Protein AF-0000000079731434 (afdb_homodimer)

Foldseek 3Di:
DEEEEEDLDQVSLLLQVLLCQLFPDHYAYEYEYPDVVSRVVSCVVVVHYYDYLQDPAAGQEYEYEDELVCQLVSCQSCLVRHDAEYEYAHQQDPRNQVSCCVRNVVHWYKYWHQPDGSVPDDEEIEMEGPHDDDVVVSSQSSSVSRVHHYHYDDNVVSLQVLLVSQQQVLLVLVVCVVVDDDDDPVPDDPVNVVSVVVNCVSVVDDVVNSVSSNVRHHHNVVNVVLVVQCVPDDPVSNVVSVVVVVVD/DEEEEEDLDQVSLLLQVLLCQLFPDHYAYEYEYPDVVSRVVSCVVVVHYYDYLQDPAAGQEYEYEDELVCQLVSCQSCLVRHDAEYEYAHQQDPRNQVSCCVRNVVHWYKYWYQPDGSVPDDEEIEMEGPHDDDVNVSSQSSSVSRVHHYHYDDNVVSLQVLLVSQQQVLLVLVVCVVVDDDDDPVPDDPVNVVSVVVNCVSVVDDVVNSVSSNVRHHHNVVNVVLVVQCVPDDPVSNVVSVVVVVVD

Sequence (496 aa):
MNVLVVGAGEMGRWFASALRDGSDATVEIAFCDADPAVAEAAADLLDARVVALDTAATFDVVCVAVPIPAAEEVIARFADRTDAAMVDLAGYMAGPLAAMREHASERQRVSLHPLFAAENAPGNVAAVVDSDGPTVEAIRGALAARGNTWVATDAETHDEAMETVQAAAHTAVLAFGLAARDIPDEFQTPISAGLFDLLEQVTGNDPRVYADIQATFDGAGAVADAARKIADADRETFEALYREADLRMNVLVVGAGEMGRWFASALRDGSDATVEIAFCDADPAVAEAAADLLDARVVALDTAATFDVVCVAVPIPAAEEVIARFADRTDAAMVDLAGYMAGPLAAMREHASERQRVSLHPLFAAENAPGNVAAVVDSDGPTVEAIRGALAARGNTWVATDAETHDEAMETVQAAAHTAVLAFGLAARDIPDEFQTPISAGLFDLLEQVTGNDPRVYADIQATFDGAGAVADAARKIADADRETFEALYREADLR

Solvent-accessible surface area (backbone atoms only — not comparable to full-atom values): 24436 Å² total; per-residue (Å²): 86,40,34,36,28,38,20,36,46,67,65,24,47,43,49,53,49,37,42,43,72,25,35,94,55,69,53,47,49,32,21,21,36,98,49,59,69,48,9,48,51,43,16,64,74,64,78,37,41,68,50,59,92,80,56,83,66,67,24,41,29,34,34,40,29,39,59,56,93,49,33,39,63,50,43,51,72,46,30,83,29,32,77,41,28,44,36,34,50,38,69,55,43,55,61,41,51,52,32,38,52,72,51,31,62,90,33,25,31,36,38,35,28,66,43,56,56,67,90,58,60,55,45,43,26,41,31,31,74,77,33,75,50,71,64,57,50,49,51,52,49,6,38,41,64,59,62,26,43,82,38,80,58,47,42,65,63,49,48,56,42,38,13,32,41,39,20,18,37,50,34,28,40,46,12,33,36,59,47,43,67,96,60,66,76,79,63,48,21,70,64,28,47,52,48,52,51,46,35,52,60,62,53,69,52,64,52,67,60,53,30,49,45,52,71,71,30,68,22,25,56,46,25,14,51,34,17,40,52,56,47,68,39,52,58,68,55,32,36,52,52,46,56,57,22,51,74,100,87,39,35,34,29,39,20,37,48,68,65,25,45,42,50,52,51,36,44,44,71,26,34,93,56,67,51,48,50,33,22,20,34,98,49,58,69,47,8,46,51,44,14,65,75,65,77,36,40,67,51,60,90,81,55,83,65,68,24,43,28,33,35,40,27,38,59,58,92,49,33,39,61,51,43,51,72,46,29,82,30,33,76,41,27,45,35,35,50,37,70,56,42,56,61,42,50,53,31,39,53,71,51,31,62,91,35,25,30,37,38,36,28,67,42,57,56,66,89,59,60,55,47,44,26,41,31,32,74,78,33,76,50,72,67,58,50,48,51,52,49,6,38,40,65,59,61,27,43,83,40,80,58,47,43,65,62,49,50,56,43,38,13,32,41,39,20,18,37,52,32,28,40,46,11,33,37,60,46,42,67,96,60,68,76,78,64,48,21,70,63,28,46,52,47,53,51,46,34,52,60,61,52,70,52,62,52,67,60,53,29,49,45,50,73,71,29,68,22,24,55,46,26,14,52,36,17,39,51,56,46,69,38,52,58,69,55,32,37,51,52,47,55,56,21,52,75,100

Secondary structure (DSSP, 8-state):
-EEEEE--SHHHHHHHHHHHHH-SS--EEEEE-SSHHHHHHHHHHHT-EE--TT----EEEEEE-S-HHHHHHHHHHHGGGEEEEEEE--S--HHHHHHHHHH-TTSEEEEEEESS-GGG-S-EEEEEEEE--HHHHHHHHHHHHTT-EEEE--HHHHHHHHIIIIIIHHHHHHHHHHH-----GGG--HHHHHHHHHHHHHHTS-HHHHHHHHHHS--HHHHHHHHHHHHH--HHHHHHHHHHHHT-/-EEEEE--SHHHHHHHHHHHHH-SS--EEEEE-SSHHHHHHHHHHHT-EE--TT----EEEEEE-S-HHHHHHHHHHHGGGEEEEEEE--S--HHHHHHHHHH-TTSEEEEEEESS-GGG-S-EEEEEEEE--HHHHHHHHHHHHTT-EEEE--HHHHHHHHIIIIIIHHHHHHHHHHH-----GGG--HHHHHHHHHHHHHHTS-HHHHHHHHHHS--HHHHHHHHHHHHH--HHHHHHHHHHHHT-

Nearest PDB structures (foldseek):
  1i36-assembly1_A  TM=6.011E-01  e=2.496E-08  Methanothermobacter thermautotrophicus
  3d1l-assembly1_B  TM=6.610E-01  e=6.798E-08  Bacteroides fragilis NCTC 9343
  5bse-assembly1_A  TM=5.608E-01  e=1.469E-08  Medicago truncatula
  3d1l-assembly1_A  TM=6.341E-01  e=1.551E-07  Bacteroides fragilis NCTC 9343
  5bsh-assembly1_D  TM=4.895E-01  e=2.343E-07  Medicago truncatula

pLDDT: mean 97.36, std 2.21, range [80.81, 98.94]

Radius of gyration: 28.57 Å; Cα contacts (8 Å, |Δi|>4): 1037; chains: 2; bounding box: 40×89×57 Å

Organism: NCBI:txid1457250

InterPro domains:
  IPR003099 Prephenate dehydrogenase [PS51176] (1-248)
  IPR008927 6-phosphogluconate dehydrogenase-like, C-terminal domain superfamily [SSF48179] (154-246)
  IPR036291 NAD(P)-binding domain superfamily [SSF51735] (1-166)
  IPR046826 Prephenate dehydrogenase, nucleotide-binding domain [PF02153] (16-121)
  IPR050812 Prephenate/Arogenate Dehydrogenase [PTHR21363] (1-227)

Structure (mmCIF, N/CA/C/O backbone):
data_AF-0000000079731434-model_v1
#
loop_
_entity.id
_entity.type
_entity.pdbx_description
1 polymer 'Prephenate dehydrogenase/arogenate dehydrogenase family protein'
#
loop_
_atom_site.group_PDB
_atom_site.id
_atom_site.type_symbol
_atom_site.label_atom_id
_atom_site.label_alt_id
_atom_site.label_comp_id
_atom_site.label_asym_id
_atom_site.label_entity_id
_atom_site.label_seq_id
_atom_site.pdbx_PDB_ins_code
_atom_site.Cartn_x
_atom_site.Cartn_y
_atom_site.Cartn_z
_atom_site.occupancy
_atom_site.B_iso_or_equiv
_atom_site.auth_seq_id
_atom_site.auth_comp_id
_atom_site.auth_asym_id
_atom_site.auth_atom_id
_atom_site.pdbx_PDB_model_num
ATOM 1 N N . MET A 1 1 ? -8.906 41.094 3.072 1 94.19 1 MET A N 1
ATOM 2 C CA . MET A 1 1 ? -8.258 40.375 4.156 1 94.19 1 MET A CA 1
ATOM 3 C C . MET A 1 1 ? -6.754 40.25 3.928 1 94.19 1 MET A C 1
ATOM 5 O O . MET A 1 1 ? -6.312 39.875 2.848 1 94.19 1 MET A O 1
ATOM 9 N N . ASN A 1 2 ? -5.883 40.75 4.859 1 97.38 2 ASN A N 1
ATOM 10 C CA . ASN A 1 2 ? -4.43 40.625 4.797 1 97.38 2 ASN A CA 1
ATOM 11 C C . ASN A 1 2 ? -3.934 39.406 5.551 1 97.38 2 ASN A C 1
ATOM 13 O O . ASN A 1 2 ? -4.172 39.281 6.75 1 97.38 2 ASN A O 1
ATOM 17 N N . VAL A 1 3 ? -3.178 38.594 4.832 1 98.69 3 VAL A N 1
ATOM 18 C CA . VAL A 1 3 ? -2.791 37.281 5.375 1 98.69 3 VAL A CA 1
ATOM 19 C C . VAL A 1 3 ? -1.271 37.156 5.332 1 98.69 3 VAL A C 1
ATOM 21 O O . VAL A 1 3 ? -0.649 37.375 4.289 1 98.69 3 VAL A O 1
ATOM 24 N N . LEU A 1 4 ? -0.665 36.812 6.449 1 98.88 4 LEU A N 1
ATOM 25 C CA . LEU A 1 4 ? 0.737 36.406 6.496 1 98.88 4 LEU A CA 1
ATOM 26 C C . LEU A 1 4 ? 0.867 34.906 6.621 1 98.88 4 LEU A C 1
ATOM 28 O O . LEU A 1 4 ? 0.29 34.281 7.527 1 98.88 4 LEU A O 1
ATOM 32 N N . VAL A 1 5 ? 1.566 34.344 5.68 1 98.94 5 VAL A N 1
ATOM 33 C CA . VAL A 1 5 ? 1.923 32.906 5.766 1 98.94 5 VAL A CA 1
ATOM 34 C C . VAL A 1 5 ? 3.381 32.781 6.199 1 98.94 5 VAL A C 1
ATOM 36 O O . VAL A 1 5 ? 4.293 33.188 5.477 1 98.94 5 VAL A O 1
ATOM 39 N N . VAL A 1 6 ? 3.559 32.312 7.406 1 98.81 6 VAL A N 1
ATOM 40 C CA . VAL A 1 6 ? 4.895 32 7.91 1 98.81 6 VAL A CA 1
ATOM 41 C C . VAL A 1 6 ? 5.262 30.562 7.562 1 98.81 6 VAL A C 1
ATOM 43 O O . VAL A 1 6 ? 4.719 29.609 8.141 1 98.81 6 VAL A O 1
ATOM 46 N N . GLY A 1 7 ? 6.258 30.359 6.723 1 98.62 7 GLY A N 1
ATOM 47 C CA . GLY A 1 7 ? 6.523 29.109 6.047 1 98.62 7 GLY A CA 1
ATOM 48 C C . GLY A 1 7 ? 5.969 29.047 4.637 1 98.62 7 GLY A C 1
ATOM 49 O O . GLY A 1 7 ? 4.77 28.844 4.441 1 98.62 7 GLY A O 1
ATOM 50 N N . ALA A 1 8 ? 6.895 29.234 3.719 1 98.44 8 ALA A N 1
ATOM 51 C CA . ALA A 1 8 ? 6.484 29.375 2.326 1 98.44 8 ALA A CA 1
ATOM 52 C C . ALA A 1 8 ? 6.707 28.094 1.544 1 98.44 8 ALA A C 1
ATOM 54 O O . ALA A 1 8 ? 7.016 28.125 0.35 1 98.44 8 ALA A O 1
ATOM 55 N N . GLY A 1 9 ? 6.656 26.969 2.221 1 96.94 9 GLY A N 1
ATOM 56 C CA . GLY A 1 9 ? 6.723 25.672 1.562 1 96.94 9 GLY A CA 1
ATOM 57 C C . GLY A 1 9 ? 5.434 25.297 0.858 1 96.94 9 GLY A C 1
ATOM 58 O O . GLY A 1 9 ? 4.578 26.141 0.617 1 96.94 9 GLY A O 1
ATOM 59 N N . GLU A 1 10 ? 5.301 24.031 0.509 1 96.06 10 GLU A N 1
ATOM 60 C CA . GLU A 1 10 ? 4.215 23.516 -0.312 1 96.06 10 GLU A CA 1
ATOM 61 C C . GLU A 1 10 ? 2.854 23.828 0.297 1 96.06 10 GLU A C 1
ATOM 63 O O . GLU A 1 10 ? 1.987 24.406 -0.372 1 96.06 10 GLU A O 1
ATOM 68 N N . MET A 1 11 ? 2.648 23.547 1.578 1 97.31 11 MET A N 1
ATOM 69 C CA . MET A 1 11 ? 1.329 23.703 2.186 1 97.31 11 MET A CA 1
ATOM 70 C C . MET A 1 11 ? 1.03 25.156 2.477 1 97.31 11 MET A C 1
ATOM 72 O O . MET A 1 11 ? -0.126 25.594 2.432 1 97.31 11 MET A O 1
ATOM 76 N N . GLY A 1 12 ? 2.115 25.953 2.826 1 98.62 12 GLY A N 1
ATOM 77 C CA . GLY A 1 12 ? 1.915 27.391 2.939 1 98.62 12 GLY A CA 1
ATOM 78 C C . GLY A 1 12 ? 1.438 28.031 1.648 1 98.62 12 GLY A C 1
ATOM 79 O O . GLY A 1 12 ? 0.511 28.844 1.658 1 98.62 12 GLY A O 1
ATOM 80 N N . ARG A 1 13 ? 2.053 27.641 0.602 1 98.56 13 ARG A N 1
ATOM 81 C CA . ARG A 1 13 ? 1.657 28.156 -0.707 1 98.56 13 ARG A CA 1
ATOM 82 C C . ARG A 1 13 ? 0.25 27.688 -1.072 1 98.56 13 ARG A C 1
ATOM 84 O O . ARG A 1 13 ? -0.537 28.469 -1.628 1 98.56 13 ARG A O 1
ATOM 91 N N . TRP A 1 14 ? 0.004 26.406 -0.787 1 98.5 14 TRP A N 1
ATOM 92 C CA . TRP A 1 14 ? -1.332 25.875 -1.058 1 98.5 14 TRP A CA 1
ATOM 93 C C . TRP A 1 14 ? -2.393 26.688 -0.32 1 98.5 14 TRP A C 1
ATOM 95 O O . TRP A 1 14 ? -3.395 27.094 -0.912 1 98.5 14 TRP A O 1
ATOM 105 N N . PHE A 1 15 ? -2.182 26.953 0.942 1 98.69 15 PHE A N 1
ATOM 106 C CA . PHE A 1 15 ? -3.141 27.688 1.761 1 98.69 15 PHE A CA 1
ATOM 107 C C . PHE A 1 15 ? -3.357 29.094 1.216 1 98.69 15 PHE A C 1
ATOM 109 O O . PHE A 1 15 ? -4.496 29.547 1.095 1 98.69 15 PHE A O 1
ATOM 116 N N . ALA A 1 16 ? -2.262 29.781 0.915 1 98.62 16 ALA A N 1
ATOM 117 C CA . ALA A 1 16 ? -2.324 31.141 0.371 1 98.62 16 ALA A CA 1
ATOM 118 C C . ALA A 1 16 ? -3.156 31.188 -0.907 1 98.62 16 ALA A C 1
ATOM 120 O O . ALA A 1 16 ? -4.051 32.031 -1.045 1 98.62 16 ALA A O 1
ATOM 121 N N . SER A 1 17 ? -2.887 30.266 -1.754 1 98.12 17 SER A N 1
ATOM 122 C CA . SER A 1 17 ? -3.596 30.234 -3.029 1 98.12 17 SER A CA 1
ATOM 123 C C . SER A 1 17 ? -5.066 29.891 -2.832 1 98.12 17 SER A C 1
ATOM 125 O O . SER A 1 17 ? -5.938 30.453 -3.502 1 98.12 17 SER A O 1
ATOM 127 N N . ALA A 1 18 ? -5.309 28.922 -1.92 1 97.81 18 ALA A N 1
ATOM 128 C CA . ALA A 1 18 ? -6.684 28.516 -1.646 1 97.81 18 ALA A CA 1
ATOM 129 C C . ALA A 1 18 ? -7.504 29.672 -1.102 1 97.81 18 ALA A C 1
ATOM 131 O O . ALA A 1 18 ? -8.664 29.859 -1.483 1 97.81 18 ALA A O 1
ATOM 132 N N . LEU A 1 19 ? -6.93 30.5 -0.227 1 97.69 19 LEU A N 1
ATOM 133 C CA . LEU A 1 19 ? -7.629 31.641 0.336 1 97.69 19 LEU A CA 1
ATOM 134 C C . LEU A 1 19 ? -7.867 32.719 -0.727 1 97.69 19 LEU A C 1
ATOM 136 O O . LEU A 1 19 ? -8.969 33.25 -0.833 1 97.69 19 LEU A O 1
ATOM 140 N N . ARG A 1 20 ? -6.848 32.969 -1.403 1 97.12 20 ARG A N 1
ATOM 141 C CA . ARG A 1 20 ? -6.93 34 -2.418 1 97.12 20 ARG A CA 1
ATOM 142 C C . ARG A 1 20 ? -7.98 33.656 -3.471 1 97.12 20 ARG A C 1
ATOM 144 O O . ARG A 1 20 ? -8.805 34.5 -3.826 1 97.12 20 ARG A O 1
ATOM 151 N N . ASP A 1 21 ? -7.996 32.469 -3.914 1 96.69 21 ASP A N 1
ATOM 152 C CA . ASP A 1 21 ? -8.836 32.062 -5.035 1 96.69 21 ASP A CA 1
ATOM 153 C C . ASP A 1 21 ? -10.25 31.719 -4.562 1 96.69 21 ASP A C 1
ATOM 155 O O . ASP A 1 21 ? -11.203 31.766 -5.348 1 96.69 21 ASP A O 1
ATOM 159 N N . GLY A 1 22 ? -10.352 31.344 -3.33 1 96.62 22 GLY A N 1
ATOM 160 C CA . GLY A 1 22 ? -11.641 30.891 -2.832 1 96.62 22 GLY A CA 1
ATOM 161 C C . GLY A 1 22 ? -12.43 31.984 -2.141 1 96.62 22 GLY A C 1
ATOM 162 O O . GLY A 1 22 ? -13.602 31.797 -1.808 1 96.62 22 GLY A O 1
ATOM 163 N N . SER A 1 23 ? -11.805 33.062 -1.906 1 95.25 23 SER A N 1
ATOM 164 C CA . SER A 1 23 ? -12.477 34.156 -1.198 1 95.25 23 SER A CA 1
ATOM 165 C C . SER A 1 23 ? -13.18 35.094 -2.17 1 95.25 23 SER A C 1
ATOM 167 O O . SER A 1 23 ? -12.656 35.375 -3.254 1 95.25 23 SER A O 1
ATOM 169 N N . ASP A 1 24 ? -14.305 35.531 -1.709 1 91 24 ASP A N 1
ATOM 170 C CA . ASP A 1 24 ? -15.023 36.531 -2.498 1 91 24 ASP A CA 1
ATOM 171 C C . ASP A 1 24 ? -14.422 37.938 -2.316 1 91 24 ASP A C 1
ATOM 173 O O . ASP A 1 24 ? -14.633 38.812 -3.146 1 91 24 ASP A O 1
ATOM 177 N N . ALA A 1 25 ? -13.75 38.094 -1.236 1 92 25 ALA A N 1
ATOM 178 C CA . ALA A 1 25 ? -13.117 39.375 -0.936 1 92 25 ALA A CA 1
ATOM 179 C C . ALA A 1 25 ? -11.656 39.406 -1.372 1 92 25 ALA A C 1
ATOM 181 O O . ALA A 1 25 ? -11.07 38.344 -1.624 1 92 25 ALA A O 1
ATOM 182 N N . THR A 1 26 ? -11.18 40.531 -1.549 1 95.12 26 THR A N 1
ATOM 183 C CA . THR A 1 26 ? -9.758 40.688 -1.873 1 95.12 26 THR A CA 1
ATOM 184 C C . THR A 1 26 ? -8.891 40.156 -0.729 1 95.12 26 THR A C 1
ATOM 186 O O . THR A 1 26 ? -9.102 40.531 0.429 1 95.12 26 THR A O 1
ATOM 189 N N . VAL A 1 27 ? -7.973 39.281 -1.063 1 97.5 27 VAL A N 1
ATOM 190 C CA . VAL A 1 27 ? -7.02 38.719 -0.106 1 97.5 27 VAL A CA 1
ATOM 191 C C . VAL A 1 27 ? -5.602 39.125 -0.496 1 97.5 27 VAL A C 1
ATOM 193 O O . VAL A 1 27 ? -5.152 38.844 -1.61 1 97.5 27 VAL A O 1
ATOM 196 N N . GLU A 1 28 ? -4.961 39.844 0.328 1 98 28 GLU A N 1
ATOM 197 C CA . GLU A 1 28 ? -3.557 40.188 0.135 1 98 28 GLU A CA 1
ATOM 198 C C . GLU A 1 28 ? -2.645 39.25 0.923 1 98 28 GLU A C 1
ATOM 200 O O . GLU A 1 28 ? -2.785 39.125 2.141 1 98 28 GLU A O 1
ATOM 205 N N . ILE A 1 29 ? -1.7 38.656 0.208 1 98.69 29 ILE A N 1
ATOM 206 C CA . ILE A 1 29 ? -0.865 37.625 0.811 1 98.69 29 ILE A CA 1
ATOM 207 C C . ILE A 1 29 ? 0.547 38.156 1.025 1 98.69 29 ILE A C 1
ATOM 209 O O . ILE A 1 29 ? 1.1 38.844 0.155 1 98.69 29 ILE A O 1
ATOM 213 N N . ALA A 1 30 ? 1.126 37.875 2.133 1 98.81 30 ALA A N 1
ATOM 214 C CA . ALA A 1 30 ? 2.547 38.062 2.434 1 98.81 30 ALA A CA 1
ATOM 215 C C . ALA A 1 30 ? 3.162 36.719 2.898 1 98.81 30 ALA A C 1
ATOM 217 O O . ALA A 1 30 ? 2.498 35.938 3.559 1 98.81 30 ALA A O 1
ATOM 218 N N . PHE A 1 31 ? 4.441 36.531 2.529 1 98.81 31 PHE A N 1
ATOM 219 C CA . PHE A 1 31 ? 5.168 35.312 2.957 1 98.81 31 PHE A CA 1
ATOM 220 C C . PHE A 1 31 ? 6.371 35.719 3.816 1 98.81 31 PHE A C 1
ATOM 222 O O . PHE A 1 31 ? 6.988 36.75 3.602 1 98.81 31 PHE A O 1
ATOM 229 N N . CYS A 1 32 ? 6.637 34.938 4.723 1 97.81 32 CYS A N 1
ATOM 230 C CA . CYS A 1 32 ? 7.91 34.906 5.43 1 97.81 32 CYS A CA 1
ATOM 231 C C . CYS A 1 32 ? 8.406 33.469 5.594 1 97.81 32 CYS A C 1
ATOM 233 O O . CYS A 1 32 ? 7.605 32.531 5.688 1 97.81 32 CYS A O 1
ATOM 235 N N . ASP A 1 33 ? 9.711 33.281 5.527 1 98.31 33 ASP A N 1
ATOM 236 C CA . ASP A 1 33 ? 10.352 31.984 5.68 1 98.31 33 ASP A CA 1
ATOM 237 C C . ASP A 1 33 ? 11.742 32.125 6.293 1 98.31 33 ASP A C 1
ATOM 239 O O . ASP A 1 33 ? 12.375 33.188 6.16 1 98.31 33 ASP A O 1
ATOM 243 N N . ALA A 1 34 ? 12.117 31.141 7.004 1 97.19 34 ALA A N 1
ATOM 244 C CA . ALA A 1 34 ? 13.477 31.156 7.539 1 97.19 34 ALA A CA 1
ATOM 245 C C . ALA A 1 34 ? 14.508 31.297 6.418 1 97.19 34 ALA A C 1
ATOM 247 O O . ALA A 1 34 ? 15.578 31.875 6.621 1 97.19 34 ALA A O 1
ATOM 248 N N . ASP A 1 35 ? 14.18 30.719 5.262 1 97.06 35 ASP A N 1
ATOM 249 C CA . ASP A 1 35 ? 14.961 30.922 4.047 1 97.06 35 ASP A CA 1
ATOM 250 C C . ASP A 1 35 ? 14.32 31.969 3.145 1 97.06 35 ASP A C 1
ATOM 252 O O . ASP A 1 35 ? 13.336 31.688 2.457 1 97.06 35 ASP A O 1
ATOM 256 N N . PRO A 1 36 ? 14.914 33.094 3.064 1 95.81 36 PRO A N 1
ATOM 257 C CA . PRO A 1 36 ? 14.297 34.156 2.301 1 95.81 36 PRO A CA 1
ATOM 258 C C . PRO A 1 36 ? 14.07 33.812 0.834 1 95.81 36 PRO A C 1
ATOM 260 O O . PRO A 1 36 ? 13.117 34.281 0.218 1 95.81 36 PRO A O 1
ATOM 263 N N . ALA A 1 37 ? 14.938 32.969 0.327 1 97.31 37 ALA A N 1
ATOM 264 C CA . ALA A 1 37 ? 14.789 32.594 -1.073 1 97.31 37 ALA A CA 1
ATOM 265 C C . ALA A 1 37 ? 13.492 31.812 -1.29 1 97.31 37 ALA A C 1
ATOM 267 O O . ALA A 1 37 ? 12.859 31.938 -2.346 1 97.31 37 ALA A O 1
ATOM 268 N N . VAL A 1 38 ? 13.117 31.016 -0.302 1 97.88 38 VAL A N 1
ATOM 269 C CA . VAL A 1 38 ? 11.883 30.25 -0.379 1 97.88 38 VAL A CA 1
ATOM 270 C C . VAL A 1 38 ? 10.68 31.188 -0.338 1 97.88 38 VAL A C 1
ATOM 272 O O . VAL A 1 38 ? 9.719 31 -1.093 1 97.88 38 VAL A O 1
ATOM 275 N N . ALA A 1 39 ? 10.703 32.219 0.518 1 98.5 39 ALA A N 1
ATOM 276 C CA . ALA A 1 39 ? 9.641 33.188 0.594 1 98.5 39 ALA A CA 1
ATOM 277 C C . ALA A 1 39 ? 9.516 33.969 -0.714 1 98.5 39 ALA A C 1
ATOM 279 O O . ALA A 1 39 ? 8.406 34.219 -1.19 1 98.5 39 ALA A O 1
ATOM 280 N N . GLU A 1 40 ? 10.656 34.312 -1.244 1 98.38 40 GLU A N 1
ATOM 281 C CA . GLU A 1 40 ? 10.672 35.094 -2.492 1 98.38 40 GLU A CA 1
ATOM 282 C C . GLU A 1 40 ? 10.07 34.281 -3.637 1 98.38 40 GLU A C 1
ATOM 284 O O . GLU A 1 40 ? 9.297 34.812 -4.438 1 98.38 40 GLU A O 1
ATOM 289 N N . ALA A 1 41 ? 10.445 33.031 -3.707 1 98.31 41 ALA A N 1
ATOM 290 C CA . ALA A 1 41 ? 9.914 32.188 -4.754 1 98.31 41 ALA A CA 1
ATOM 291 C C . ALA A 1 41 ? 8.398 32.031 -4.645 1 98.31 41 ALA A C 1
ATOM 293 O O . ALA A 1 41 ? 7.691 32.094 -5.656 1 98.31 41 ALA A O 1
ATOM 294 N N . ALA A 1 42 ? 7.922 31.844 -3.441 1 98.5 42 ALA A N 1
ATOM 295 C CA . ALA A 1 42 ? 6.484 31.734 -3.207 1 98.5 42 ALA A CA 1
ATOM 296 C C . ALA A 1 42 ? 5.766 33.031 -3.594 1 98.5 42 ALA A C 1
ATOM 298 O O . ALA A 1 42 ? 4.707 33 -4.223 1 98.5 42 ALA A O 1
ATOM 299 N N . ALA A 1 43 ? 6.348 34.156 -3.213 1 98.38 43 ALA A N 1
ATOM 300 C CA . ALA A 1 43 ? 5.766 35.438 -3.506 1 98.38 43 ALA A CA 1
ATOM 301 C C . ALA A 1 43 ? 5.691 35.688 -5.012 1 98.38 43 ALA A C 1
ATOM 303 O O . ALA A 1 43 ? 4.711 36.25 -5.508 1 98.38 43 ALA A O 1
ATOM 304 N N . ASP A 1 44 ? 6.73 35.312 -5.664 1 98.19 44 ASP A N 1
ATOM 305 C CA . ASP A 1 44 ? 6.746 35.469 -7.113 1 98.19 44 ASP A CA 1
ATOM 306 C C . ASP A 1 44 ? 5.637 34.625 -7.758 1 98.19 44 ASP A C 1
ATOM 308 O O . ASP A 1 44 ? 4.961 35.094 -8.68 1 98.19 44 ASP A O 1
ATOM 312 N N . LEU A 1 45 ? 5.496 33.438 -7.281 1 97.19 45 LEU A N 1
ATOM 313 C CA . LEU A 1 45 ? 4.527 32.5 -7.84 1 97.19 45 LEU A CA 1
ATOM 314 C C . LEU A 1 45 ? 3.102 33.031 -7.633 1 97.19 45 LEU A C 1
ATOM 316 O O . LEU A 1 45 ? 2.23 32.812 -8.477 1 97.19 45 LEU A O 1
ATOM 320 N N . LEU A 1 46 ? 2.836 33.719 -6.52 1 97.38 46 LEU A N 1
ATOM 321 C CA . LEU A 1 46 ? 1.46 34.062 -6.16 1 97.38 46 LEU A CA 1
ATOM 322 C C . LEU A 1 46 ? 1.232 35.562 -6.195 1 97.38 46 LEU A C 1
ATOM 324 O O . LEU A 1 46 ? 0.227 36.062 -5.68 1 97.38 46 LEU A O 1
ATOM 328 N N . ASP A 1 47 ? 2.146 36.344 -6.789 1 95.88 47 ASP A N 1
ATOM 329 C CA . ASP A 1 47 ? 2.053 37.781 -6.832 1 95.88 47 ASP A CA 1
ATOM 330 C C . ASP A 1 47 ? 1.749 38.375 -5.449 1 95.88 47 ASP A C 1
ATOM 332 O O . ASP A 1 47 ? 0.768 39.094 -5.273 1 95.88 47 ASP A O 1
ATOM 336 N N . ALA A 1 48 ? 2.531 37.938 -4.492 1 98.25 48 ALA A N 1
ATOM 337 C CA . ALA A 1 48 ? 2.424 38.344 -3.094 1 98.25 48 ALA A CA 1
ATOM 338 C C . ALA A 1 48 ? 3.658 39.125 -2.648 1 98.25 48 ALA A C 1
ATOM 340 O O . ALA A 1 48 ? 4.562 39.375 -3.449 1 98.25 48 ALA A O 1
ATOM 341 N N . ARG A 1 49 ? 3.756 39.562 -1.511 1 97.62 49 ARG A N 1
ATOM 342 C CA . ARG A 1 49 ? 4.938 40.281 -1.014 1 97.62 49 ARG A CA 1
ATOM 343 C C . ARG A 1 49 ? 5.676 39.438 0.02 1 97.62 49 ARG A C 1
ATOM 345 O O . ARG A 1 49 ? 5.125 38.469 0.553 1 97.62 49 ARG A O 1
ATOM 352 N N . VAL A 1 50 ? 6.93 39.75 0.23 1 98.44 50 VAL A N 1
ATOM 353 C CA . VAL A 1 50 ? 7.758 39.094 1.248 1 98.44 50 VAL A CA 1
ATOM 354 C C . VAL A 1 50 ? 7.961 40.062 2.422 1 98.44 50 VAL A C 1
ATOM 356 O O . VAL A 1 50 ? 8.156 41.25 2.223 1 98.44 50 VAL A O 1
ATOM 359 N N . VAL A 1 51 ? 7.844 39.562 3.623 1 98 51 VAL A N 1
ATOM 360 C CA . VAL A 1 51 ? 8.18 40.375 4.789 1 98 51 VAL A CA 1
ATOM 361 C C . VAL A 1 51 ? 9.297 39.688 5.578 1 98 51 VAL A C 1
ATOM 363 O O . VAL A 1 51 ? 9.516 38.5 5.461 1 98 51 VAL A O 1
ATOM 366 N N . ALA A 1 52 ? 9.969 40.469 6.402 1 96.69 52 ALA A N 1
ATOM 367 C CA . ALA A 1 52 ? 11.07 39.938 7.211 1 96.69 52 ALA A CA 1
ATOM 368 C C . ALA A 1 52 ? 10.547 39.156 8.406 1 96.69 52 ALA A C 1
ATOM 370 O O . ALA A 1 52 ? 9.414 39.344 8.844 1 96.69 52 ALA A O 1
ATOM 371 N N . LEU A 1 53 ? 11.398 38.281 8.898 1 96.44 53 LEU A N 1
ATOM 372 C CA . LEU A 1 53 ? 11.031 37.469 10.055 1 96.44 53 LEU A CA 1
ATOM 373 C C . LEU A 1 53 ? 10.75 38.344 11.273 1 96.44 53 LEU A C 1
ATOM 375 O O . LEU A 1 53 ? 9.977 37.969 12.156 1 96.44 53 LEU A O 1
ATOM 379 N N . ASP A 1 54 ? 11.344 39.5 11.32 1 96 54 ASP A N 1
ATOM 380 C CA . ASP A 1 54 ? 11.164 40.406 12.461 1 96 54 ASP A CA 1
ATOM 381 C C . ASP A 1 54 ? 10.219 41.531 12.125 1 96 54 ASP A C 1
ATOM 383 O O . ASP A 1 54 ? 10.297 42.625 12.727 1 96 54 ASP A O 1
ATOM 387 N N . THR A 1 55 ? 9.375 41.281 11.141 1 96.38 55 THR A N 1
ATOM 388 C CA . THR A 1 55 ? 8.422 42.281 10.727 1 96.38 55 THR A CA 1
ATOM 389 C C . THR A 1 55 ? 7.613 42.781 11.922 1 96.38 55 THR A C 1
ATOM 391 O O . THR A 1 55 ? 7.285 42 12.82 1 96.38 55 THR A O 1
ATOM 394 N N . ALA A 1 56 ? 7.195 44.031 11.898 1 96.5 56 ALA A N 1
ATOM 395 C CA . ALA A 1 56 ? 6.324 44.625 12.906 1 96.5 56 ALA A CA 1
ATOM 396 C C . ALA A 1 56 ? 4.91 44.812 12.367 1 96.5 56 ALA A C 1
ATOM 398 O O . ALA A 1 56 ? 4.004 45.219 13.102 1 96.5 56 ALA A O 1
ATOM 399 N N . ALA A 1 57 ? 4.805 44.469 11.133 1 97.12 57 ALA A N 1
ATOM 400 C CA . ALA A 1 57 ? 3.488 44.625 10.516 1 97.12 57 ALA A CA 1
ATOM 401 C C . ALA A 1 57 ? 2.479 43.656 11.133 1 97.12 57 ALA A C 1
ATOM 403 O O . ALA A 1 57 ? 2.844 42.562 11.594 1 97.12 57 ALA A O 1
ATOM 404 N N . THR A 1 58 ? 1.279 44.125 11.164 1 98.19 58 THR A N 1
ATOM 405 C CA . THR A 1 58 ? 0.198 43.281 11.641 1 98.19 58 THR A CA 1
ATOM 406 C C . THR A 1 58 ? -0.705 42.844 10.484 1 98.19 58 THR A C 1
ATOM 408 O O . THR A 1 58 ? -0.759 43.531 9.453 1 98.19 58 THR A O 1
ATOM 411 N N . PHE A 1 59 ? -1.36 41.75 10.68 1 98.69 59 PHE A N 1
ATOM 412 C CA . PHE A 1 59 ? -2.189 41.125 9.648 1 98.69 59 PHE A CA 1
ATOM 413 C C . PHE A 1 59 ? -3.52 40.656 10.234 1 98.69 59 PHE A C 1
ATOM 415 O O . PHE A 1 59 ? -3.641 40.469 11.445 1 98.69 59 PHE A O 1
ATOM 422 N N . ASP A 1 60 ? -4.547 40.531 9.359 1 98.31 60 ASP A N 1
ATOM 423 C CA . ASP A 1 60 ? -5.805 39.938 9.812 1 98.31 60 ASP A CA 1
ATOM 424 C C . ASP A 1 60 ? -5.609 38.469 10.227 1 98.31 60 ASP A C 1
ATOM 426 O O . ASP A 1 60 ? -6.07 38.062 11.289 1 98.31 60 ASP A O 1
ATOM 430 N N . VAL A 1 61 ? -4.871 37.781 9.391 1 98.69 61 VAL A N 1
ATOM 431 C CA . VAL A 1 61 ? -4.621 36.344 9.617 1 98.69 61 VAL A CA 1
ATOM 432 C C . VAL A 1 61 ? -3.117 36.094 9.578 1 98.69 61 VAL A C 1
ATOM 434 O O . VAL A 1 61 ? -2.416 36.562 8.688 1 98.69 61 VAL A O 1
ATOM 437 N N . VAL A 1 62 ? -2.605 35.406 10.523 1 98.94 62 VAL A N 1
ATOM 438 C CA . VAL A 1 62 ? -1.283 34.812 10.461 1 98.94 62 VAL A CA 1
ATOM 439 C C . VAL A 1 62 ? -1.417 33.281 10.414 1 98.94 62 VAL A C 1
ATOM 441 O O . VAL A 1 62 ? -2.018 32.688 11.305 1 98.94 62 VAL A O 1
ATOM 444 N N . CYS A 1 63 ? -0.942 32.719 9.336 1 98.94 63 CYS A N 1
ATOM 445 C CA . CYS A 1 63 ? -0.925 31.266 9.172 1 98.94 63 CYS A CA 1
ATOM 446 C C . CYS A 1 63 ? 0.484 30.719 9.344 1 98.94 63 CYS A C 1
ATOM 448 O O . CYS A 1 63 ? 1.398 31.094 8.609 1 98.94 63 CYS A O 1
ATOM 450 N N . VAL A 1 64 ? 0.639 29.875 10.281 1 98.94 64 VAL A N 1
ATOM 451 C CA . VAL A 1 64 ? 1.921 29.219 10.555 1 98.94 64 VAL A CA 1
ATOM 452 C C . VAL A 1 64 ? 1.995 27.891 9.82 1 98.94 64 VAL A C 1
ATOM 454 O O . VAL A 1 64 ? 1.328 26.922 10.203 1 98.94 64 VAL A O 1
ATOM 457 N N . ALA A 1 65 ? 2.758 27.812 8.773 1 98.62 65 ALA A N 1
ATOM 458 C CA . ALA A 1 65 ? 2.93 26.641 7.922 1 98.62 65 ALA A CA 1
ATOM 459 C C . ALA A 1 65 ? 4.383 26.172 7.926 1 98.62 65 ALA A C 1
ATOM 461 O O . ALA A 1 65 ? 4.984 25.984 6.863 1 98.62 65 ALA A O 1
ATOM 462 N N . VAL A 1 66 ? 4.934 25.953 9.109 1 98.25 66 VAL A N 1
ATOM 463 C CA . VAL A 1 66 ? 6.309 25.516 9.305 1 98.25 66 VAL A CA 1
ATOM 464 C C . VAL A 1 66 ? 6.32 24.062 9.781 1 98.25 66 VAL A C 1
ATOM 466 O O . VAL A 1 66 ? 5.273 23.5 10.117 1 98.25 66 VAL A O 1
ATOM 469 N N . PRO A 1 67 ? 7.473 23.406 9.805 1 97.12 67 PRO A N 1
ATOM 470 C CA . PRO A 1 67 ? 7.555 22.031 10.305 1 97.12 67 PRO A CA 1
ATOM 471 C C . PRO A 1 67 ? 7.055 21.891 11.734 1 97.12 67 PRO A C 1
ATOM 473 O O . PRO A 1 67 ? 7.125 22.844 12.516 1 97.12 67 PRO A O 1
ATOM 476 N N . ILE A 1 68 ? 6.648 20.688 12.07 1 97.81 68 ILE A N 1
ATOM 477 C CA . ILE A 1 68 ? 6.02 20.375 13.352 1 97.81 68 ILE A CA 1
ATOM 478 C C . ILE A 1 68 ? 6.906 20.859 14.5 1 97.81 68 ILE A C 1
ATOM 480 O O . ILE A 1 68 ? 6.445 21.578 15.383 1 97.81 68 ILE A O 1
ATOM 484 N N . PRO A 1 69 ? 8.242 20.609 14.453 1 97.38 69 PRO A N 1
ATOM 485 C CA . PRO A 1 69 ? 9.055 20.953 15.617 1 97.38 69 PRO A CA 1
ATOM 486 C C . PRO A 1 69 ? 9.172 22.469 15.812 1 97.38 69 PRO A C 1
ATOM 488 O O . PRO A 1 69 ? 9.5 22.922 16.906 1 97.38 69 PRO A O 1
ATOM 491 N N . ALA A 1 70 ? 8.914 23.25 14.82 1 98.06 70 ALA A N 1
ATOM 492 C CA . ALA A 1 70 ? 9.094 24.688 14.875 1 98.06 70 ALA A CA 1
ATOM 493 C C . ALA A 1 70 ? 7.77 25.391 15.164 1 98.06 70 ALA A C 1
ATOM 495 O O . ALA A 1 70 ? 7.754 26.594 15.484 1 98.06 70 ALA A O 1
ATOM 496 N N . ALA A 1 71 ? 6.645 24.734 15.148 1 98.69 71 ALA A N 1
ATOM 497 C CA . ALA A 1 71 ? 5.312 25.328 15.078 1 98.69 71 ALA A CA 1
ATOM 498 C C . ALA A 1 71 ? 5.012 26.156 16.328 1 98.69 71 ALA A C 1
ATOM 500 O O . ALA A 1 71 ? 4.617 27.312 16.234 1 98.69 71 ALA A O 1
ATOM 501 N N . GLU A 1 72 ? 5.277 25.609 17.484 1 98.81 72 GLU A N 1
ATOM 502 C CA . GLU A 1 72 ? 4.926 26.281 18.734 1 98.81 72 GLU A CA 1
ATOM 503 C C . GLU A 1 72 ? 5.734 27.562 18.922 1 98.81 72 GLU A C 1
ATOM 505 O O . GLU A 1 72 ? 5.188 28.609 19.297 1 98.81 72 GLU A O 1
ATOM 510 N N . GLU A 1 73 ? 7.004 27.469 18.594 1 98.69 73 GLU A N 1
ATOM 511 C CA . GLU A 1 73 ? 7.871 28.641 18.734 1 98.69 73 GLU A CA 1
ATOM 512 C C . GLU A 1 73 ? 7.457 29.75 17.75 1 98.69 73 GLU A C 1
ATOM 514 O O . GLU A 1 73 ? 7.449 30.922 18.125 1 98.69 73 GLU A O 1
ATOM 519 N N . VAL A 1 74 ? 7.152 29.391 16.578 1 98.81 74 VAL A N 1
ATOM 520 C CA . VAL A 1 74 ? 6.773 30.359 15.555 1 98.81 74 VAL A CA 1
ATOM 521 C C . VAL A 1 74 ? 5.434 31 15.922 1 98.81 74 VAL A C 1
ATOM 523 O O . VAL A 1 74 ? 5.242 32.188 15.734 1 98.81 74 VAL A O 1
ATOM 526 N N . ILE A 1 75 ? 4.512 30.203 16.453 1 98.88 75 ILE A N 1
ATOM 527 C CA . ILE A 1 75 ? 3.227 30.719 16.906 1 98.88 75 ILE A CA 1
ATOM 528 C C . ILE A 1 75 ? 3.449 31.781 17.984 1 98.88 75 ILE A C 1
ATOM 530 O O . ILE A 1 75 ? 2.875 32.875 17.922 1 98.88 75 ILE A O 1
ATOM 534 N N . ALA A 1 76 ? 4.305 31.469 18.906 1 98.75 76 ALA A N 1
ATOM 535 C CA . ALA A 1 76 ? 4.598 32.406 19.984 1 98.75 76 ALA A CA 1
ATOM 536 C C . ALA A 1 76 ? 5.191 33.719 19.422 1 98.75 76 ALA A C 1
ATOM 538 O O . ALA A 1 76 ? 4.812 34.812 19.844 1 98.75 76 ALA A O 1
ATOM 539 N N . ARG A 1 77 ? 6.039 33.562 18.469 1 98.38 77 ARG A N 1
ATOM 540 C CA . ARG A 1 77 ? 6.781 34.688 17.906 1 98.38 77 ARG A CA 1
ATOM 541 C C . ARG A 1 77 ? 5.863 35.594 17.125 1 98.38 77 ARG A C 1
ATOM 543 O O . ARG A 1 77 ? 6.062 36.812 17.094 1 98.38 77 ARG A O 1
ATOM 550 N N . PHE A 1 78 ? 4.801 35.062 16.5 1 98.69 78 PHE A N 1
ATOM 551 C CA . PHE A 1 78 ? 4.023 35.844 15.555 1 98.69 78 PHE A CA 1
ATOM 552 C C . PHE A 1 78 ? 2.625 36.125 16.094 1 98.69 78 PHE A C 1
ATOM 554 O O . PHE A 1 78 ? 1.787 36.688 15.398 1 98.69 78 PHE A O 1
ATOM 561 N N . ALA A 1 79 ? 2.387 35.719 17.297 1 98.31 79 ALA A N 1
ATOM 562 C CA . ALA A 1 79 ? 1.058 35.844 17.891 1 98.31 79 ALA A CA 1
ATOM 563 C C . ALA A 1 79 ? 0.588 37.281 17.906 1 98.31 79 ALA A C 1
ATOM 565 O O . ALA A 1 79 ? -0.604 37.562 17.734 1 98.31 79 ALA A O 1
ATOM 566 N N . ASP A 1 80 ? 1.522 38.188 18.062 1 97.56 80 ASP A N 1
ATOM 567 C CA . ASP A 1 80 ? 1.159 39.594 18.188 1 97.56 80 ASP A CA 1
ATOM 568 C C . ASP A 1 80 ? 1.082 40.281 16.812 1 97.56 80 ASP A C 1
ATOM 570 O O . ASP A 1 80 ? 0.813 41.469 16.703 1 97.56 80 ASP A O 1
ATOM 574 N N . ARG A 1 81 ? 1.335 39.469 15.812 1 98.38 81 ARG A N 1
ATOM 575 C CA . ARG A 1 81 ? 1.305 40.031 14.469 1 98.38 81 ARG A CA 1
ATOM 576 C C . ARG A 1 81 ? -0.068 39.844 13.828 1 98.38 81 ARG A C 1
ATOM 578 O O . ARG A 1 81 ? -0.29 40.281 12.695 1 98.38 81 ARG A O 1
ATOM 585 N N . THR A 1 82 ? -1.012 39.219 14.477 1 98.19 82 THR A N 1
ATOM 586 C CA . THR A 1 82 ? -2.355 39.094 13.922 1 98.19 82 THR A CA 1
ATOM 587 C C . THR A 1 82 ? -3.359 39.875 14.742 1 98.19 82 THR A C 1
ATOM 589 O O . THR A 1 82 ? -3.264 39.938 15.969 1 98.19 82 THR A O 1
ATOM 592 N N . ASP A 1 83 ? -4.336 40.406 14.055 1 97.19 83 ASP A N 1
ATOM 593 C CA . ASP A 1 83 ? -5.379 41.188 14.703 1 97.19 83 ASP A CA 1
ATOM 594 C C . ASP A 1 83 ? -6.695 40.406 14.766 1 97.19 83 ASP A C 1
ATOM 596 O O . ASP A 1 83 ? -7.613 40.781 15.492 1 97.19 83 ASP A O 1
ATOM 600 N N . ALA A 1 84 ? -6.766 39.312 14.039 1 98.31 84 ALA A N 1
ATOM 601 C CA . ALA A 1 84 ? -8.055 38.625 13.969 1 98.31 84 ALA A CA 1
ATOM 602 C C . ALA A 1 84 ? -7.91 37.125 14.234 1 98.31 84 ALA A C 1
ATOM 604 O O . ALA A 1 84 ? -8.484 36.594 15.195 1 98.31 84 ALA A O 1
ATOM 605 N N . ALA A 1 85 ? -7.059 36.438 13.445 1 98.81 85 ALA A N 1
ATOM 606 C CA . ALA A 1 85 ? -7.059 35 13.578 1 98.81 85 ALA A CA 1
ATOM 607 C C . ALA A 1 85 ? -5.645 34.438 13.461 1 98.81 85 ALA A C 1
ATOM 609 O O . ALA A 1 85 ? -4.859 34.875 12.617 1 98.81 85 ALA A O 1
ATOM 610 N N . MET A 1 86 ? -5.281 33.5 14.305 1 98.88 86 MET A N 1
ATOM 611 C CA . MET A 1 86 ? -4.09 32.656 14.227 1 98.88 86 MET A CA 1
ATOM 612 C C . MET A 1 86 ? -4.438 31.25 13.742 1 98.88 86 MET A C 1
ATOM 614 O O . MET A 1 86 ? -5.34 30.609 14.289 1 98.88 86 MET A O 1
ATOM 618 N N . VAL A 1 87 ? -3.742 30.781 12.672 1 98.88 87 VAL A N 1
ATOM 619 C CA . VAL A 1 87 ? -3.986 29.484 12.039 1 98.88 87 VAL A CA 1
ATOM 620 C C . VAL A 1 87 ? -2.68 28.703 11.953 1 98.88 87 VAL A C 1
ATOM 622 O O . VAL A 1 87 ? -1.612 29.281 11.742 1 98.88 87 VAL A O 1
ATOM 625 N N . ASP A 1 88 ? -2.699 27.422 12.148 1 98.88 88 ASP A N 1
ATOM 626 C CA . ASP A 1 88 ? -1.521 26.625 11.805 1 98.88 88 ASP A CA 1
ATOM 627 C C . ASP A 1 88 ? -1.88 25.484 10.859 1 98.88 88 ASP A C 1
ATOM 629 O O . ASP A 1 88 ? -3.039 25.078 10.781 1 98.88 88 ASP A O 1
ATOM 633 N N . LEU A 1 89 ? -0.867 25.047 10.125 1 98.62 89 LEU A N 1
ATOM 634 C CA . LEU A 1 89 ? -0.94 23.922 9.195 1 98.62 89 LEU A CA 1
ATOM 635 C C . LEU A 1 89 ? 0.108 22.875 9.539 1 98.62 89 LEU A C 1
ATOM 637 O O . LEU A 1 89 ? 0.644 22.219 8.648 1 98.62 89 LEU A O 1
ATOM 641 N N . ALA A 1 90 ? 0.496 22.734 10.797 1 96.44 90 ALA A N 1
ATOM 642 C CA . ALA A 1 90 ? 1.669 21.953 11.195 1 96.44 90 ALA A CA 1
ATOM 643 C C . ALA A 1 90 ? 1.423 20.453 11.031 1 96.44 90 ALA A C 1
ATOM 645 O O . ALA A 1 90 ? 2.367 19.688 10.883 1 96.44 90 ALA A O 1
ATOM 646 N N . GLY A 1 91 ? 0.208 20.031 11.117 1 96.94 91 GLY A N 1
ATOM 647 C CA . GLY A 1 91 ? -0.09 18.609 10.992 1 96.94 91 GLY A CA 1
ATOM 648 C C . GLY A 1 91 ? -0.112 17.875 12.32 1 96.94 91 GLY A C 1
ATOM 649 O O . GLY A 1 91 ? -0.412 16.688 12.375 1 96.94 91 GLY A O 1
ATOM 650 N N . TYR A 1 92 ? 0.311 18.375 13.344 1 98.12 92 TYR A N 1
ATOM 651 C CA . TYR A 1 92 ? 0.122 18.062 14.758 1 98.12 92 TYR A CA 1
ATOM 652 C C . TYR A 1 92 ? -0.7 19.156 15.445 1 98.12 92 TYR A C 1
ATOM 654 O O . TYR A 1 92 ? -0.428 20.344 15.289 1 98.12 92 TYR A O 1
ATOM 662 N N . MET A 1 93 ? -1.749 18.734 16.188 1 98.69 93 MET A N 1
ATOM 663 C CA . MET A 1 93 ? -2.707 19.781 16.516 1 98.69 93 MET A CA 1
ATOM 664 C C . MET A 1 93 ? -2.602 20.172 17.984 1 98.69 93 MET A C 1
ATOM 666 O O . MET A 1 93 ? -2.74 21.344 18.344 1 98.69 93 MET A O 1
ATOM 670 N N . ALA A 1 94 ? -2.287 19.234 18.906 1 98.62 94 ALA A N 1
ATOM 671 C CA . ALA A 1 94 ? -2.318 19.516 20.328 1 98.62 94 ALA A CA 1
ATOM 672 C C . ALA A 1 94 ? -1.337 20.625 20.688 1 98.62 94 ALA A C 1
ATOM 674 O O . ALA A 1 94 ? -1.707 21.594 21.359 1 98.62 94 ALA A O 1
ATOM 675 N N . GLY A 1 95 ? -0.111 20.531 20.266 1 98.56 95 GLY A N 1
ATOM 676 C CA . GLY A 1 95 ? 0.934 21.484 20.594 1 98.56 95 GLY A CA 1
ATOM 677 C C . GLY A 1 95 ? 0.638 22.875 20.078 1 98.56 95 GLY A C 1
ATOM 678 O O . GLY A 1 95 ? 0.545 23.828 20.859 1 98.56 95 GLY A O 1
ATOM 679 N N . PRO A 1 96 ? 0.427 23.016 18.797 1 98.88 96 PRO A N 1
ATOM 680 C CA . PRO A 1 96 ? 0.121 24.328 18.219 1 98.88 96 PRO A CA 1
ATOM 681 C C . PRO A 1 96 ? -1.111 24.969 18.844 1 98.88 96 PRO A C 1
ATOM 683 O O . PRO A 1 96 ? -1.113 26.188 19.094 1 98.88 96 PRO A O 1
ATOM 686 N N . LEU A 1 97 ? -2.145 24.203 19.094 1 98.88 97 LEU A N 1
ATOM 687 C CA . LEU A 1 97 ? -3.344 24.75 19.719 1 98.88 97 LEU A CA 1
ATOM 688 C C . LEU A 1 97 ? -3.037 25.281 21.109 1 98.88 97 LEU A C 1
ATOM 690 O O . LEU A 1 97 ? -3.521 26.344 21.5 1 98.88 97 LEU A O 1
ATOM 694 N N . ALA A 1 98 ? -2.254 24.531 21.891 1 98.81 98 ALA A N 1
ATOM 695 C CA . ALA A 1 98 ? -1.848 25 23.219 1 98.81 98 ALA A CA 1
ATOM 696 C C . 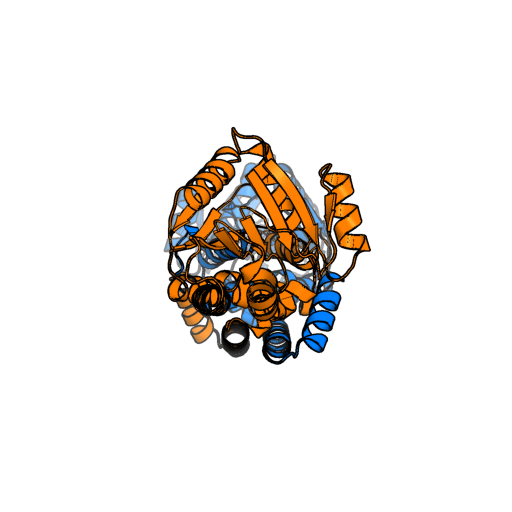ALA A 1 98 ? -1.062 26.297 23.125 1 98.81 98 ALA A C 1
ATOM 698 O O . ALA A 1 98 ? -1.288 27.219 23.906 1 98.81 98 ALA A O 1
ATOM 699 N N . ALA A 1 99 ? -0.138 26.391 22.156 1 98.88 99 ALA A N 1
ATOM 700 C CA . ALA A 1 99 ? 0.653 27.594 21.953 1 98.88 99 ALA A CA 1
ATOM 701 C C . ALA A 1 99 ? -0.239 28.781 21.562 1 98.88 99 ALA A C 1
ATOM 703 O O . ALA A 1 99 ? -0.044 29.891 22.047 1 98.88 99 ALA A O 1
ATOM 704 N N . MET A 1 100 ? -1.22 28.547 20.703 1 98.88 100 MET A N 1
ATOM 705 C CA . MET A 1 100 ? -2.129 29.609 20.297 1 98.88 100 MET A CA 1
ATOM 706 C C . MET A 1 100 ? -2.938 30.109 21.484 1 98.88 100 MET A C 1
ATOM 708 O O . MET A 1 100 ? -3.139 31.328 21.625 1 98.88 100 MET A O 1
ATOM 712 N N . ARG A 1 101 ? -3.387 29.234 22.312 1 98.62 101 ARG A N 1
ATOM 713 C CA . ARG A 1 101 ? -4.148 29.625 23.5 1 98.62 101 ARG A CA 1
ATOM 714 C C . ARG A 1 101 ? -3.311 30.5 24.422 1 98.62 101 ARG A C 1
ATOM 716 O O . ARG A 1 101 ? -3.824 31.453 25.016 1 98.62 101 ARG A O 1
ATOM 723 N N . GLU A 1 102 ? -2.104 30.141 24.516 1 98.69 102 GLU A N 1
ATOM 724 C CA . GLU A 1 102 ? -1.202 30.844 25.422 1 98.69 102 GLU A CA 1
ATOM 725 C C . GLU A 1 102 ? -0.849 32.219 24.875 1 98.69 102 GLU A C 1
ATOM 727 O O . GLU A 1 102 ? -0.851 33.219 25.609 1 98.69 102 GLU A O 1
ATOM 732 N N . HIS A 1 103 ? -0.623 32.344 23.594 1 98.75 103 HIS A N 1
ATOM 733 C CA . HIS A 1 103 ? 0.028 33.562 23.094 1 98.75 103 HIS A CA 1
ATOM 734 C C . HIS A 1 103 ? -0.949 34.406 22.297 1 98.75 103 HIS A C 1
ATOM 736 O O . HIS A 1 103 ? -0.693 35.594 22.047 1 98.75 103 HIS A O 1
ATOM 742 N N . ALA A 1 104 ? -2.025 33.844 21.828 1 98.44 104 ALA A N 1
ATOM 743 C CA . ALA A 1 104 ? -3.008 34.531 21.016 1 98.44 104 ALA A CA 1
ATOM 744 C C . ALA A 1 104 ? -4.414 34.375 21.578 1 98.44 104 ALA A C 1
ATOM 746 O O . ALA A 1 104 ? -5.363 34.094 20.828 1 98.44 104 ALA A O 1
ATOM 747 N N . SER A 1 105 ? -4.535 34.469 22.844 1 97.94 105 SER A N 1
ATOM 748 C CA . SER A 1 105 ? -5.746 34.094 23.578 1 97.94 105 SER A CA 1
ATOM 749 C C . SER A 1 105 ? -6.93 34.969 23.156 1 97.94 105 SER A C 1
ATOM 751 O O . SER A 1 105 ? -8.078 34.531 23.219 1 97.94 105 SER A O 1
ATOM 753 N N . GLU A 1 106 ? -6.703 36.156 22.641 1 97.69 106 GLU A N 1
ATOM 754 C CA . GLU A 1 106 ? -7.801 37.062 22.312 1 97.69 106 GLU A CA 1
ATOM 755 C C . GLU A 1 106 ? -8.148 37 20.828 1 97.69 106 GLU A C 1
ATOM 757 O O . GLU A 1 106 ? -8.977 37.781 20.344 1 97.69 106 GLU A O 1
ATOM 762 N N . ARG A 1 107 ? -7.535 36.125 20.156 1 98.62 107 ARG A N 1
ATOM 763 C CA . ARG A 1 107 ? -7.738 35.969 18.719 1 98.62 107 ARG A CA 1
ATOM 764 C C . ARG A 1 107 ? -8.602 34.75 18.406 1 98.62 107 ARG A C 1
ATOM 766 O O . ARG A 1 107 ? -8.789 33.875 19.25 1 98.62 107 ARG A O 1
ATOM 773 N N . GLN A 1 108 ? -9.141 34.781 17.203 1 98.81 108 GLN A N 1
ATOM 774 C CA . GLN A 1 108 ? -9.656 33.531 16.656 1 98.81 108 GLN A CA 1
ATOM 775 C C . GLN A 1 108 ? -8.523 32.531 16.391 1 98.81 108 GLN A C 1
ATOM 777 O O . GLN A 1 108 ? -7.43 32.938 15.984 1 98.81 108 GLN A O 1
ATOM 782 N N . ARG A 1 109 ? -8.727 31.25 16.688 1 98.94 109 ARG A N 1
ATOM 783 C CA . ARG A 1 109 ? -7.676 30.234 16.625 1 98.94 109 ARG A CA 1
ATOM 784 C C . ARG A 1 109 ? -8.188 28.953 15.969 1 98.94 109 ARG A C 1
ATOM 786 O O . ARG A 1 109 ? -9.219 28.406 16.375 1 98.94 109 ARG A O 1
ATOM 793 N N . VAL A 1 110 ? -7.496 28.516 14.945 1 98.81 110 VAL A N 1
ATOM 794 C CA . VAL A 1 110 ? -7.875 27.281 14.281 1 98.81 110 VAL A CA 1
ATOM 795 C C . VAL A 1 110 ? -6.625 26.516 13.852 1 98.81 110 VAL A C 1
ATOM 797 O O . VAL A 1 110 ? -5.633 27.125 13.438 1 98.81 110 VAL A O 1
ATOM 800 N N . SER A 1 111 ? -6.613 25.234 14.125 1 98.94 111 SER A N 1
ATOM 801 C CA . SER A 1 111 ? -5.602 24.328 13.602 1 98.94 111 SER A CA 1
ATOM 802 C C . SER A 1 111 ? -6.145 23.516 12.438 1 98.94 111 SER A C 1
ATOM 804 O O . SER A 1 111 ? -7.219 22.906 12.539 1 98.94 111 SER A O 1
ATOM 806 N N . LEU A 1 112 ? -5.449 23.562 11.32 1 98.88 112 LEU A N 1
ATOM 807 C CA . LEU A 1 112 ? -5.848 22.859 10.109 1 98.88 112 LEU A CA 1
ATOM 808 C C . LEU A 1 112 ? -4.797 21.828 9.711 1 98.88 112 LEU A C 1
ATOM 810 O O . LEU A 1 112 ? -3.6 22.062 9.891 1 98.88 112 LEU A O 1
ATOM 814 N N . HIS A 1 113 ? -5.258 20.75 9.203 1 98.75 113 HIS A N 1
ATOM 815 C CA . HIS A 1 113 ? -4.375 19.75 8.617 1 98.75 113 HIS A CA 1
ATOM 816 C C . HIS A 1 113 ? -4.945 19.203 7.312 1 98.75 113 HIS A C 1
ATOM 818 O O . HIS A 1 113 ? -5.738 18.25 7.328 1 98.75 113 HIS A O 1
ATOM 824 N N . PRO A 1 114 ? -4.512 19.812 6.152 1 98.38 114 PRO A N 1
ATOM 825 C CA . PRO A 1 114 ? -4.828 19.125 4.898 1 98.38 114 PRO A CA 1
ATOM 826 C C . PRO A 1 114 ? -4.305 17.688 4.859 1 98.38 114 PRO A C 1
ATOM 828 O O . PRO A 1 114 ? -3.123 17.453 5.117 1 98.38 114 PRO A O 1
ATOM 831 N N . LEU A 1 115 ? -5.125 16.781 4.57 1 98.06 115 LEU A N 1
ATOM 832 C CA . LEU A 1 115 ? -4.762 15.359 4.594 1 98.06 115 LEU A CA 1
ATOM 833 C C . LEU A 1 115 ? -4.375 14.875 3.201 1 98.06 115 LEU A C 1
ATOM 835 O O . LEU A 1 115 ? -4.734 13.766 2.801 1 98.06 115 LEU A O 1
ATOM 839 N N . PHE A 1 116 ? -3.752 15.688 2.484 1 95.88 116 PHE A N 1
ATOM 840 C CA . PHE A 1 116 ? -3.264 15.477 1.127 1 95.88 116 PHE A CA 1
ATOM 841 C C . PHE A 1 116 ? -2.035 16.344 0.854 1 95.88 116 PHE A C 1
ATOM 843 O O . PHE A 1 116 ? -1.827 17.359 1.511 1 95.88 116 PHE A O 1
ATOM 850 N N . ALA A 1 117 ? -1.227 15.914 -0.083 1 94.25 117 ALA A N 1
ATOM 851 C CA . ALA A 1 117 ? -0.234 16.812 -0.665 1 94.25 117 ALA A CA 1
ATOM 852 C C . ALA A 1 117 ? -0.892 17.828 -1.6 1 94.25 117 ALA A C 1
ATOM 854 O O . ALA A 1 117 ? -1.967 17.562 -2.146 1 94.25 117 ALA A O 1
ATOM 855 N N . ALA A 1 118 ? -0.211 18.969 -1.793 1 94.5 118 ALA A N 1
ATOM 856 C CA . ALA A 1 118 ? -0.807 20.078 -2.547 1 94.5 118 ALA A CA 1
ATOM 857 C C . ALA A 1 118 ? -1.263 19.609 -3.926 1 94.5 118 ALA A C 1
ATOM 859 O O . ALA A 1 118 ? -2.334 20 -4.398 1 94.5 118 ALA A O 1
ATOM 860 N N . GLU A 1 119 ? -0.488 18.703 -4.52 1 93.25 119 GLU A N 1
ATOM 861 C CA . GLU A 1 119 ? -0.781 18.25 -5.879 1 93.25 119 GLU A CA 1
ATOM 862 C C . GLU A 1 119 ? -2.041 17.391 -5.914 1 93.25 119 GLU A C 1
ATOM 864 O O . GLU A 1 119 ? -2.619 17.188 -6.984 1 93.25 119 GLU A O 1
ATOM 869 N N . ASN A 1 120 ? -2.48 16.984 -4.816 1 94.38 120 ASN A N 1
ATOM 870 C CA . ASN A 1 120 ? -3.643 16.094 -4.746 1 94.38 120 ASN A CA 1
ATOM 871 C C . ASN A 1 120 ? -4.895 16.859 -4.305 1 94.38 120 ASN A C 1
ATOM 873 O O . ASN A 1 120 ? -5.957 16.25 -4.129 1 94.38 120 ASN A O 1
ATOM 877 N N . ALA A 1 121 ? -4.793 18.219 -4.086 1 95.88 121 ALA A N 1
ATOM 878 C CA . ALA A 1 121 ? -5.961 19.047 -3.764 1 95.88 121 ALA A CA 1
ATOM 879 C C . ALA A 1 121 ? -6.969 19.031 -4.91 1 95.88 121 ALA A C 1
ATOM 881 O O . ALA A 1 121 ? -6.586 18.938 -6.078 1 95.88 121 ALA A O 1
ATOM 882 N N . PRO A 1 122 ? -8.297 19.094 -4.574 1 97.75 122 PRO A N 1
ATOM 883 C CA . PRO A 1 122 ? -8.852 19.328 -3.238 1 97.75 122 PRO A CA 1
ATOM 884 C C . PRO A 1 122 ? -9 18.047 -2.434 1 97.75 122 PRO A C 1
ATOM 886 O O . PRO A 1 122 ? -8.758 16.953 -2.957 1 97.75 122 PRO A O 1
ATOM 889 N N . GLY A 1 123 ? -9.273 18.141 -1.18 1 97.94 123 GLY A N 1
ATOM 890 C CA . GLY A 1 123 ? -9.484 17.016 -0.288 1 97.94 123 GLY A CA 1
ATOM 891 C C . GLY A 1 123 ? -9.984 17.422 1.086 1 97.94 123 GLY A C 1
ATOM 892 O O . GLY A 1 123 ? -10.523 18.516 1.257 1 97.94 123 GLY A O 1
ATOM 893 N N . ASN A 1 124 ? -9.883 16.469 1.983 1 98.44 124 ASN A N 1
ATOM 894 C CA . ASN A 1 124 ? -10.32 16.734 3.354 1 98.44 124 ASN A CA 1
ATOM 895 C C . ASN A 1 124 ? -9.289 17.547 4.125 1 98.44 124 ASN A C 1
ATOM 897 O O . ASN A 1 124 ? -8.086 17.297 4.008 1 98.44 124 ASN A O 1
ATOM 901 N N . VAL A 1 125 ? -9.711 18.516 4.859 1 98.75 125 VAL A N 1
ATOM 902 C CA . VAL A 1 125 ? -8.891 19.312 5.762 1 98.75 125 VAL A CA 1
ATOM 903 C C . VAL A 1 125 ? -9.398 19.172 7.191 1 98.75 125 VAL A C 1
ATOM 905 O O . VAL A 1 125 ? -10.43 19.734 7.555 1 98.75 125 VAL A O 1
ATOM 908 N N . ALA A 1 126 ? -8.695 18.344 8.016 1 98.81 126 ALA A N 1
ATOM 909 C CA . ALA A 1 126 ? -9.047 18.266 9.43 1 98.81 126 ALA A CA 1
ATOM 910 C C . ALA A 1 126 ? -8.914 19.641 10.102 1 98.81 126 ALA A C 1
ATOM 912 O O . ALA A 1 126 ? -7.949 20.359 9.852 1 98.81 126 ALA A O 1
ATOM 913 N N . ALA A 1 127 ? -9.883 19.984 10.922 1 98.88 127 ALA A N 1
ATOM 914 C CA . ALA A 1 127 ? -9.906 21.328 11.5 1 98.88 127 ALA A CA 1
ATOM 915 C C . ALA A 1 127 ? -10.344 21.297 12.961 1 98.88 127 ALA A C 1
ATOM 917 O O . ALA A 1 127 ? -11.359 20.672 13.297 1 98.88 127 ALA A O 1
ATOM 918 N N . VAL A 1 128 ? -9.57 21.828 13.805 1 98.88 128 VAL A N 1
ATOM 919 C CA . VAL A 1 128 ? -9.969 22.094 15.18 1 98.88 128 VAL A CA 1
ATOM 920 C C . VAL A 1 128 ? -10.141 23.609 15.383 1 98.88 128 VAL A C 1
ATOM 922 O O . VAL A 1 128 ? -9.164 24.359 15.367 1 98.88 128 VAL A O 1
ATOM 925 N N . VAL A 1 129 ? -11.344 24.047 15.57 1 98.81 129 VAL A N 1
ATOM 926 C CA . VAL A 1 129 ? -11.641 25.438 15.875 1 98.81 129 VAL A CA 1
ATOM 927 C C . VAL A 1 129 ? -11.586 25.656 17.391 1 98.81 129 VAL A C 1
ATOM 929 O O . VAL A 1 129 ? -12.484 25.234 18.125 1 98.81 129 VAL A O 1
ATOM 932 N N . ASP A 1 130 ? -10.555 26.297 17.812 1 98.81 130 ASP A N 1
ATOM 933 C CA . ASP A 1 130 ? -10.359 26.547 19.234 1 98.81 130 ASP A CA 1
ATOM 934 C C . ASP A 1 130 ? -11.117 27.797 19.672 1 98.81 130 ASP A C 1
ATOM 936 O O . ASP A 1 130 ? -11.672 27.844 20.781 1 98.81 130 ASP A O 1
ATOM 940 N N . SER A 1 131 ? -11.07 28.859 18.891 1 98.75 131 SER A N 1
ATOM 941 C CA . SER A 1 131 ? -11.836 30.094 19.031 1 98.75 131 SER A CA 1
ATOM 942 C C . SER A 1 131 ? -12.383 30.562 17.688 1 98.75 131 SER A C 1
ATOM 944 O O . SER A 1 131 ? -11.617 30.953 16.812 1 98.75 131 SER A O 1
ATOM 946 N N . ASP A 1 132 ? -13.703 30.578 17.594 1 98.5 132 ASP A N 1
ATOM 947 C CA . ASP A 1 132 ? -14.375 30.812 16.328 1 98.5 132 ASP A CA 1
ATOM 948 C C . ASP A 1 132 ? -14.617 32.312 16.094 1 98.5 132 ASP A C 1
ATOM 950 O O . ASP A 1 132 ? -14.328 33.125 16.969 1 98.5 132 ASP A O 1
ATOM 954 N N . GLY A 1 133 ? -15.031 32.656 14.898 1 98.38 133 GLY A N 1
ATOM 955 C CA . GLY A 1 133 ? -15.352 34.031 14.508 1 98.38 133 GLY A CA 1
ATOM 956 C C . GLY A 1 133 ? -15.453 34.219 13.008 1 98.38 133 GLY A C 1
ATOM 957 O O . GLY A 1 133 ? -15.359 33.25 12.25 1 98.38 133 GLY A O 1
ATOM 958 N N . PRO A 1 134 ? -15.742 35.406 12.641 1 97.94 134 PRO A N 1
ATOM 959 C CA . PRO A 1 134 ? -16.016 35.688 11.227 1 97.94 134 PRO A CA 1
ATOM 960 C C . PRO A 1 134 ? -14.82 35.375 10.32 1 97.94 134 PRO A C 1
ATOM 962 O O . PRO A 1 134 ? -15 34.969 9.172 1 97.94 134 PRO A O 1
ATOM 965 N N . THR A 1 135 ? -13.641 35.594 10.828 1 98.06 135 THR A N 1
ATOM 966 C CA . THR A 1 135 ? -12.453 35.344 10.023 1 98.06 135 THR A CA 1
ATOM 967 C C . THR A 1 135 ? -12.273 33.844 9.781 1 98.06 135 THR A C 1
ATOM 969 O O . THR A 1 135 ? -11.953 33.438 8.672 1 98.06 135 THR A O 1
ATOM 972 N N . VAL A 1 136 ? -12.453 33.031 10.797 1 98.5 136 VAL A N 1
ATOM 973 C CA . VAL A 1 136 ? -12.383 31.594 10.672 1 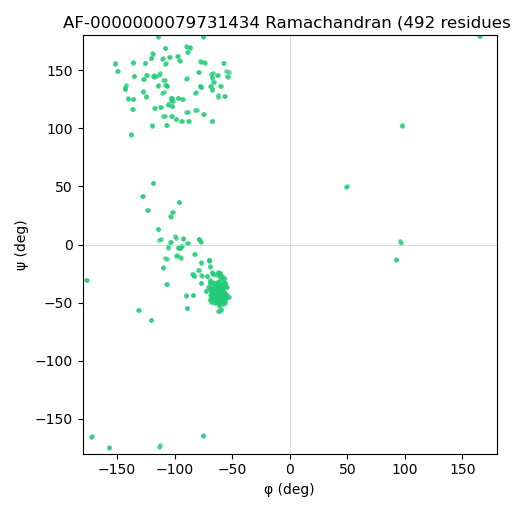98.5 136 VAL A CA 1
ATOM 974 C C . VAL A 1 136 ? -13.461 31.109 9.695 1 98.5 136 VAL A C 1
ATOM 976 O O . VAL A 1 136 ? -13.195 30.25 8.852 1 98.5 136 VAL A O 1
ATOM 979 N N . GLU A 1 137 ? -14.609 31.703 9.797 1 98 137 GLU A N 1
ATOM 980 C CA . GLU A 1 137 ? -15.695 31.359 8.875 1 98 137 GLU A CA 1
ATOM 981 C C . GLU A 1 137 ? -15.32 31.703 7.438 1 98 137 GLU A C 1
ATOM 983 O O . GLU A 1 137 ? -15.672 30.969 6.508 1 98 137 GLU A O 1
ATOM 988 N N . ALA A 1 138 ? -14.719 32.812 7.281 1 97.94 138 ALA A N 1
ATOM 989 C CA . ALA A 1 138 ? -14.281 33.219 5.949 1 97.94 138 ALA A CA 1
ATOM 990 C C . ALA A 1 138 ? -13.25 32.219 5.391 1 97.94 138 ALA A C 1
ATOM 992 O O . ALA A 1 138 ? -13.273 31.906 4.203 1 97.94 138 ALA A O 1
ATOM 993 N N . ILE A 1 139 ? -12.328 31.766 6.23 1 98.38 139 ILE A N 1
ATOM 994 C CA . ILE A 1 139 ? -11.32 30.797 5.828 1 98.38 139 ILE A CA 1
ATOM 995 C C . ILE A 1 139 ? -11.992 29.484 5.43 1 98.38 139 ILE A C 1
ATOM 997 O O . ILE A 1 139 ? -11.688 28.922 4.375 1 98.38 139 ILE A O 1
ATOM 1001 N N . ARG A 1 140 ? -12.883 29.047 6.242 1 98.44 140 ARG A N 1
ATOM 1002 C CA . ARG A 1 140 ? -13.648 27.844 5.949 1 98.44 140 ARG A CA 1
ATOM 1003 C C . ARG A 1 140 ? -14.367 27.953 4.613 1 98.44 140 ARG A C 1
ATOM 1005 O O . ARG A 1 140 ? -14.328 27.031 3.797 1 98.44 140 ARG A O 1
ATOM 1012 N N . GLY A 1 141 ? -15.031 29.062 4.438 1 98.38 141 GLY A N 1
ATOM 1013 C CA . GLY A 1 141 ? -15.734 29.312 3.189 1 98.38 141 GLY A CA 1
ATOM 1014 C C . GLY A 1 141 ? -14.828 29.312 1.978 1 98.38 141 GLY A C 1
ATOM 1015 O O . GLY A 1 141 ? -15.172 28.75 0.937 1 98.38 141 GLY A O 1
ATOM 1016 N N . ALA A 1 142 ? -13.672 29.922 2.094 1 98.44 142 ALA A N 1
ATOM 1017 C CA . ALA A 1 142 ? -12.719 29.984 0.991 1 98.44 142 ALA A CA 1
ATOM 1018 C C . ALA A 1 142 ? -12.219 28.594 0.625 1 98.44 142 ALA A C 1
ATOM 1020 O O . ALA A 1 142 ? -12.094 28.266 -0.556 1 98.44 142 ALA A O 1
ATOM 1021 N N . LEU A 1 143 ? -11.891 27.75 1.605 1 98.44 143 LEU A N 1
ATOM 1022 C CA . LEU A 1 143 ? -11.438 26.391 1.358 1 98.44 143 LEU A CA 1
ATOM 1023 C C . LEU A 1 143 ? -12.531 25.562 0.699 1 98.44 143 LEU A C 1
ATOM 1025 O O . LEU A 1 143 ? -12.258 24.781 -0.223 1 98.44 143 LEU A O 1
ATOM 1029 N N . ALA A 1 144 ? -13.727 25.781 1.156 1 98.5 144 ALA A N 1
ATOM 1030 C CA . ALA A 1 144 ? -14.859 25.062 0.579 1 98.5 144 ALA A CA 1
ATOM 1031 C C . ALA A 1 144 ? -15.07 25.469 -0.881 1 98.5 144 ALA A C 1
ATOM 1033 O O . ALA A 1 144 ? -15.406 24.625 -1.716 1 98.5 144 ALA A O 1
ATOM 1034 N N . ALA A 1 145 ? -14.93 26.688 -1.132 1 98.31 145 ALA A N 1
ATOM 1035 C CA . ALA A 1 145 ? -15.125 27.188 -2.486 1 98.31 145 ALA A CA 1
ATOM 1036 C C . ALA A 1 145 ? -14.141 26.547 -3.461 1 98.31 145 ALA A C 1
ATOM 1038 O O . ALA A 1 145 ? -14.43 26.438 -4.656 1 98.31 145 ALA A O 1
ATOM 1039 N N . ARG A 1 146 ? -13 2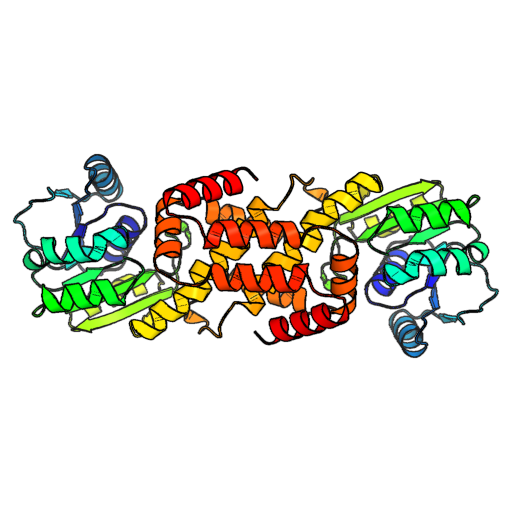6.078 -2.945 1 97.81 146 ARG A N 1
ATOM 1040 C CA . ARG A 1 146 ? -11.984 25.422 -3.762 1 97.81 146 ARG A CA 1
ATOM 1041 C C . ARG A 1 146 ? -12.195 23.922 -3.781 1 97.81 146 ARG A C 1
ATOM 1043 O O . ARG A 1 146 ? -11.336 23.172 -4.254 1 97.81 146 ARG A O 1
ATOM 1050 N N . GLY A 1 147 ? -13.281 23.453 -3.166 1 98.38 147 GLY A N 1
ATOM 1051 C CA . GLY A 1 147 ? -13.672 22.047 -3.254 1 98.38 147 GLY A CA 1
ATOM 1052 C C . GLY A 1 147 ? -13.203 21.219 -2.076 1 98.38 147 GLY A C 1
ATOM 1053 O O . GLY A 1 147 ? -13.422 20.016 -2.035 1 98.38 147 GLY A O 1
ATOM 1054 N N . ASN A 1 148 ? -12.516 21.875 -1.104 1 98.56 148 ASN A N 1
ATOM 1055 C CA . ASN A 1 148 ? -12.039 21.141 0.06 1 98.56 148 ASN A CA 1
ATOM 1056 C C . ASN A 1 148 ? -13.156 20.906 1.073 1 98.56 148 ASN A C 1
ATOM 1058 O O . ASN A 1 148 ? -14.078 21.703 1.181 1 98.56 148 ASN A O 1
ATOM 1062 N N . THR A 1 149 ? -13.078 19.812 1.77 1 98.38 149 THR A N 1
ATOM 1063 C CA . THR A 1 149 ? -14.047 19.484 2.805 1 98.38 149 THR A CA 1
ATOM 1064 C C . THR A 1 149 ? -13.477 19.766 4.191 1 98.38 149 THR A C 1
ATOM 1066 O O . THR A 1 149 ? -12.438 19.219 4.562 1 98.38 149 THR A O 1
ATOM 1069 N N . TRP A 1 150 ? -14.148 20.656 4.895 1 98.31 150 TRP A N 1
ATOM 1070 C CA . TRP A 1 150 ? -13.82 20.984 6.277 1 98.31 150 TRP A CA 1
ATOM 1071 C C . TRP A 1 150 ? -14.273 19.875 7.215 1 98.31 150 TRP A C 1
ATOM 1073 O O . TRP A 1 150 ? -15.469 19.625 7.371 1 98.31 150 TRP A O 1
ATOM 1083 N N . VAL A 1 151 ? -13.367 19.141 7.863 1 98.5 151 VAL A N 1
ATOM 1084 C CA . VAL A 1 151 ? -13.688 18.031 8.758 1 98.5 151 VAL A CA 1
ATOM 1085 C C . VAL A 1 151 ? -13.445 18.438 10.203 1 98.5 151 VAL A C 1
ATOM 1087 O O . VAL A 1 151 ? -12.312 18.406 10.688 1 98.5 151 VAL A O 1
ATOM 1090 N N . ALA A 1 152 ? -14.508 18.734 10.898 1 98.44 152 ALA A N 1
ATOM 1091 C CA . ALA A 1 152 ? -14.406 19.156 12.297 1 98.44 152 ALA A CA 1
ATOM 1092 C C . ALA A 1 152 ? -13.961 17.984 13.18 1 98.44 152 ALA A C 1
ATOM 1094 O O . ALA A 1 152 ? -14.445 16.859 13.023 1 98.44 152 ALA A O 1
ATOM 1095 N N . THR A 1 153 ? -13.055 18.234 14.086 1 98.25 153 THR A N 1
ATOM 1096 C CA . THR A 1 153 ? -12.523 17.219 14.984 1 98.25 153 THR A CA 1
ATOM 1097 C C . THR A 1 153 ? -11.961 17.859 16.25 1 98.25 153 THR A C 1
ATOM 1099 O O . THR A 1 153 ? -12.234 19.031 16.547 1 98.25 153 THR A O 1
ATOM 1102 N N . ASP A 1 154 ? -11.359 17.125 17.109 1 98 154 ASP A N 1
ATOM 1103 C CA . ASP A 1 154 ? -10.578 17.641 18.234 1 98 154 ASP A CA 1
ATOM 1104 C C . ASP A 1 154 ? -9.125 17.188 18.156 1 98 154 ASP A C 1
ATOM 1106 O O . ASP A 1 154 ? -8.797 16.281 17.375 1 98 154 ASP A O 1
ATOM 1110 N N . ALA A 1 155 ? -8.312 17.844 18.922 1 98.38 155 ALA A N 1
ATOM 1111 C CA . ALA A 1 155 ? -6.871 17.641 18.781 1 98.38 155 ALA A CA 1
ATOM 1112 C C . ALA A 1 155 ? -6.492 16.203 19.109 1 98.38 155 ALA A C 1
ATOM 1114 O O . ALA A 1 155 ? -5.668 15.594 18.422 1 98.38 155 ALA A O 1
ATOM 1115 N N . GLU A 1 156 ? -7.043 15.641 20.141 1 97.38 156 GLU A N 1
ATOM 1116 C CA . GLU A 1 156 ? -6.707 14.289 20.578 1 97.38 156 GLU A CA 1
ATOM 1117 C C . GLU A 1 156 ? -7.102 13.25 19.531 1 97.38 156 GLU A C 1
ATOM 1119 O O . GLU A 1 156 ? -6.297 12.398 19.156 1 97.38 156 GLU A O 1
ATOM 1124 N N . THR A 1 157 ? -8.344 13.328 19.062 1 97.19 157 THR A N 1
ATOM 1125 C CA . THR A 1 157 ? -8.844 12.414 18.031 1 97.19 157 THR A CA 1
ATOM 1126 C C . THR A 1 157 ? -7.988 12.5 16.766 1 97.19 157 THR A C 1
ATOM 1128 O O . THR A 1 157 ? -7.586 11.477 16.219 1 97.19 157 THR A O 1
ATOM 1131 N N . HIS A 1 158 ? -7.703 13.688 16.328 1 98 158 HIS A N 1
ATOM 1132 C CA . HIS A 1 158 ? -6.879 13.891 15.148 1 98 158 HIS A CA 1
ATOM 1133 C C . HIS A 1 158 ? -5.492 13.281 15.328 1 98 158 HIS A C 1
ATOM 1135 O O . HIS A 1 158 ? -5.043 12.492 14.492 1 98 158 HIS A O 1
ATOM 1141 N N . ASP A 1 159 ? -4.848 13.719 16.391 1 97.69 159 ASP A N 1
ATOM 1142 C CA . ASP A 1 159 ? -3.461 13.297 16.578 1 97.69 159 ASP A CA 1
ATOM 1143 C C . ASP A 1 159 ? -3.363 11.781 16.734 1 97.69 159 ASP A C 1
ATOM 1145 O O . ASP A 1 159 ? -2.389 11.172 16.297 1 97.69 159 ASP A O 1
ATOM 1149 N N . GLU A 1 160 ? -4.344 11.172 17.359 1 96.69 160 GLU A N 1
ATOM 1150 C CA . GLU A 1 160 ? -4.398 9.711 17.453 1 96.69 160 GLU A CA 1
ATOM 1151 C C . GLU A 1 160 ? -4.574 9.086 16.078 1 96.69 160 GLU A C 1
ATOM 1153 O O . GLU A 1 160 ? -3.932 8.086 15.758 1 96.69 160 GLU A O 1
ATOM 1158 N N . ALA A 1 161 ? -5.43 9.633 15.227 1 97.25 161 ALA A N 1
ATOM 1159 C CA . ALA A 1 161 ? -5.672 9.125 13.883 1 97.25 161 ALA A CA 1
ATOM 1160 C C . ALA A 1 161 ? -4.398 9.172 13.039 1 97.25 161 ALA A C 1
ATOM 1162 O O . ALA A 1 161 ? -4.164 8.289 12.211 1 97.25 161 ALA A O 1
ATOM 1163 N N . MET A 1 162 ? -3.562 10.172 13.25 1 97.81 162 MET A N 1
ATOM 1164 C CA . MET A 1 162 ? -2.34 10.344 12.477 1 97.81 162 MET A CA 1
ATOM 1165 C C . MET A 1 162 ? -1.355 9.211 12.75 1 97.81 162 MET A C 1
ATOM 1167 O O . MET A 1 162 ? -0.513 8.898 11.906 1 97.81 162 MET A O 1
ATOM 1171 N N . GLU A 1 163 ? -1.451 8.562 13.945 1 97.5 163 GLU A N 1
ATOM 1172 C CA . GLU A 1 163 ? -0.598 7.418 14.234 1 97.5 163 GLU A CA 1
ATOM 1173 C C . GLU A 1 163 ? -0.792 6.309 13.211 1 97.5 163 GLU A C 1
ATOM 1175 O O . GLU A 1 163 ? 0.17 5.648 12.805 1 97.5 163 GLU A O 1
ATOM 1180 N N . THR A 1 164 ? -2.047 6.172 12.742 1 96.38 164 THR A N 1
ATOM 1181 C CA . THR A 1 164 ? -2.363 5.16 11.742 1 96.38 164 THR A CA 1
ATOM 1182 C C . THR A 1 164 ? -2.18 5.715 10.336 1 96.38 164 THR A C 1
ATOM 1184 O O . THR A 1 164 ? -1.403 5.176 9.539 1 96.38 164 THR A O 1
ATOM 1187 N N . VAL A 1 165 ? -2.814 6.816 10.023 1 96.62 165 VAL A N 1
ATOM 1188 C CA . VAL A 1 165 ? -3.004 7.277 8.648 1 96.62 165 VAL A CA 1
ATOM 1189 C C . VAL A 1 165 ? -1.706 7.887 8.125 1 96.62 165 VAL A C 1
ATOM 1191 O O . VAL A 1 165 ? -1.517 8.008 6.91 1 96.62 165 VAL A O 1
ATOM 1194 N N . GLN A 1 166 ? -0.804 8.195 9.047 1 96.94 166 GLN A N 1
ATOM 1195 C CA . GLN A 1 166 ? 0.477 8.727 8.594 1 96.94 166 GLN A CA 1
ATOM 1196 C C . GLN A 1 166 ? 1.634 7.84 9.055 1 96.94 166 GLN A C 1
ATOM 1198 O O . GLN A 1 166 ? 2.197 7.082 8.258 1 96.94 166 GLN A O 1
ATOM 1203 N N . ALA A 1 167 ? 1.842 7.773 10.414 1 97.75 167 ALA A N 1
ATOM 1204 C CA . ALA A 1 167 ? 3.047 7.109 10.906 1 97.75 167 ALA A CA 1
ATOM 1205 C C . ALA A 1 167 ? 3.072 5.641 10.492 1 97.75 167 ALA A C 1
ATOM 1207 O O . ALA A 1 167 ? 4.051 5.172 9.898 1 97.75 167 ALA A O 1
ATOM 1208 N N . ALA A 1 168 ? 2.02 4.887 10.766 1 98.56 168 ALA A N 1
ATOM 1209 C CA . ALA A 1 168 ? 1.972 3.469 10.43 1 98.56 168 ALA A CA 1
ATOM 1210 C C . ALA A 1 168 ? 1.946 3.264 8.914 1 98.56 168 ALA A C 1
ATOM 1212 O O . ALA A 1 168 ? 2.664 2.412 8.391 1 98.56 168 ALA A O 1
ATOM 1213 N N . ALA A 1 169 ? 1.113 4.074 8.234 1 98.56 169 ALA A N 1
ATOM 1214 C CA . ALA A 1 169 ? 0.993 3.951 6.785 1 98.56 169 ALA A CA 1
ATOM 1215 C C . ALA A 1 169 ? 2.33 4.211 6.098 1 98.56 169 ALA A C 1
ATOM 1217 O O . ALA A 1 169 ? 2.773 3.412 5.266 1 98.56 169 ALA A O 1
ATOM 1218 N N . HIS A 1 170 ? 3.01 5.293 6.457 1 98.75 170 HIS A N 1
ATOM 1219 C CA . HIS A 1 170 ? 4.305 5.617 5.867 1 98.75 170 HIS A CA 1
ATOM 1220 C C . HIS A 1 170 ? 5.332 4.527 6.16 1 98.75 170 HIS A C 1
ATOM 1222 O O . HIS A 1 170 ? 6.105 4.148 5.281 1 98.75 170 HIS A O 1
ATOM 1228 N N . THR A 1 171 ? 5.281 4.059 7.402 1 98.81 171 THR A N 1
ATOM 1229 C CA . THR A 1 171 ? 6.223 3.016 7.793 1 98.81 171 THR A CA 1
ATOM 1230 C C . THR A 1 171 ? 6.031 1.765 6.941 1 98.81 171 THR A C 1
ATOM 1232 O O . THR A 1 171 ? 7.004 1.188 6.449 1 98.81 171 THR A O 1
ATOM 1235 N N . ALA A 1 172 ? 4.797 1.323 6.738 1 98.88 172 ALA A N 1
ATOM 1236 C CA . ALA A 1 172 ? 4.52 0.12 5.957 1 98.88 172 ALA A CA 1
ATOM 1237 C C . ALA A 1 172 ? 5.027 0.267 4.527 1 98.88 172 ALA A C 1
ATOM 1239 O O . ALA A 1 172 ? 5.688 -0.632 4 1 98.88 172 ALA A O 1
ATOM 1240 N N . VAL A 1 173 ? 4.785 1.406 3.898 1 98.75 173 VAL A N 1
ATOM 1241 C CA . VAL A 1 173 ? 5.176 1.653 2.514 1 98.75 173 VAL A CA 1
ATOM 1242 C C . VAL A 1 173 ? 6.695 1.726 2.408 1 98.75 173 VAL A C 1
ATOM 1244 O O . VAL A 1 173 ? 7.293 1.095 1.535 1 98.75 173 VAL A O 1
ATOM 1247 N N . LEU A 1 174 ? 7.34 2.465 3.314 1 98.81 174 LEU A N 1
ATOM 1248 C CA . LEU A 1 174 ? 8.789 2.633 3.266 1 98.81 174 LEU A CA 1
ATOM 1249 C C . LEU A 1 174 ? 9.5 1.319 3.576 1 98.81 174 LEU A C 1
ATOM 1251 O O . LEU A 1 174 ? 10.539 1.019 2.986 1 98.81 174 LEU A O 1
ATOM 1255 N N . ALA A 1 175 ? 8.953 0.544 4.562 1 98.88 175 ALA A N 1
ATOM 1256 C CA . ALA A 1 175 ? 9.547 -0.752 4.883 1 98.88 175 ALA A CA 1
ATOM 1257 C C . ALA A 1 175 ? 9.508 -1.686 3.676 1 98.88 175 ALA A C 1
ATOM 1259 O O . ALA A 1 175 ? 10.469 -2.412 3.412 1 98.88 175 ALA A O 1
ATOM 1260 N N . PHE A 1 176 ? 8.406 -1.696 2.945 1 98.81 176 PHE A N 1
ATOM 1261 C CA . PHE A 1 176 ? 8.336 -2.443 1.696 1 98.81 176 PHE A CA 1
ATOM 1262 C C . PHE A 1 176 ? 9.414 -1.982 0.725 1 98.81 176 PHE A C 1
ATOM 1264 O O . PHE A 1 176 ? 10.141 -2.803 0.159 1 98.81 176 PHE A O 1
ATOM 1271 N N . GLY A 1 177 ? 9.5 -0.676 0.503 1 98.19 177 GLY A N 1
ATOM 1272 C CA . GLY A 1 177 ? 10.5 -0.131 -0.399 1 98.19 177 GLY A CA 1
ATOM 1273 C C . GLY A 1 177 ? 11.914 -0.551 -0.045 1 98.19 177 GLY A C 1
ATOM 1274 O O . GLY A 1 177 ? 12.703 -0.904 -0.926 1 98.19 177 GLY A O 1
ATOM 1275 N N . LEU A 1 178 ? 12.234 -0.506 1.23 1 98.19 178 LEU A N 1
ATOM 1276 C CA . LEU A 1 178 ? 13.57 -0.845 1.7 1 98.19 178 LEU A CA 1
ATOM 1277 C C . LEU A 1 178 ? 13.844 -2.338 1.542 1 98.19 178 LEU A C 1
ATOM 1279 O O . LEU A 1 178 ? 14.984 -2.744 1.301 1 98.19 178 LEU A O 1
ATOM 1283 N N . ALA A 1 179 ? 12.781 -3.162 1.697 1 97.44 179 ALA A N 1
ATOM 1284 C CA . ALA A 1 179 ? 12.922 -4.613 1.627 1 97.44 179 ALA A CA 1
ATOM 1285 C C . ALA A 1 179 ? 12.906 -5.098 0.18 1 97.44 179 ALA A C 1
ATOM 1287 O O . ALA A 1 179 ? 13.391 -6.188 -0.122 1 97.44 179 ALA A O 1
ATOM 1288 N N . ALA A 1 180 ? 12.25 -4.336 -0.682 1 94.94 180 ALA A N 1
ATOM 1289 C CA . ALA A 1 180 ? 12 -4.742 -2.062 1 94.94 180 ALA A CA 1
ATOM 1290 C C . ALA A 1 180 ? 13.305 -4.809 -2.857 1 94.94 180 ALA A C 1
ATOM 1292 O O . ALA A 1 180 ? 14.211 -4 -2.65 1 94.94 180 ALA A O 1
ATOM 1293 N N . ARG A 1 181 ? 13.383 -5.762 -3.734 1 91 181 ARG A N 1
ATOM 1294 C CA . ARG A 1 181 ? 14.438 -5.863 -4.734 1 91 181 ARG A CA 1
ATOM 1295 C C . ARG A 1 181 ? 13.977 -5.289 -6.074 1 91 181 ARG A C 1
ATOM 1297 O O . ARG A 1 181 ? 12.789 -5.02 -6.266 1 91 181 ARG A O 1
ATOM 1304 N N . ASP A 1 182 ? 14.969 -5.012 -6.879 1 85.12 182 ASP A N 1
ATOM 1305 C CA . ASP A 1 182 ? 14.664 -4.621 -8.25 1 85.12 182 ASP A CA 1
ATOM 1306 C C . ASP A 1 182 ? 14.062 -5.789 -9.031 1 85.12 182 ASP A C 1
ATOM 1308 O O . ASP A 1 182 ? 14.734 -6.797 -9.266 1 85.12 182 ASP A O 1
ATOM 1312 N N . ILE A 1 183 ? 12.766 -5.719 -9.273 1 89.12 183 ILE A N 1
ATOM 1313 C CA . ILE A 1 183 ? 12.047 -6.773 -9.984 1 89.12 183 ILE A CA 1
ATOM 1314 C C . ILE A 1 183 ? 11.539 -6.234 -11.32 1 89.12 183 ILE A C 1
ATOM 1316 O O . ILE A 1 183 ? 11.039 -5.109 -11.398 1 89.12 183 ILE A O 1
ATOM 1320 N N . PRO A 1 184 ? 11.711 -7.086 -12.391 1 89.31 184 PRO A N 1
ATOM 1321 C CA . PRO A 1 184 ? 11.133 -6.664 -13.664 1 89.31 184 PRO A CA 1
ATOM 1322 C C . PRO A 1 184 ? 9.648 -6.336 -13.555 1 89.31 184 PRO A C 1
ATOM 1324 O O . PRO A 1 184 ? 8.914 -7.016 -12.836 1 89.31 184 PRO A O 1
ATOM 1327 N N . ASP A 1 185 ? 9.203 -5.316 -14.336 1 92 185 ASP A N 1
ATOM 1328 C CA . ASP A 1 185 ? 7.832 -4.824 -14.281 1 92 185 ASP A CA 1
ATOM 1329 C C . ASP A 1 185 ? 6.84 -5.934 -14.633 1 92 185 ASP A C 1
ATOM 1331 O O . ASP A 1 185 ? 5.723 -5.957 -14.117 1 92 185 ASP A O 1
ATOM 1335 N N . GLU A 1 186 ? 7.324 -6.828 -15.398 1 94.81 186 GLU A N 1
ATOM 1336 C CA . GLU A 1 186 ? 6.441 -7.879 -15.898 1 94.81 186 GLU A CA 1
ATOM 1337 C C . GLU A 1 186 ? 6.027 -8.828 -14.773 1 94.81 186 GLU A C 1
ATOM 1339 O O . GLU A 1 186 ? 5.086 -9.609 -14.93 1 94.81 186 GLU A O 1
ATOM 1344 N N . PHE A 1 187 ? 6.684 -8.781 -13.625 1 95.75 187 PHE A N 1
ATOM 1345 C CA . PHE A 1 187 ? 6.383 -9.695 -12.531 1 95.75 187 PHE A CA 1
ATOM 1346 C C . PHE A 1 187 ? 5.441 -9.039 -11.523 1 95.75 187 PHE A C 1
ATOM 1348 O O . PHE A 1 187 ? 5.012 -9.688 -10.562 1 95.75 187 PHE A O 1
ATOM 1355 N N . GLN A 1 188 ? 5.09 -7.828 -11.727 1 94.62 188 GLN A N 1
ATOM 1356 C CA . GLN A 1 188 ? 4.277 -7.121 -10.742 1 94.62 188 GLN A CA 1
ATOM 1357 C C . GLN A 1 188 ? 2.873 -7.711 -10.656 1 94.62 188 GLN A C 1
ATOM 1359 O O . GLN A 1 188 ? 2.279 -8.055 -11.68 1 94.62 188 GLN A O 1
ATOM 1364 N N . THR A 1 189 ? 2.387 -7.938 -9.477 1 96.12 189 THR A N 1
ATOM 1365 C CA . THR A 1 189 ? 0.977 -8.195 -9.211 1 96.12 189 THR A CA 1
ATOM 1366 C C . 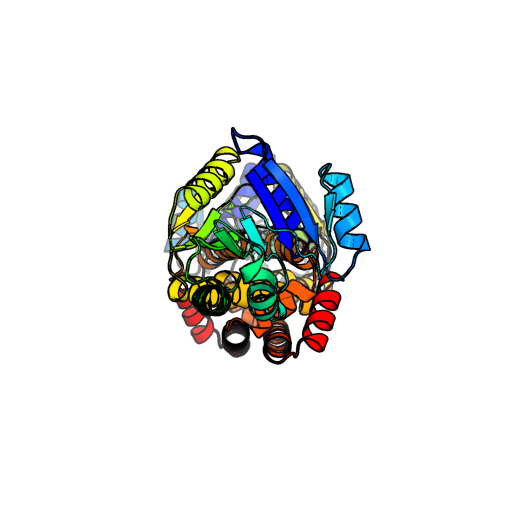THR A 1 189 ? 0.224 -6.895 -8.953 1 96.12 189 THR A C 1
ATOM 1368 O O . THR A 1 189 ? 0.839 -5.848 -8.734 1 96.12 189 THR A O 1
ATOM 1371 N N . PRO A 1 190 ? -1.085 -6.961 -8.992 1 95.94 190 PRO A N 1
ATOM 1372 C CA . PRO A 1 190 ? -1.812 -5.746 -8.633 1 95.94 190 PRO A CA 1
ATOM 1373 C C . PRO A 1 190 ? -1.432 -5.219 -7.25 1 95.94 190 PRO A C 1
ATOM 1375 O O . PRO A 1 190 ? -1.336 -4.004 -7.051 1 95.94 190 PRO A O 1
ATOM 1378 N N . ILE A 1 191 ? -1.16 -6.062 -6.289 1 96.94 191 ILE A N 1
ATOM 1379 C CA . ILE A 1 191 ? -0.817 -5.672 -4.926 1 96.94 191 ILE A CA 1
ATOM 1380 C C . ILE A 1 191 ? 0.55 -4.992 -4.91 1 96.94 191 ILE A C 1
ATOM 1382 O O . ILE A 1 191 ? 0.691 -3.881 -4.395 1 96.94 191 ILE A O 1
ATOM 1386 N N . SER A 1 192 ? 1.572 -5.625 -5.547 1 97.19 192 SER A N 1
ATOM 1387 C CA . SER A 1 192 ? 2.912 -5.047 -5.535 1 97.19 192 SER A CA 1
ATOM 1388 C C . SER A 1 192 ? 2.965 -3.762 -6.355 1 97.19 192 SER A C 1
ATOM 1390 O O . SER A 1 192 ? 3.66 -2.812 -5.992 1 97.19 192 SER A O 1
ATOM 1392 N N . ALA A 1 193 ? 2.25 -3.736 -7.461 1 96.44 193 ALA A N 1
ATOM 1393 C CA . ALA A 1 193 ? 2.186 -2.518 -8.266 1 96.44 193 ALA A CA 1
ATOM 1394 C C . ALA A 1 193 ? 1.581 -1.367 -7.461 1 96.44 193 ALA A C 1
ATOM 1396 O O . ALA A 1 193 ? 2.078 -0.24 -7.512 1 96.44 193 ALA A O 1
ATOM 1397 N N . GLY A 1 194 ? 0.446 -1.684 -6.738 1 97.19 194 GLY A N 1
ATOM 1398 C CA . GLY A 1 194 ? -0.156 -0.686 -5.867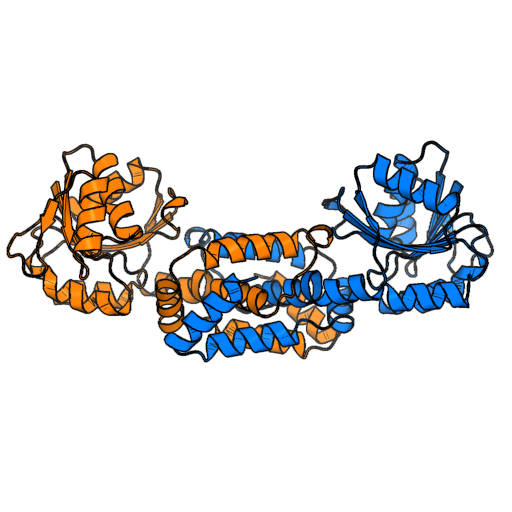 1 97.19 194 GLY A CA 1
ATOM 1399 C C . GLY A 1 194 ? 0.799 -0.162 -4.809 1 97.19 194 GLY A C 1
ATOM 1400 O O . GLY A 1 194 ? 0.839 1.041 -4.543 1 97.19 194 GLY A O 1
ATOM 1401 N N . LEU A 1 195 ? 1.612 -1.039 -4.234 1 97.88 195 LEU A N 1
ATOM 1402 C CA . LEU A 1 195 ? 2.576 -0.642 -3.215 1 97.88 195 LEU A CA 1
ATOM 1403 C C . LEU A 1 195 ? 3.678 0.226 -3.814 1 97.88 195 LEU A C 1
ATOM 1405 O O . LEU A 1 195 ? 4.098 1.212 -3.205 1 97.88 195 LEU A O 1
ATOM 1409 N N . PHE A 1 196 ? 4.172 -0.155 -4.988 1 96.94 196 PHE A N 1
ATOM 1410 C CA . PHE A 1 196 ? 5.207 0.645 -5.637 1 96.94 196 PHE A CA 1
ATOM 1411 C C . PHE A 1 196 ? 4.676 2.027 -5.996 1 96.94 196 PHE A C 1
ATOM 1413 O O . PHE A 1 196 ? 5.402 3.018 -5.922 1 96.94 196 PHE A O 1
ATOM 1420 N N . ASP A 1 197 ? 3.396 2.062 -6.391 1 96.75 197 ASP A N 1
ATOM 1421 C CA . ASP A 1 197 ? 2.773 3.357 -6.645 1 96.75 197 ASP A CA 1
ATOM 1422 C C . ASP A 1 197 ? 2.748 4.211 -5.379 1 96.75 197 ASP A C 1
ATOM 1424 O O . ASP A 1 197 ? 3.064 5.402 -5.418 1 96.75 197 ASP A O 1
ATOM 1428 N N . LEU A 1 198 ? 2.338 3.654 -4.309 1 97.81 198 LEU A N 1
ATOM 1429 C CA . LEU A 1 198 ? 2.303 4.367 -3.035 1 97.81 198 LEU A CA 1
ATOM 1430 C C . LEU A 1 198 ? 3.703 4.797 -2.613 1 97.81 198 LEU A C 1
ATOM 1432 O O . LEU A 1 198 ? 3.887 5.891 -2.07 1 97.81 198 LEU A O 1
ATOM 1436 N N . LEU A 1 199 ? 4.699 3.92 -2.848 1 97.62 199 LEU A N 1
ATOM 1437 C CA . LEU A 1 199 ? 6.086 4.242 -2.521 1 97.62 199 LEU A CA 1
ATOM 1438 C C . LEU A 1 199 ? 6.551 5.473 -3.289 1 97.62 199 LEU A C 1
ATOM 1440 O O . LEU A 1 199 ? 7.18 6.367 -2.715 1 97.62 199 LEU A O 1
ATOM 1444 N N . GLU A 1 200 ? 6.23 5.477 -4.527 1 96.69 200 GLU A N 1
ATOM 1445 C CA . GLU A 1 200 ? 6.598 6.621 -5.359 1 96.69 200 GLU A CA 1
ATOM 1446 C C . GLU A 1 200 ? 5.965 7.906 -4.832 1 96.69 200 GLU A C 1
ATOM 1448 O O . GLU A 1 200 ? 6.609 8.953 -4.809 1 96.69 200 GLU A O 1
ATOM 1453 N N . GLN A 1 201 ? 4.746 7.844 -4.434 1 96.06 201 GLN A N 1
ATOM 1454 C CA . GLN A 1 201 ? 4.039 9 -3.896 1 96.06 201 GLN A CA 1
ATOM 1455 C C . GLN A 1 201 ? 4.676 9.484 -2.596 1 96.06 201 GLN A C 1
ATOM 1457 O O . GLN A 1 201 ? 4.871 10.68 -2.398 1 96.06 201 GLN A O 1
ATOM 1462 N N . VAL A 1 202 ? 4.977 8.555 -1.727 1 97 202 VAL A N 1
ATOM 1463 C CA . VAL A 1 202 ? 5.586 8.883 -0.442 1 97 202 VAL A CA 1
ATOM 1464 C C . VAL A 1 202 ? 6.961 9.5 -0.667 1 97 202 VAL A C 1
ATOM 1466 O O . VAL A 1 202 ? 7.25 10.594 -0.161 1 97 202 VAL A O 1
ATOM 1469 N N . THR A 1 203 ? 7.758 8.875 -1.503 1 96.75 203 THR A N 1
ATOM 1470 C CA . THR A 1 203 ? 9.156 9.266 -1.61 1 96.75 203 THR A CA 1
ATOM 1471 C C . THR A 1 203 ? 9.312 10.461 -2.541 1 96.75 203 THR A C 1
ATOM 1473 O O . THR A 1 203 ? 10.406 11.031 -2.648 1 96.75 203 THR A O 1
ATOM 1476 N N . GLY A 1 204 ? 8.266 10.836 -3.209 1 93.75 204 GLY A N 1
ATOM 1477 C CA . GLY A 1 204 ? 8.289 12.023 -4.043 1 93.75 204 GLY A CA 1
ATOM 1478 C C . GLY A 1 204 ? 8.148 13.312 -3.254 1 93.75 204 GLY A C 1
ATOM 1479 O O . GLY A 1 204 ? 8.078 14.398 -3.834 1 93.75 204 GLY A O 1
ATOM 1480 N N . ASN A 1 205 ? 8.125 13.273 -1.957 1 93.12 205 ASN A N 1
ATOM 1481 C CA . ASN A 1 205 ? 7.914 14.414 -1.079 1 93.12 205 ASN A CA 1
ATOM 1482 C C . ASN A 1 205 ? 9.164 14.734 -0.266 1 93.12 205 ASN A C 1
ATOM 1484 O O . ASN A 1 205 ? 10.266 14.32 -0.628 1 93.12 205 ASN A O 1
ATOM 1488 N N . ASP A 1 206 ? 9.07 15.672 0.656 1 92.88 206 ASP A N 1
ATOM 1489 C CA . ASP A 1 206 ? 10.203 16.125 1.449 1 92.88 206 ASP A CA 1
ATOM 1490 C C . ASP A 1 206 ? 10.484 15.172 2.609 1 92.88 206 ASP A C 1
ATOM 1492 O O . ASP A 1 206 ? 9.68 15.07 3.543 1 92.88 206 ASP A O 1
ATOM 1496 N N . PRO A 1 207 ? 11.672 14.492 2.615 1 96.19 207 PRO A N 1
ATOM 1497 C CA . PRO A 1 207 ? 11.984 13.523 3.672 1 96.19 207 PRO A CA 1
ATOM 1498 C C . PRO A 1 207 ? 11.922 14.141 5.07 1 96.19 207 PRO A C 1
ATOM 1500 O O . PRO A 1 207 ? 11.578 13.453 6.031 1 96.19 207 PRO A O 1
ATOM 1503 N N . ARG A 1 208 ? 12.188 15.414 5.207 1 94.81 208 ARG A N 1
ATOM 1504 C CA . ARG A 1 208 ? 12.18 16.078 6.508 1 94.81 208 ARG A CA 1
ATOM 1505 C C . ARG A 1 208 ? 10.781 16.078 7.117 1 94.81 208 ARG A C 1
ATOM 1507 O O . ARG A 1 208 ? 10.633 15.898 8.328 1 94.81 208 ARG A O 1
ATOM 1514 N N . VAL A 1 209 ? 9.773 16.266 6.281 1 94.5 209 VAL A N 1
ATOM 1515 C CA . VAL A 1 209 ? 8.391 16.266 6.75 1 94.5 209 VAL A CA 1
ATOM 1516 C C . VAL A 1 209 ? 8.039 14.883 7.301 1 94.5 209 VAL A C 1
ATOM 1518 O O . VAL A 1 209 ? 7.441 14.766 8.375 1 94.5 209 VAL A O 1
ATOM 1521 N N . TYR A 1 210 ? 8.445 13.844 6.648 1 96.81 210 TYR A N 1
ATOM 1522 C CA . TYR A 1 210 ? 8.141 12.477 7.055 1 96.81 210 TYR A CA 1
ATOM 1523 C C . TYR A 1 210 ? 8.914 12.102 8.32 1 96.81 210 TYR A C 1
ATOM 1525 O O . TYR A 1 210 ? 8.398 11.375 9.172 1 96.81 210 TYR A O 1
ATOM 1533 N N . ALA A 1 211 ? 10.133 12.594 8.391 1 97.56 211 ALA A N 1
ATOM 1534 C CA . ALA A 1 211 ? 10.898 12.383 9.609 1 97.56 211 ALA A CA 1
ATOM 1535 C C . ALA A 1 211 ? 10.203 13.016 10.812 1 97.56 211 ALA A C 1
ATOM 1537 O O . ALA A 1 211 ? 10.141 12.422 11.891 1 97.56 211 ALA A O 1
ATOM 1538 N N . ASP A 1 212 ? 9.68 14.211 10.664 1 97.19 212 ASP A N 1
ATOM 1539 C CA . ASP A 1 212 ? 8.961 14.898 11.727 1 97.19 212 ASP A CA 1
ATOM 1540 C C . ASP A 1 212 ? 7.715 14.117 12.148 1 97.19 212 ASP A C 1
ATOM 1542 O O . ASP A 1 212 ? 7.418 14.008 13.336 1 97.19 212 ASP A O 1
ATOM 1546 N N . ILE A 1 213 ? 6.961 13.617 11.133 1 97.25 213 ILE A N 1
ATOM 1547 C CA . ILE A 1 213 ? 5.758 12.836 11.391 1 97.25 213 ILE A CA 1
ATOM 1548 C C . ILE A 1 213 ? 6.113 11.602 12.211 1 97.25 213 ILE A C 1
ATOM 1550 O O . ILE A 1 213 ? 5.477 11.32 13.234 1 97.25 213 ILE A O 1
ATOM 1554 N N . GLN A 1 214 ? 7.168 10.93 11.812 1 97.19 214 GLN A N 1
ATOM 1555 C CA . GLN A 1 214 ? 7.578 9.695 12.469 1 97.19 214 GLN A CA 1
ATOM 1556 C C . GLN A 1 214 ? 8.055 9.969 13.898 1 97.19 214 GLN A C 1
ATOM 1558 O O . GLN A 1 214 ? 7.867 9.141 14.789 1 97.19 214 GLN A O 1
ATOM 1563 N N . ALA A 1 215 ? 8.648 11.109 14.094 1 96.56 215 ALA A N 1
ATOM 1564 C CA . ALA A 1 215 ? 9.141 11.477 15.422 1 96.56 215 ALA A CA 1
ATOM 1565 C C . ALA A 1 215 ? 7.984 11.898 16.328 1 96.56 215 ALA A C 1
ATOM 1567 O O . ALA A 1 215 ? 8.078 11.781 17.562 1 96.56 215 ALA A O 1
ATOM 1568 N N . THR A 1 216 ? 6.934 12.391 15.789 1 97.31 216 THR A N 1
ATOM 1569 C CA . THR A 1 216 ? 5.84 13 16.531 1 97.31 216 THR A CA 1
ATOM 1570 C C . THR A 1 216 ? 4.785 11.953 16.891 1 97.31 216 THR A C 1
ATOM 1572 O O . THR A 1 216 ? 4.27 11.953 18.016 1 97.31 216 THR A O 1
ATOM 1575 N N . PHE A 1 217 ? 4.453 11.109 15.938 1 97.25 217 PHE A N 1
ATOM 1576 C CA . PHE A 1 217 ? 3.352 10.172 16.125 1 97.25 217 PHE A CA 1
ATOM 1577 C C . PHE A 1 217 ? 3.867 8.742 16.281 1 97.25 217 PHE A C 1
ATOM 1579 O O . PHE A 1 217 ? 4.77 8.328 15.547 1 97.25 217 PHE A O 1
ATOM 1586 N N . ASP A 1 218 ? 3.215 8.031 17.156 1 94.25 218 ASP A N 1
ATOM 1587 C CA . ASP A 1 218 ? 3.543 6.617 17.328 1 94.25 218 ASP A CA 1
ATOM 1588 C C . ASP A 1 218 ? 2.857 5.762 16.266 1 94.25 218 ASP A C 1
ATOM 1590 O O . ASP A 1 218 ? 1.69 5.988 15.93 1 94.25 218 ASP A O 1
ATOM 1594 N N . GLY A 1 219 ? 3.539 4.922 15.602 1 95.94 219 GLY A N 1
ATOM 1595 C CA . GLY A 1 219 ? 2.922 4.023 14.641 1 95.94 219 GLY A CA 1
ATOM 1596 C C . GLY A 1 219 ? 3.9 3.035 14.031 1 95.94 219 GLY A C 1
ATOM 1597 O O . GLY A 1 219 ? 3.527 1.907 13.703 1 95.94 219 GLY A O 1
ATOM 1598 N N . ALA A 1 220 ? 5.133 3.477 13.922 1 98.12 220 ALA A N 1
ATOM 1599 C CA . ALA A 1 220 ? 6.152 2.652 13.273 1 98.12 220 ALA A CA 1
ATOM 1600 C C . ALA A 1 220 ? 6.418 1.38 14.07 1 98.12 220 ALA A C 1
ATOM 1602 O O . ALA A 1 220 ? 6.562 0.298 13.5 1 98.12 220 ALA A O 1
ATOM 1603 N N . GLY A 1 221 ? 6.473 1.496 15.398 1 98.38 221 GLY A N 1
ATOM 1604 C CA . GLY A 1 221 ? 6.707 0.342 16.25 1 98.38 221 GLY A CA 1
ATOM 1605 C C . GLY A 1 221 ? 5.652 -0.739 16.094 1 98.38 221 GLY A C 1
ATOM 1606 O O . GLY A 1 221 ? 5.977 -1.928 16.062 1 98.38 221 GLY A O 1
ATOM 1607 N N . ALA A 1 222 ? 4.41 -0.331 16.016 1 98.25 222 ALA A N 1
ATOM 1608 C CA . ALA A 1 222 ? 3.312 -1.28 15.859 1 98.25 222 ALA A CA 1
ATOM 1609 C C . ALA A 1 222 ? 3.438 -2.049 14.547 1 98.25 222 ALA A C 1
ATOM 1611 O O . ALA A 1 222 ? 3.186 -3.256 14.5 1 98.25 222 ALA A O 1
ATOM 1612 N N . VAL A 1 223 ? 3.83 -1.356 13.453 1 98.81 223 VAL A N 1
ATOM 1613 C CA . VAL A 1 223 ? 4.02 -2.006 12.164 1 98.81 223 VAL A CA 1
ATOM 1614 C C . VAL A 1 223 ? 5.18 -2.994 12.242 1 98.81 223 VAL A C 1
ATOM 1616 O O . VAL A 1 223 ? 5.082 -4.121 11.75 1 98.81 223 VAL A O 1
ATOM 1619 N N . ALA A 1 224 ? 6.289 -2.537 12.859 1 98.81 224 ALA A N 1
ATOM 1620 C CA . ALA A 1 224 ? 7.461 -3.398 13.016 1 98.81 224 ALA A CA 1
ATOM 1621 C C . ALA A 1 224 ? 7.109 -4.664 13.789 1 98.81 224 ALA A C 1
ATOM 1623 O O . ALA A 1 224 ? 7.488 -5.77 13.398 1 98.81 224 ALA A O 1
ATOM 1624 N N . ASP A 1 225 ? 6.367 -4.496 14.875 1 98.75 225 ASP A N 1
ATOM 1625 C CA . ASP A 1 225 ? 5.961 -5.637 15.695 1 98.75 225 ASP A CA 1
ATOM 1626 C C . ASP A 1 225 ? 5.062 -6.586 14.906 1 98.75 225 ASP A C 1
ATOM 1628 O O . ASP A 1 225 ? 5.227 -7.805 14.969 1 98.75 225 ASP A O 1
ATOM 1632 N N . ALA A 1 226 ? 4.125 -6.066 14.211 1 98.75 226 ALA A N 1
ATOM 1633 C CA . ALA A 1 226 ? 3.207 -6.871 13.406 1 98.75 226 ALA A CA 1
ATOM 1634 C C . ALA A 1 226 ? 3.957 -7.637 12.32 1 98.75 226 ALA A C 1
ATOM 1636 O O . ALA A 1 226 ? 3.707 -8.828 12.109 1 98.75 226 ALA A O 1
ATOM 1637 N N . ALA A 1 227 ? 4.863 -6.91 11.594 1 98.81 227 ALA A N 1
ATOM 1638 C CA . ALA A 1 227 ? 5.652 -7.562 10.555 1 98.81 227 ALA A CA 1
ATOM 1639 C C . ALA A 1 227 ? 6.484 -8.703 11.133 1 98.81 227 ALA A C 1
ATOM 1641 O O . ALA A 1 227 ? 6.625 -9.758 10.5 1 98.81 227 ALA A O 1
ATOM 1642 N N . ARG A 1 228 ? 7.027 -8.477 12.32 1 98.81 228 ARG A N 1
ATOM 1643 C CA . ARG A 1 228 ? 7.816 -9.516 12.969 1 98.81 228 ARG A CA 1
ATOM 1644 C C . ARG A 1 228 ? 6.953 -10.719 13.328 1 98.81 228 ARG A C 1
ATOM 1646 O O . ARG A 1 228 ? 7.375 -11.859 13.172 1 98.81 228 ARG A O 1
ATOM 1653 N N . LYS A 1 229 ? 5.785 -10.477 13.867 1 98.69 229 LYS A N 1
ATOM 1654 C CA . LYS A 1 229 ? 4.852 -11.562 14.156 1 98.69 229 LYS A CA 1
ATOM 1655 C C . LYS A 1 229 ? 4.555 -12.375 12.898 1 98.69 229 LYS A C 1
ATOM 1657 O O . LYS A 1 229 ? 4.504 -13.609 12.953 1 98.69 229 LYS A O 1
ATOM 1662 N N . ILE A 1 230 ? 4.363 -11.711 11.773 1 98.69 230 ILE A N 1
ATOM 1663 C CA . ILE A 1 230 ? 4.086 -12.375 10.508 1 98.69 230 ILE A CA 1
ATOM 1664 C C . ILE A 1 230 ? 5.293 -13.211 10.086 1 98.69 230 ILE A C 1
ATOM 1666 O O . ILE A 1 230 ? 5.148 -14.375 9.711 1 98.69 230 ILE A O 1
ATOM 1670 N N . ALA A 1 231 ? 6.477 -12.594 10.18 1 98.5 231 ALA A N 1
ATOM 1671 C CA . ALA A 1 231 ? 7.711 -13.25 9.75 1 98.5 231 ALA A CA 1
ATOM 1672 C C . ALA A 1 231 ? 7.961 -14.523 10.562 1 98.5 231 ALA A C 1
ATOM 1674 O O . ALA A 1 231 ? 8.5 -15.5 10.039 1 98.5 231 ALA A O 1
ATOM 1675 N N . ASP A 1 232 ? 7.539 -14.516 11.828 1 98.19 232 ASP A N 1
ATOM 1676 C CA . ASP A 1 232 ? 7.84 -15.625 12.727 1 98.19 232 ASP A CA 1
ATOM 1677 C C . ASP A 1 232 ? 6.688 -16.625 12.766 1 98.19 232 ASP A C 1
ATOM 1679 O O . ASP A 1 232 ? 6.785 -17.672 13.422 1 98.19 232 ASP A O 1
ATOM 1683 N N . ALA A 1 233 ? 5.637 -16.391 12.117 1 98.06 233 ALA A N 1
ATOM 1684 C CA . ALA A 1 233 ? 4.406 -17.156 12.266 1 98.06 233 ALA A CA 1
ATOM 1685 C C . ALA A 1 233 ? 4.512 -18.5 11.531 1 98.06 233 ALA A C 1
ATOM 1687 O O . ALA A 1 233 ? 5.039 -18.562 10.414 1 98.06 233 ALA A O 1
ATOM 1688 N N . ASP A 1 234 ? 4.078 -19.531 12.188 1 97.19 234 ASP A N 1
ATOM 1689 C CA . ASP A 1 234 ? 3.789 -20.734 11.43 1 97.19 234 ASP A CA 1
ATOM 1690 C C . ASP A 1 234 ? 2.48 -20.609 10.656 1 97.19 234 ASP A C 1
ATOM 1692 O O . ASP A 1 234 ? 1.822 -19.562 10.711 1 97.19 234 ASP A O 1
ATOM 1696 N N . ARG A 1 235 ? 2.105 -21.578 9.93 1 96 235 ARG A N 1
ATOM 1697 C CA . ARG A 1 235 ? 0.963 -21.5 9.023 1 96 235 ARG A CA 1
ATOM 1698 C C . ARG A 1 235 ? -0.314 -21.156 9.781 1 96 235 ARG A C 1
ATOM 1700 O O . ARG A 1 235 ? -1.074 -20.281 9.367 1 96 235 ARG A O 1
ATOM 1707 N N . GLU A 1 236 ? -0.525 -21.844 10.828 1 96.38 236 GLU A N 1
ATOM 1708 C CA . GLU A 1 236 ? -1.743 -21.609 11.609 1 96.38 236 GLU A CA 1
ATOM 1709 C C . GLU A 1 236 ? -1.784 -20.203 12.18 1 96.38 236 GLU A C 1
ATOM 1711 O O . GLU A 1 236 ? -2.809 -19.516 12.086 1 96.38 236 GLU A O 1
ATOM 1716 N N . THR A 1 237 ? -0.677 -19.828 12.789 1 97.88 237 THR A N 1
ATOM 1717 C CA . THR A 1 237 ? -0.581 -18.484 13.352 1 97.88 237 THR A CA 1
ATOM 1718 C C . THR A 1 237 ? -0.755 -17.422 12.266 1 97.88 237 THR A C 1
ATOM 1720 O O . THR A 1 237 ? -1.411 -16.406 12.484 1 97.88 237 THR A O 1
ATOM 1723 N N . PHE A 1 238 ? -0.223 -17.656 11.109 1 98.31 238 PHE A N 1
ATOM 1724 C CA . PHE A 1 238 ? -0.356 -16.719 10 1 98.31 238 PHE A CA 1
ATOM 1725 C C . PHE A 1 238 ? -1.819 -16.547 9.609 1 98.31 238 PHE A C 1
ATOM 1727 O O . PHE A 1 238 ? -2.289 -15.414 9.414 1 98.31 238 PHE A O 1
ATOM 1734 N N . GLU A 1 239 ? -2.5 -17.641 9.484 1 97.62 239 GLU A N 1
ATOM 1735 C CA . GLU A 1 239 ? -3.908 -17.562 9.109 1 97.62 239 GLU A CA 1
ATOM 1736 C C . GLU A 1 239 ? -4.711 -16.766 10.125 1 97.62 239 GLU A C 1
ATOM 1738 O O . GLU A 1 239 ? -5.617 -16.016 9.758 1 97.62 239 GLU A O 1
ATOM 1743 N N . ALA A 1 240 ? -4.344 -16.953 11.398 1 97.69 240 ALA A N 1
ATOM 1744 C CA . ALA A 1 240 ? -5.016 -16.188 12.438 1 97.69 240 ALA A CA 1
ATOM 1745 C C . ALA A 1 240 ? -4.73 -14.695 12.297 1 97.69 240 ALA A C 1
ATOM 1747 O O . ALA A 1 240 ? -5.641 -13.867 12.406 1 97.69 240 ALA A O 1
ATOM 1748 N N . LEU A 1 241 ? -3.477 -14.344 12.047 1 98.19 241 LEU A N 1
ATOM 1749 C CA . LEU A 1 241 ? -3.09 -12.945 11.844 1 98.19 241 LEU A CA 1
ATOM 1750 C C . LEU A 1 241 ? -3.787 -12.359 10.625 1 98.19 241 LEU A C 1
ATOM 1752 O O . LEU A 1 241 ? -4.23 -11.211 10.648 1 98.19 241 LEU A O 1
ATOM 1756 N N . TYR A 1 242 ? -3.855 -13.141 9.547 1 98.25 242 TYR A N 1
ATOM 1757 C CA . TYR A 1 242 ? -4.543 -12.758 8.32 1 98.25 242 TYR A CA 1
ATOM 1758 C C . TYR A 1 242 ? -6 -12.398 8.602 1 98.25 242 TYR A C 1
ATOM 1760 O O . TYR A 1 242 ? -6.484 -11.359 8.156 1 98.25 242 TYR A O 1
ATOM 1768 N N . ARG A 1 243 ? -6.672 -13.219 9.352 1 96.88 243 ARG A N 1
ATOM 1769 C CA . ARG A 1 243 ? -8.078 -12.984 9.672 1 96.88 243 ARG A CA 1
ATOM 1770 C C . ARG A 1 243 ? -8.234 -11.766 10.578 1 96.88 243 ARG A C 1
ATOM 1772 O O . ARG A 1 243 ? -9.219 -11.031 10.469 1 96.88 243 ARG A O 1
ATOM 1779 N N . GLU A 1 244 ? -7.305 -11.633 11.5 1 96.69 244 GLU A N 1
ATOM 1780 C CA . GLU A 1 244 ? -7.309 -10.453 12.352 1 96.69 244 GLU A CA 1
ATOM 1781 C C . GLU A 1 244 ? -7.18 -9.18 11.523 1 96.69 244 GLU A C 1
ATOM 1783 O O . GLU A 1 244 ? -7.871 -8.188 11.781 1 96.69 244 GLU A O 1
ATOM 1788 N N . ALA A 1 245 ? -6.285 -9.18 10.539 1 96 245 ALA A N 1
ATOM 1789 C CA . ALA A 1 245 ? -6.09 -8.023 9.656 1 96 245 ALA A CA 1
ATOM 1790 C C . ALA A 1 245 ? -7.352 -7.738 8.852 1 96 245 ALA A C 1
ATOM 1792 O O . ALA A 1 245 ? -7.637 -6.582 8.531 1 96 245 ALA A O 1
ATOM 1793 N N . ASP A 1 246 ? -8.094 -8.766 8.531 1 93 246 ASP A N 1
ATOM 1794 C CA . ASP A 1 246 ? -9.312 -8.656 7.727 1 93 246 ASP A CA 1
ATOM 1795 C C . ASP A 1 246 ? -10.406 -7.902 8.484 1 93 246 ASP A C 1
ATOM 1797 O O . ASP A 1 246 ? -11.328 -7.367 7.875 1 93 246 ASP A O 1
ATOM 1801 N N . LEU A 1 247 ? -10.359 -7.891 9.758 1 87.12 247 LEU A N 1
ATOM 1802 C CA . LEU A 1 247 ? -11.375 -7.258 10.586 1 87.12 247 LEU A CA 1
ATOM 1803 C C . LEU A 1 247 ? -11.211 -5.742 10.594 1 87.12 247 LEU A C 1
ATOM 1805 O O . LEU A 1 247 ? -12.047 -5.023 11.148 1 87.12 247 LEU A O 1
ATOM 1809 N N . ARG A 1 248 ? -10.289 -5.238 9.883 1 80.81 248 ARG A N 1
ATOM 1810 C CA . ARG A 1 248 ? -10.016 -3.807 9.898 1 80.81 248 ARG A CA 1
ATOM 1811 C C . ARG A 1 248 ? -10.766 -3.094 8.773 1 80.81 248 ARG A C 1
ATOM 1813 O O . ARG A 1 248 ? -10.969 -3.664 7.699 1 80.81 248 ARG A O 1
ATOM 1820 N N . MET B 1 1 ? -8.891 -31.047 -27.688 1 94.06 1 MET B N 1
ATOM 1821 C CA . MET B 1 1 ? -7.926 -31.234 -26.609 1 94.06 1 MET B CA 1
ATOM 1822 C C . MET B 1 1 ? -8.633 -31.594 -25.312 1 94.06 1 MET B C 1
ATOM 1824 O O . MET B 1 1 ? -9.57 -30.922 -24.891 1 94.06 1 MET B O 1
ATOM 1828 N N . ASN B 1 2 ? -8.328 -32.75 -24.656 1 97.38 2 ASN B N 1
ATOM 1829 C CA . ASN B 1 2 ? -8.859 -33.156 -23.359 1 97.38 2 ASN B CA 1
ATOM 1830 C C . ASN B 1 2 ? -7.941 -32.75 -22.219 1 97.38 2 ASN B C 1
ATOM 1832 O O . ASN B 1 2 ? -6.773 -33.156 -22.172 1 97.38 2 ASN B O 1
ATOM 1836 N N . VAL B 1 3 ? -8.523 -32.031 -21.281 1 98.69 3 VAL B N 1
ATOM 1837 C CA . VAL B 1 3 ? -7.723 -31.406 -20.219 1 98.69 3 VAL B CA 1
ATOM 1838 C C . VAL B 1 3 ? -8.25 -31.828 -18.859 1 98.69 3 VAL B C 1
ATOM 1840 O O . VAL B 1 3 ? -9.445 -31.719 -18.578 1 98.69 3 VAL B O 1
ATOM 1843 N N . LEU B 1 4 ? -7.383 -32.344 -18.016 1 98.88 4 LEU B N 1
ATOM 1844 C CA . LEU B 1 4 ? -7.695 -32.562 -16.609 1 98.88 4 LEU B CA 1
ATOM 1845 C C . LEU B 1 4 ? -7.086 -31.469 -15.734 1 98.88 4 LEU B C 1
ATOM 1847 O O . LEU B 1 4 ? -5.879 -31.219 -15.797 1 98.88 4 LEU B O 1
ATOM 1851 N N . VAL B 1 5 ? -7.93 -30.828 -15 1 98.94 5 VAL B N 1
ATOM 1852 C CA . VAL B 1 5 ? -7.465 -29.875 -13.992 1 98.94 5 VAL B CA 1
ATOM 1853 C C . VAL B 1 5 ? -7.562 -30.5 -12.602 1 98.94 5 VAL B C 1
ATOM 1855 O O . VAL B 1 5 ? -8.656 -30.812 -12.133 1 98.94 5 VAL B O 1
ATOM 1858 N N . VAL B 1 6 ? -6.418 -30.766 -12.031 1 98.81 6 VAL B N 1
ATOM 1859 C CA . VAL B 1 6 ? -6.348 -31.266 -10.656 1 98.81 6 VAL B CA 1
ATOM 1860 C C . VAL B 1 6 ? -6.254 -30.094 -9.688 1 98.81 6 VAL B C 1
ATOM 1862 O O . VAL B 1 6 ? -5.219 -29.422 -9.609 1 98.81 6 VAL B O 1
ATOM 1865 N N . GLY B 1 7 ? -7.266 -29.906 -8.867 1 98.62 7 GLY B N 1
ATOM 1866 C CA . GLY B 1 7 ? -7.48 -28.672 -8.125 1 98.62 7 GLY B CA 1
ATOM 1867 C C . GLY B 1 7 ? -8.484 -27.734 -8.789 1 98.62 7 GLY B C 1
ATOM 1868 O O . GLY B 1 7 ? -8.141 -27.031 -9.742 1 98.62 7 GLY B O 1
ATOM 1869 N N . ALA B 1 8 ? -9.664 -27.766 -8.211 1 98.44 8 ALA B N 1
ATOM 1870 C CA . ALA B 1 8 ? -10.773 -27.047 -8.844 1 98.44 8 ALA B CA 1
ATOM 1871 C C . ALA B 1 8 ? -11.062 -25.734 -8.141 1 98.44 8 ALA B C 1
ATOM 1873 O O . ALA B 1 8 ? -12.211 -25.297 -8.078 1 98.44 8 ALA B O 1
ATOM 1874 N N . GLY B 1 9 ? -10.047 -25.172 -7.527 1 96.94 9 GLY B N 1
ATOM 1875 C CA . GLY B 1 9 ? -10.172 -23.844 -6.934 1 96.94 9 GLY B CA 1
ATOM 1876 C C . GLY B 1 9 ? -10.172 -22.734 -7.961 1 96.94 9 GLY B C 1
ATOM 1877 O O . GLY B 1 9 ? -10.398 -22.969 -9.148 1 96.94 9 GLY B O 1
ATOM 1878 N N . GLU B 1 10 ? -9.961 -21.516 -7.52 1 96.06 10 GLU B N 1
ATOM 1879 C CA . GLU B 1 10 ? -10.086 -20.297 -8.312 1 96.06 10 GLU B CA 1
ATOM 1880 C C . GLU B 1 10 ? -9.195 -20.344 -9.555 1 96.06 10 GLU B C 1
ATOM 1882 O O . GLU B 1 10 ? -9.672 -20.156 -10.672 1 96.06 10 GLU B O 1
ATOM 1887 N N . MET B 1 11 ? -7.914 -20.672 -9.398 1 97.38 11 MET B N 1
ATOM 1888 C CA . MET B 1 11 ? -6.977 -20.609 -10.516 1 97.38 11 MET B CA 1
ATOM 1889 C C . MET B 1 11 ? -7.156 -21.797 -11.445 1 97.38 11 MET B C 1
ATOM 1891 O O . MET B 1 11 ? -6.938 -21.688 -12.656 1 97.38 11 MET B O 1
ATOM 1895 N N . GLY B 1 12 ? -7.527 -22.984 -10.852 1 98.62 12 GLY B N 1
ATOM 1896 C CA . GLY B 1 12 ? -7.883 -24.109 -11.711 1 98.62 12 GLY B CA 1
ATOM 1897 C C . GLY B 1 12 ? -9.055 -23.812 -12.625 1 98.62 12 GLY B C 1
ATOM 1898 O O . GLY B 1 12 ? -9.008 -24.109 -13.82 1 98.62 12 GLY B O 1
ATOM 1899 N N . ARG B 1 13 ? -10.031 -23.219 -12.055 1 98.56 13 ARG B N 1
ATOM 1900 C CA . ARG B 1 13 ? -11.203 -22.844 -12.844 1 98.56 13 ARG B CA 1
ATOM 1901 C C . ARG B 1 13 ? -10.852 -21.781 -13.875 1 98.56 13 ARG B C 1
ATOM 1903 O O . ARG B 1 13 ? -11.328 -21.828 -15.016 1 98.56 13 ARG B O 1
ATOM 1910 N N . TRP B 1 14 ? -10.047 -20.797 -13.414 1 98.5 14 TRP B N 1
ATOM 1911 C CA . TRP B 1 14 ? -9.617 -19.766 -14.352 1 98.5 14 TRP B CA 1
ATOM 1912 C C . TRP B 1 14 ? -8.898 -20.375 -15.547 1 98.5 14 TRP B C 1
ATOM 1914 O O . TRP B 1 14 ? -9.203 -20.047 -16.703 1 98.5 14 TRP B O 1
ATOM 1924 N N . PHE B 1 15 ? -7.988 -21.281 -15.32 1 98.69 15 PHE B N 1
ATOM 1925 C CA . PHE B 1 15 ? -7.207 -21.906 -16.375 1 98.69 15 PHE B CA 1
ATOM 1926 C C . PHE B 1 15 ? -8.109 -22.672 -17.328 1 98.69 15 PHE B C 1
ATOM 1928 O O . PHE B 1 15 ? -7.98 -22.562 -18.547 1 98.69 15 PHE B O 1
ATOM 1935 N N . ALA B 1 16 ? -9.008 -23.484 -16.781 1 98.62 16 ALA B N 1
ATOM 1936 C CA . ALA B 1 16 ? -9.945 -24.266 -17.578 1 98.62 16 ALA B CA 1
ATOM 1937 C C . ALA B 1 16 ? -10.766 -23.375 -18.5 1 98.62 16 ALA B C 1
ATOM 1939 O O . ALA B 1 16 ? -10.867 -23.641 -19.703 1 98.62 16 ALA B O 1
ATOM 1940 N N . SER B 1 17 ? -11.266 -22.344 -17.938 1 98.19 17 SER B N 1
ATOM 1941 C CA . SER B 1 17 ? -12.094 -21.422 -18.719 1 98.19 17 SER B CA 1
ATOM 1942 C C . SER B 1 17 ? -11.273 -20.719 -19.781 1 98.19 17 SER B C 1
ATOM 1944 O O . SER B 1 17 ? -11.75 -20.516 -20.906 1 98.19 17 SER B O 1
ATOM 1946 N N . ALA B 1 18 ? -10.047 -20.297 -19.391 1 97.88 18 ALA B N 1
ATOM 1947 C CA . ALA B 1 18 ? -9.18 -19.609 -20.328 1 97.88 18 ALA B CA 1
ATOM 1948 C C . ALA B 1 18 ? -8.844 -20.5 -21.531 1 97.88 18 ALA B C 1
ATOM 1950 O O . ALA B 1 18 ? -8.828 -20.031 -22.672 1 97.88 18 ALA B O 1
ATOM 1951 N N . LEU B 1 19 ? -8.594 -21.781 -21.312 1 97.81 19 LEU B N 1
ATOM 1952 C CA . LEU B 1 19 ? -8.273 -22.719 -22.391 1 97.81 19 LEU B CA 1
ATOM 1953 C C . LEU B 1 19 ? -9.5 -22.953 -23.266 1 97.81 19 LEU B C 1
ATOM 1955 O O . LEU B 1 19 ? -9.391 -22.938 -24.5 1 97.81 19 LEU B O 1
ATOM 1959 N N . ARG B 1 20 ? -10.539 -23.203 -22.609 1 97.19 20 ARG B N 1
ATOM 1960 C CA . ARG B 1 20 ? -11.766 -23.5 -23.344 1 97.19 20 ARG B CA 1
ATOM 1961 C C . ARG B 1 20 ? -12.164 -22.344 -24.25 1 97.19 20 ARG B C 1
ATOM 1963 O O . ARG B 1 20 ? -12.484 -22.531 -25.422 1 97.19 20 ARG B O 1
ATOM 1970 N N . ASP B 1 21 ? -12.102 -21.156 -23.734 1 96.88 21 ASP B N 1
ATOM 1971 C CA . ASP B 1 21 ? -12.617 -19.984 -24.422 1 96.88 21 ASP B CA 1
ATOM 1972 C C . ASP B 1 21 ? -11.586 -19.422 -25.391 1 96.88 21 ASP B C 1
ATOM 1974 O O . ASP B 1 21 ? -11.945 -18.734 -26.359 1 96.88 21 ASP B O 1
ATOM 1978 N N . GLY B 1 22 ? -10.352 -19.688 -25.109 1 96.81 22 GLY B N 1
ATOM 1979 C CA . GLY B 1 22 ? -9.297 -19.094 -25.922 1 96.81 22 GLY B CA 1
ATOM 1980 C C . GLY B 1 22 ? -8.828 -20 -27.047 1 96.81 22 GLY B C 1
ATOM 1981 O O . GLY B 1 22 ? -8.07 -19.578 -27.922 1 96.81 22 GLY B O 1
ATOM 1982 N N . SER B 1 23 ? -9.234 -21.219 -27 1 95.44 23 SER B N 1
ATOM 1983 C CA . SER B 1 23 ? -8.781 -22.188 -28 1 95.44 23 SER B CA 1
ATOM 1984 C C . SER B 1 23 ? -9.711 -22.188 -29.203 1 95.44 23 SER B C 1
ATOM 1986 O O . SER B 1 23 ? -10.93 -22.078 -29.062 1 95.44 23 SER B O 1
ATOM 1988 N N . ASP B 1 24 ? -9.07 -22.359 -30.328 1 91.19 24 ASP B N 1
ATOM 1989 C CA . ASP B 1 24 ? -9.852 -22.5 -31.547 1 91.19 24 ASP B CA 1
ATOM 1990 C C . ASP B 1 24 ? -10.414 -23.906 -31.688 1 91.19 24 ASP B C 1
ATOM 1992 O O . ASP B 1 24 ? -11.375 -24.125 -32.438 1 91.19 24 ASP B O 1
ATOM 1996 N N . ALA B 1 25 ? -9.805 -24.828 -31.031 1 92.19 25 ALA B N 1
ATOM 1997 C CA . ALA B 1 25 ? -10.242 -26.219 -31.078 1 92.19 25 ALA B CA 1
ATOM 1998 C C . ALA B 1 25 ? -11.141 -26.547 -29.891 1 92.19 25 ALA B C 1
ATOM 2000 O O . ALA B 1 25 ? -11.172 -25.797 -28.906 1 92.19 25 ALA B O 1
ATOM 2001 N N . THR B 1 26 ? -11.875 -27.531 -30.062 1 95.25 26 THR B N 1
ATOM 2002 C CA . THR B 1 26 ? -12.703 -28 -28.953 1 95.25 26 THR B CA 1
ATOM 2003 C C . THR B 1 26 ? -11.836 -28.453 -27.781 1 95.25 26 THR B C 1
ATOM 2005 O O . THR B 1 26 ? -10.891 -29.234 -27.969 1 95.25 26 THR B O 1
ATOM 2008 N N . VAL B 1 27 ? -12.133 -27.953 -26.609 1 97.56 27 VAL B N 1
ATOM 2009 C CA . VAL B 1 27 ? -11.445 -28.328 -25.375 1 97.56 27 VAL B CA 1
ATOM 2010 C C . VAL B 1 27 ? -12.438 -28.969 -24.406 1 97.56 27 VAL B C 1
ATOM 2012 O O . VAL B 1 27 ? -13.453 -28.375 -24.062 1 97.56 27 VAL B O 1
ATOM 2015 N N . GLU B 1 28 ? -12.219 -30.172 -24.094 1 98.06 28 GLU B N 1
ATOM 2016 C CA . GLU B 1 28 ? -13.008 -30.859 -23.078 1 98.06 28 GLU B CA 1
ATOM 2017 C C . GLU B 1 28 ? -12.312 -30.844 -21.719 1 98.06 28 GLU B C 1
ATOM 2019 O O . GLU B 1 28 ? -11.172 -31.281 -21.594 1 98.06 28 GLU B O 1
ATOM 2024 N N . ILE B 1 29 ? -13.047 -30.359 -20.734 1 98.69 29 ILE B N 1
ATOM 2025 C CA . ILE B 1 29 ? -12.453 -30.141 -19.422 1 98.69 29 ILE B CA 1
ATOM 2026 C C . ILE B 1 29 ? -12.969 -31.188 -18.438 1 98.69 29 ILE B C 1
ATOM 2028 O O . ILE B 1 29 ? -14.164 -31.5 -18.422 1 98.69 29 ILE B O 1
ATOM 2032 N N . ALA B 1 30 ? -12.125 -31.719 -17.641 1 98.81 30 ALA B N 1
ATOM 2033 C CA . ALA B 1 30 ? -12.438 -32.531 -16.453 1 98.81 30 ALA B CA 1
ATOM 2034 C C . ALA B 1 30 ? -11.773 -31.938 -15.211 1 98.81 30 ALA B C 1
ATOM 2036 O O . ALA B 1 30 ? -10.672 -31.375 -15.289 1 98.81 30 ALA B O 1
ATOM 2037 N N . PHE B 1 31 ? -12.469 -32.062 -14.055 1 98.81 31 PHE B N 1
ATOM 2038 C CA . PHE B 1 31 ? -11.922 -31.594 -12.789 1 98.81 31 PHE B CA 1
ATOM 2039 C C . PHE B 1 31 ? -11.75 -32.75 -11.812 1 98.81 31 PHE B C 1
ATOM 2041 O O . PHE B 1 31 ? -12.531 -33.719 -11.828 1 98.81 31 PHE B O 1
ATOM 2048 N N . CYS B 1 32 ? -10.781 -32.656 -11.07 1 97.81 32 CYS B N 1
ATOM 2049 C CA . CYS B 1 32 ? -10.609 -33.469 -9.852 1 97.81 32 CYS B CA 1
ATOM 2050 C C . CYS B 1 32 ? -10.133 -32.594 -8.703 1 97.81 32 CYS B C 1
ATOM 2052 O O . CYS B 1 32 ? -9.43 -31.594 -8.914 1 97.81 32 CYS B O 1
ATOM 2054 N N . ASP B 1 33 ? -10.586 -32.906 -7.512 1 98.31 33 ASP B N 1
ATOM 2055 C CA . ASP B 1 33 ? -10.203 -32.188 -6.297 1 98.31 33 ASP B CA 1
ATOM 2056 C C . ASP B 1 33 ? -10.234 -33.094 -5.082 1 98.31 33 ASP B C 1
ATOM 2058 O O . ASP B 1 33 ? -10.953 -34.094 -5.07 1 98.31 33 ASP B O 1
ATOM 2062 N N . ALA B 1 34 ? -9.398 -32.812 -4.16 1 97.19 34 ALA B N 1
ATOM 2063 C CA . ALA B 1 34 ? -9.438 -33.594 -2.92 1 97.19 34 ALA B CA 1
ATOM 2064 C C . ALA B 1 34 ? -10.812 -33.531 -2.271 1 97.19 34 ALA B C 1
ATOM 2066 O O . ALA B 1 34 ? -11.234 -34.469 -1.598 1 97.19 34 ALA B O 1
ATOM 2067 N N . ASP B 1 35 ? -11.484 -32.375 -2.445 1 97 35 ASP B N 1
ATOM 2068 C CA . ASP B 1 35 ? -12.883 -32.219 -2.049 1 97 35 ASP B CA 1
ATOM 2069 C C . ASP B 1 35 ? -13.812 -32.375 -3.25 1 97 35 ASP B C 1
ATOM 2071 O O . ASP B 1 35 ? -13.945 -31.469 -4.059 1 97 35 ASP B O 1
ATOM 2075 N N . PRO B 1 36 ? -14.508 -33.438 -3.299 1 95.81 36 PRO B N 1
ATOM 2076 C CA . PRO B 1 36 ? -15.344 -33.688 -4.473 1 95.81 36 PRO B CA 1
ATOM 2077 C C . PRO B 1 36 ? -16.391 -32.625 -4.707 1 95.81 36 PRO B C 1
ATOM 2079 O O . PRO B 1 36 ? -16.75 -32.344 -5.855 1 95.81 36 PRO B O 1
ATOM 2082 N N . ALA B 1 37 ? -16.797 -32.031 -3.629 1 97.5 37 ALA B N 1
ATOM 2083 C CA . ALA B 1 37 ? -17.812 -30.984 -3.775 1 97.5 37 ALA B CA 1
ATOM 2084 C C . ALA B 1 37 ? -17.25 -29.781 -4.547 1 97.5 37 ALA B C 1
ATOM 2086 O O . ALA B 1 37 ? -17.969 -29.125 -5.297 1 97.5 37 ALA B O 1
ATOM 2087 N N . VAL B 1 38 ? -15.984 -29.5 -4.34 1 97.81 38 VAL B N 1
ATOM 2088 C CA . VAL B 1 38 ? -15.328 -28.406 -5.031 1 97.81 38 VAL B CA 1
ATOM 2089 C C . VAL B 1 38 ? -15.211 -28.734 -6.52 1 97.81 38 VAL B C 1
ATOM 2091 O O . VAL B 1 38 ? -15.453 -27.875 -7.371 1 97.81 38 VAL B O 1
ATOM 2094 N N . ALA B 1 39 ? -14.867 -29.969 -6.863 1 98.44 39 ALA B N 1
ATOM 2095 C CA . ALA B 1 39 ? -14.781 -30.391 -8.258 1 98.44 39 ALA B CA 1
ATOM 2096 C C . ALA B 1 39 ? -16.141 -30.328 -8.938 1 98.44 39 ALA B C 1
ATOM 2098 O O . ALA B 1 39 ? -16.25 -29.891 -10.078 1 98.44 39 ALA B O 1
ATOM 2099 N N . GLU B 1 40 ? -17.141 -30.75 -8.211 1 98.31 40 GLU B N 1
ATOM 2100 C CA . GLU B 1 40 ? -18.5 -30.75 -8.75 1 98.31 40 GLU B CA 1
ATOM 2101 C C . GLU B 1 40 ? -18.969 -29.328 -9.039 1 98.31 40 GLU B C 1
ATOM 2103 O O . GLU B 1 40 ? -19.578 -29.078 -10.078 1 98.31 40 GLU B O 1
ATOM 2108 N N . ALA B 1 41 ? -18.703 -28.469 -8.133 1 98.31 41 ALA B N 1
ATOM 2109 C CA . ALA B 1 41 ? -19.094 -27.078 -8.32 1 98.31 41 ALA B CA 1
ATOM 2110 C C . ALA B 1 41 ? -18.422 -26.469 -9.547 1 98.31 41 ALA B C 1
ATOM 2112 O O . ALA B 1 41 ? -19.047 -25.766 -10.328 1 98.31 41 ALA B O 1
ATOM 2113 N N . ALA B 1 42 ? -17.141 -26.719 -9.672 1 98.5 42 ALA B N 1
ATOM 2114 C CA . ALA B 1 42 ? -16.391 -26.219 -10.82 1 98.5 42 ALA B CA 1
ATOM 2115 C C . ALA B 1 42 ? -16.938 -26.797 -12.125 1 98.5 42 ALA B C 1
ATOM 2117 O O . ALA B 1 42 ? -17.094 -26.062 -13.109 1 98.5 42 ALA B O 1
ATOM 2118 N N . ALA B 1 43 ? -17.219 -28.078 -12.117 1 98.38 43 ALA B N 1
ATOM 2119 C CA . ALA B 1 43 ? -17.75 -28.75 -13.297 1 98.38 43 ALA B CA 1
ATOM 2120 C C . ALA B 1 43 ? -19.109 -28.188 -13.711 1 98.38 43 ALA B C 1
ATOM 2122 O O . ALA B 1 43 ? -19.391 -28.031 -14.898 1 98.38 43 ALA B O 1
ATOM 2123 N N . ASP B 1 44 ? -19.891 -27.953 -12.727 1 98.19 44 ASP B N 1
ATOM 2124 C CA . ASP B 1 44 ? -21.203 -27.359 -13 1 98.19 44 ASP B CA 1
ATOM 2125 C C . ASP B 1 44 ? -21.062 -25.984 -13.641 1 98.19 44 ASP B C 1
ATOM 2127 O O . ASP B 1 44 ? -21.766 -25.656 -14.594 1 98.19 44 ASP B O 1
ATOM 2131 N N . LEU B 1 45 ? -20.172 -25.234 -13.117 1 97.25 45 LEU B N 1
ATOM 2132 C CA . LEU B 1 45 ? -19.969 -23.859 -13.578 1 97.25 45 LEU B CA 1
ATOM 2133 C C . LEU B 1 45 ? -19.469 -23.844 -15.016 1 97.25 45 LEU B C 1
ATOM 2135 O O . LEU B 1 45 ? -19.797 -22.938 -15.781 1 97.25 45 LEU B O 1
ATOM 2139 N N . LEU B 1 46 ? -18.656 -24.844 -15.422 1 97.44 46 LEU B N 1
ATOM 2140 C CA . LEU B 1 46 ? -17.984 -24.781 -16.703 1 97.44 46 LEU B CA 1
ATOM 2141 C C . LEU B 1 46 ? -18.484 -25.875 -17.656 1 97.44 46 LEU B C 1
ATOM 2143 O O . LEU B 1 46 ? -17.859 -26.141 -18.688 1 97.44 46 LEU B O 1
ATOM 2147 N N . ASP B 1 47 ? -19.594 -26.531 -17.328 1 95.94 47 ASP B N 1
ATOM 2148 C CA . ASP B 1 47 ? -20.125 -27.625 -18.125 1 95.94 47 ASP B CA 1
ATOM 2149 C C . ASP B 1 47 ? -19.031 -28.656 -18.453 1 95.94 47 ASP B C 1
ATOM 2151 O O . ASP B 1 47 ? -18.797 -28.953 -19.625 1 95.94 47 ASP B O 1
ATOM 2155 N N . ALA B 1 48 ? -18.344 -29.062 -17.422 1 98.25 48 ALA B N 1
ATOM 2156 C CA . ALA B 1 48 ? -17.25 -30.031 -17.5 1 98.25 48 ALA B CA 1
ATOM 2157 C C . ALA B 1 48 ? -17.594 -31.312 -16.766 1 98.25 48 ALA B C 1
ATOM 2159 O O . ALA B 1 48 ? -18.688 -31.453 -16.219 1 98.25 48 ALA B O 1
ATOM 2160 N N . ARG B 1 49 ? -16.812 -32.25 -16.734 1 97.62 49 ARG B N 1
ATOM 2161 C CA . ARG B 1 49 ? -17.062 -33.469 -15.992 1 97.62 49 ARG B CA 1
ATOM 2162 C C . ARG B 1 49 ? -16.141 -33.594 -14.789 1 97.62 49 ARG B C 1
ATOM 2164 O O . ARG B 1 49 ? -15.125 -32.875 -14.711 1 97.62 49 ARG B O 1
ATOM 2171 N N . VAL B 1 50 ? -16.516 -34.406 -13.844 1 98.44 50 VAL B N 1
ATOM 2172 C CA . VAL B 1 50 ? -15.695 -34.719 -12.664 1 98.44 50 VAL B CA 1
ATOM 2173 C C . VAL B 1 50 ? -15.117 -36.125 -12.781 1 98.44 50 VAL B C 1
ATOM 2175 O O . VAL B 1 50 ? -15.797 -37.031 -13.234 1 98.44 50 VAL B O 1
ATOM 2178 N N . VAL B 1 51 ? -13.852 -36.25 -12.453 1 97.94 51 VAL B N 1
ATOM 2179 C CA . VAL B 1 51 ? -13.266 -37.594 -12.391 1 97.94 51 VAL B CA 1
ATOM 2180 C C . VAL B 1 51 ? -12.742 -37.844 -10.977 1 97.94 51 VAL B C 1
ATOM 2182 O O . VAL B 1 51 ? -12.477 -36.906 -10.219 1 97.94 51 VAL B O 1
ATOM 2185 N N . ALA B 1 52 ? -12.555 -39.094 -10.656 1 96.56 52 ALA B N 1
ATOM 2186 C CA . ALA B 1 52 ? -12.062 -39.469 -9.336 1 96.56 52 ALA B CA 1
ATOM 2187 C C . ALA B 1 52 ? -10.555 -39.25 -9.227 1 96.56 52 ALA B C 1
ATOM 2189 O O . ALA B 1 52 ? -9.852 -39.188 -10.234 1 96.56 52 ALA B O 1
ATOM 2190 N N . LEU B 1 53 ? -10.117 -39.125 -8 1 96.44 53 LEU B N 1
ATOM 2191 C CA . LEU B 1 53 ? -8.695 -38.906 -7.75 1 96.44 53 LEU B CA 1
ATOM 2192 C C . LEU B 1 53 ? -7.871 -40.094 -8.234 1 96.44 53 LEU B C 1
ATOM 2194 O O . LEU B 1 53 ? -6.695 -39.938 -8.578 1 96.44 53 LEU B O 1
ATOM 2198 N N . ASP B 1 54 ? -8.469 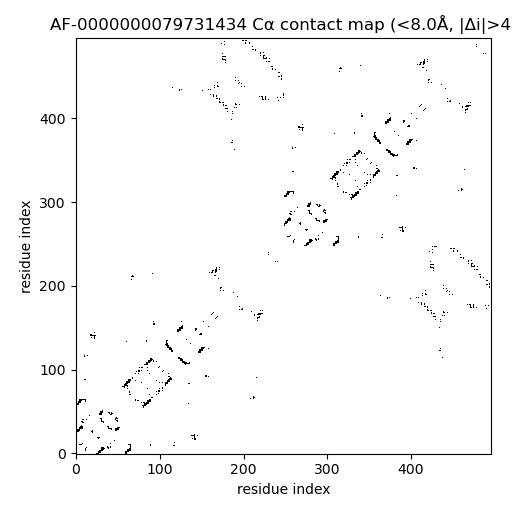-41.25 -8.281 1 95.94 54 ASP B N 1
ATOM 2199 C CA . ASP B 1 54 ? -7.754 -42.438 -8.695 1 95.94 54 ASP B CA 1
ATOM 2200 C C . ASP B 1 54 ? -8.125 -42.844 -10.125 1 95.94 54 ASP B C 1
ATOM 2202 O O . ASP B 1 54 ? -8.031 -44.031 -10.492 1 95.94 54 ASP B O 1
ATOM 2206 N N . THR B 1 55 ? -8.562 -41.844 -10.867 1 96.31 55 THR B N 1
ATOM 2207 C CA . THR B 1 55 ? -8.945 -42.125 -12.25 1 96.31 55 THR B CA 1
ATOM 2208 C C . THR B 1 55 ? -7.812 -42.781 -13.008 1 96.31 55 THR B C 1
ATOM 2210 O O . THR B 1 55 ? -6.641 -42.5 -12.781 1 96.31 55 THR B O 1
ATOM 2213 N N . ALA B 1 56 ? -8.141 -43.625 -13.977 1 96.44 56 ALA B N 1
ATOM 2214 C CA . ALA B 1 56 ? -7.176 -44.25 -14.867 1 96.44 56 ALA B CA 1
ATOM 2215 C C . ALA B 1 56 ? -7.207 -43.625 -16.25 1 96.44 56 ALA B C 1
ATOM 2217 O O . ALA B 1 56 ? -6.391 -43.969 -17.125 1 96.44 56 ALA B O 1
ATOM 2218 N N . ALA B 1 57 ? -8.102 -42.688 -16.359 1 97.06 57 ALA B N 1
ATOM 2219 C CA . ALA B 1 57 ? -8.219 -42.031 -17.656 1 97.06 57 ALA B CA 1
ATOM 2220 C C . ALA B 1 57 ? -6.973 -41.188 -17.953 1 97.06 57 ALA B C 1
ATOM 2222 O O . ALA B 1 57 ? -6.312 -40.719 -17.047 1 97.06 57 ALA B O 1
ATOM 2223 N N . THR B 1 58 ? -6.691 -41.156 -19.219 1 98.19 58 THR B N 1
ATOM 2224 C CA . THR B 1 58 ? -5.586 -40.312 -19.656 1 98.19 58 THR B CA 1
ATOM 2225 C C . THR B 1 58 ? -6.105 -39.062 -20.391 1 98.19 58 THR B C 1
ATOM 2227 O O . THR B 1 58 ? -7.219 -39.094 -20.922 1 98.19 58 THR B O 1
ATOM 2230 N N . PHE B 1 59 ? -5.293 -38.062 -20.391 1 98.69 59 PHE B N 1
ATOM 2231 C CA . PHE B 1 59 ? -5.66 -36.75 -20.953 1 98.69 59 PHE B CA 1
ATOM 2232 C C . PHE B 1 59 ? -4.516 -36.188 -21.797 1 98.69 59 PHE B C 1
ATOM 2234 O O . PHE B 1 59 ? -3.363 -36.594 -21.625 1 98.69 59 PHE B O 1
ATOM 2241 N N . ASP B 1 60 ? -4.852 -35.281 -22.734 1 98.38 60 ASP B N 1
ATOM 2242 C CA . ASP B 1 60 ? -3.801 -34.562 -23.453 1 98.38 60 ASP B CA 1
ATOM 2243 C C . ASP B 1 60 ? -2.979 -33.688 -22.516 1 98.38 60 ASP B C 1
ATOM 2245 O O . ASP B 1 60 ? -1.747 -33.719 -22.547 1 98.38 60 ASP B O 1
ATOM 2249 N N . VAL B 1 61 ? -3.705 -33 -21.656 1 98.69 61 VAL B N 1
ATOM 2250 C CA . VAL B 1 61 ? -3.076 -32.094 -20.719 1 98.69 61 VAL B CA 1
ATOM 2251 C C . VAL B 1 61 ? -3.549 -32.406 -19.297 1 98.69 61 VAL B C 1
ATOM 2253 O O . VAL B 1 61 ? -4.742 -32.594 -19.062 1 98.69 61 VAL B O 1
ATOM 2256 N N . VAL B 1 62 ? -2.674 -32.5 -18.391 1 98.94 62 VAL B N 1
ATOM 2257 C CA . VAL B 1 62 ? -2.979 -32.469 -16.953 1 98.94 62 VAL B CA 1
ATOM 2258 C C . VAL B 1 62 ? -2.414 -31.203 -16.344 1 98.94 62 VAL B C 1
ATOM 2260 O O . VAL B 1 62 ? -1.212 -30.938 -16.438 1 98.94 62 VAL B O 1
ATOM 2263 N N . CYS B 1 63 ? -3.311 -30.406 -15.812 1 98.94 63 CYS B N 1
ATOM 2264 C CA . CYS B 1 63 ? -2.928 -29.172 -15.117 1 98.94 63 CYS B CA 1
ATOM 2265 C C . CYS B 1 63 ? -3.078 -29.344 -13.609 1 98.94 63 CYS B C 1
ATOM 2267 O O . CYS B 1 63 ? -4.176 -29.609 -13.117 1 98.94 63 CYS B O 1
ATOM 2269 N N . VAL B 1 64 ? -2.025 -29.172 -12.914 1 98.94 64 VAL B N 1
ATOM 2270 C CA . VAL B 1 64 ? -2.014 -29.266 -11.461 1 98.94 64 VAL B CA 1
ATOM 2271 C C . VAL B 1 64 ? -2.18 -27.875 -10.852 1 98.94 64 VAL B C 1
ATOM 2273 O O . VAL B 1 64 ? -1.258 -27.062 -10.898 1 98.94 64 VAL B O 1
ATOM 2276 N N . ALA B 1 65 ? -3.316 -27.594 -10.32 1 98.62 65 ALA B N 1
ATOM 2277 C CA . ALA B 1 65 ? -3.678 -26.312 -9.719 1 98.62 65 ALA B CA 1
ATOM 2278 C C . ALA B 1 65 ? -4.02 -26.469 -8.242 1 98.62 65 ALA B C 1
ATOM 2280 O O . ALA B 1 65 ? -5.078 -26.016 -7.793 1 98.62 65 ALA B O 1
ATOM 2281 N N . VAL B 1 66 ? -3.127 -27.078 -7.488 1 98.25 66 VAL B N 1
ATOM 2282 C CA . VAL B 1 66 ? -3.283 -27.344 -6.059 1 98.25 66 VAL B CA 1
ATOM 2283 C C . VAL B 1 66 ? -2.35 -26.422 -5.266 1 98.25 66 VAL B C 1
ATOM 2285 O O . VAL B 1 66 ? -1.482 -25.766 -5.844 1 98.25 66 VAL B O 1
ATOM 2288 N N . PRO B 1 67 ? -2.5 -26.344 -3.955 1 97.19 67 PRO B N 1
ATOM 2289 C CA . PRO B 1 67 ? -1.599 -25.531 -3.135 1 97.19 67 PRO B CA 1
ATOM 2290 C C . PRO B 1 67 ? -0.135 -25.938 -3.283 1 97.19 67 PRO B C 1
ATOM 2292 O O . PRO B 1 67 ? 0.157 -27.109 -3.576 1 97.19 67 PRO B O 1
ATOM 2295 N N . ILE B 1 68 ? 0.737 -25 -3.002 1 97.81 68 ILE B N 1
ATOM 2296 C CA . ILE B 1 68 ? 2.176 -25.141 -3.197 1 97.81 68 ILE B CA 1
ATOM 2297 C C . ILE B 1 68 ? 2.666 -26.406 -2.502 1 97.81 68 ILE B C 1
ATOM 2299 O O . ILE B 1 68 ? 3.326 -27.25 -3.119 1 97.81 68 ILE B O 1
ATOM 2303 N N . PRO B 1 69 ? 2.246 -26.688 -1.236 1 97.38 69 PRO B N 1
ATOM 2304 C CA . PRO B 1 69 ? 2.828 -27.828 -0.541 1 97.38 69 PRO B CA 1
ATOM 2305 C C . PRO B 1 69 ? 2.398 -29.172 -1.146 1 97.38 69 PRO B C 1
ATOM 2307 O O . PRO B 1 69 ? 3.055 -30.188 -0.925 1 97.38 69 PRO B O 1
ATOM 2310 N N . ALA B 1 70 ? 1.356 -29.188 -1.897 1 98.06 70 ALA B N 1
ATOM 2311 C CA . ALA B 1 70 ? 0.812 -30.438 -2.441 1 98.06 70 ALA B CA 1
ATOM 2312 C C . ALA B 1 70 ? 1.272 -30.656 -3.879 1 98.06 70 ALA B C 1
ATOM 2314 O O . ALA B 1 70 ? 1.117 -31.734 -4.43 1 98.06 70 ALA B O 1
ATOM 2315 N N . ALA B 1 71 ? 1.895 -29.703 -4.527 1 98.69 71 ALA B N 1
ATOM 2316 C CA . ALA B 1 71 ? 2.088 -29.656 -5.973 1 98.69 71 ALA B CA 1
ATOM 2317 C C . ALA B 1 71 ? 2.975 -30.812 -6.445 1 98.69 71 ALA B C 1
ATOM 2319 O O . ALA B 1 71 ? 2.609 -31.547 -7.367 1 98.69 71 ALA B O 1
ATOM 2320 N N . GLU B 1 72 ? 4.082 -31.031 -5.785 1 98.81 72 GLU B N 1
ATOM 2321 C CA . GLU B 1 72 ? 5.031 -32.062 -6.227 1 98.81 72 GLU B CA 1
ATOM 2322 C C . GLU B 1 72 ? 4.434 -33.438 -6.133 1 98.81 72 GLU B C 1
ATOM 2324 O O . GLU B 1 72 ? 4.574 -34.25 -7.059 1 98.81 72 GLU B O 1
ATOM 2329 N N . GLU B 1 73 ? 3.742 -33.688 -5.043 1 98.69 73 GLU B N 1
ATOM 2330 C CA . GLU B 1 73 ? 3.123 -35 -4.852 1 98.69 73 GLU B CA 1
ATOM 2331 C C . GLU B 1 73 ? 2.031 -35.25 -5.891 1 98.69 73 GLU B C 1
ATOM 2333 O O . GLU B 1 73 ? 1.916 -36.344 -6.422 1 98.69 73 GLU B O 1
ATOM 2338 N N . VAL B 1 74 ? 1.252 -34.281 -6.152 1 98.81 74 VAL B N 1
ATOM 2339 C CA . VAL B 1 74 ? 0.155 -34.406 -7.105 1 98.81 74 VAL B CA 1
ATOM 2340 C C . VAL B 1 74 ? 0.715 -34.594 -8.516 1 98.81 74 VAL B C 1
ATOM 2342 O O . VAL B 1 74 ? 0.191 -35.406 -9.297 1 98.81 74 VAL B O 1
ATOM 2345 N N . ILE B 1 75 ? 1.788 -33.875 -8.836 1 98.88 75 ILE B N 1
ATOM 2346 C CA . ILE B 1 75 ? 2.441 -34.062 -10.133 1 98.88 75 ILE B CA 1
ATOM 2347 C C . ILE B 1 75 ? 2.908 -35.5 -10.297 1 98.88 75 ILE B C 1
ATOM 2349 O O . ILE B 1 75 ? 2.66 -36.125 -11.328 1 98.88 75 ILE B O 1
ATOM 2353 N N . ALA B 1 76 ? 3.508 -36 -9.273 1 98.69 76 ALA B N 1
ATOM 2354 C CA . ALA B 1 76 ? 3.977 -37.406 -9.328 1 98.69 76 ALA B CA 1
ATOM 2355 C C . ALA B 1 76 ? 2.812 -38.375 -9.531 1 98.69 76 ALA B C 1
ATOM 2357 O O . ALA B 1 76 ? 2.904 -39.281 -10.328 1 98.69 76 ALA B O 1
ATOM 2358 N N . ARG B 1 77 ? 1.764 -38.094 -8.867 1 98.38 77 ARG B N 1
ATOM 2359 C CA . ARG B 1 77 ? 0.605 -38.969 -8.859 1 98.38 77 ARG B CA 1
ATOM 2360 C C . ARG B 1 77 ? -0.09 -38.969 -10.219 1 98.38 77 ARG B C 1
ATOM 2362 O O . ARG B 1 77 ? -0.626 -40 -10.641 1 98.38 77 ARG B O 1
ATOM 2369 N N . PHE B 1 78 ? -0.047 -37.875 -10.961 1 98.69 78 PHE B N 1
ATOM 2370 C CA . PHE B 1 78 ? -0.875 -37.75 -12.156 1 98.69 78 PHE B CA 1
ATOM 2371 C C . PHE B 1 78 ? -0.013 -37.719 -13.406 1 98.69 78 PHE B C 1
ATOM 2373 O O . PHE B 1 78 ? -0.524 -37.5 -14.516 1 98.69 78 PHE B O 1
ATOM 2380 N N . ALA B 1 79 ? 1.256 -37.875 -13.227 1 98.31 79 ALA B N 1
ATOM 2381 C CA . ALA B 1 79 ? 2.197 -37.781 -14.344 1 98.31 79 ALA B CA 1
ATOM 2382 C C . ALA B 1 79 ? 1.847 -38.75 -15.453 1 98.31 79 ALA B C 1
ATOM 2384 O O . ALA B 1 79 ? 2.035 -38.469 -16.641 1 98.31 79 ALA B O 1
ATOM 2385 N N . ASP B 1 80 ? 1.312 -39.906 -15.078 1 97.56 80 ASP B N 1
ATOM 2386 C CA . ASP B 1 80 ? 1.028 -40.938 -16.062 1 97.56 80 ASP B CA 1
ATOM 2387 C C . ASP B 1 80 ? -0.368 -40.781 -16.656 1 97.56 80 ASP B C 1
ATOM 2389 O O . ASP B 1 80 ? -0.797 -41.562 -17.484 1 97.56 80 ASP B O 1
ATOM 2393 N N . ARG B 1 81 ? -1.01 -39.75 -16.188 1 98.38 81 ARG B N 1
ATOM 2394 C CA . ARG B 1 81 ? -2.363 -39.531 -16.688 1 98.38 81 ARG B CA 1
ATOM 2395 C C . ARG B 1 81 ? -2.357 -38.562 -17.875 1 98.38 81 ARG B C 1
ATOM 2397 O O . ARG B 1 81 ? -3.41 -38.281 -18.453 1 98.38 81 ARG B O 1
ATOM 2404 N N . THR B 1 82 ? -1.234 -38.031 -18.281 1 98.19 82 THR B N 1
ATOM 2405 C CA . THR B 1 82 ? -1.185 -37.156 -19.453 1 98.19 82 THR B CA 1
ATOM 2406 C C . THR B 1 82 ? -0.41 -37.844 -20.578 1 98.19 82 THR B C 1
ATOM 2408 O O . THR B 1 82 ? 0.594 -38.5 -20.344 1 98.19 82 THR B O 1
ATOM 2411 N N . ASP B 1 83 ? -0.844 -37.531 -21.781 1 97.25 83 ASP B N 1
ATOM 2412 C CA . ASP B 1 83 ? -0.199 -38.094 -22.969 1 97.25 83 ASP B CA 1
ATOM 2413 C C . ASP B 1 83 ? 0.6 -37.031 -23.703 1 97.25 83 ASP B C 1
ATOM 2415 O O . ASP B 1 83 ? 1.411 -37.375 -24.578 1 97.25 83 ASP B O 1
ATOM 2419 N N . ALA B 1 84 ? 0.414 -35.781 -23.328 1 98.31 84 ALA B N 1
ATOM 2420 C CA . ALA B 1 84 ? 1.057 -34.719 -24.125 1 98.31 84 ALA B CA 1
ATOM 2421 C C . ALA B 1 84 ? 1.784 -33.719 -23.234 1 98.31 84 ALA B C 1
ATOM 2423 O O . ALA B 1 84 ? 3.004 -33.562 -23.328 1 98.31 84 ALA B O 1
ATOM 2424 N N . ALA B 1 85 ? 1.048 -33.125 -22.281 1 98.81 85 ALA B N 1
ATOM 2425 C CA . ALA B 1 85 ? 1.692 -32.031 -21.547 1 98.81 85 ALA B CA 1
ATOM 2426 C C . ALA B 1 85 ? 1.293 -32.031 -20.078 1 98.81 85 ALA B C 1
ATOM 2428 O O . ALA B 1 85 ? 0.128 -32.281 -19.75 1 98.81 85 ALA B O 1
ATOM 2429 N N . MET B 1 86 ? 2.227 -31.844 -19.172 1 98.88 86 MET B N 1
ATOM 2430 C CA . MET B 1 86 ? 2.041 -31.578 -17.75 1 98.88 86 MET B CA 1
ATOM 2431 C C . MET B 1 86 ? 2.268 -30.109 -17.438 1 98.88 86 MET B C 1
ATOM 2433 O O . MET B 1 86 ? 3.291 -29.531 -17.812 1 98.88 86 MET B O 1
ATOM 2437 N N . VAL B 1 87 ? 1.271 -29.469 -16.781 1 98.88 87 VAL B N 1
ATOM 2438 C CA . VAL B 1 87 ? 1.289 -28.047 -16.453 1 98.88 87 VAL B CA 1
ATOM 2439 C C . VAL B 1 87 ? 1.037 -27.859 -14.953 1 98.88 87 VAL B C 1
ATOM 2441 O O . VAL B 1 87 ? 0.258 -28.594 -14.352 1 98.88 87 VAL B O 1
ATOM 2444 N N . ASP B 1 88 ? 1.673 -26.938 -14.32 1 98.88 88 ASP B N 1
ATOM 2445 C CA . ASP B 1 88 ? 1.249 -26.578 -12.969 1 98.88 88 ASP B CA 1
ATOM 2446 C C . ASP B 1 88 ? 0.974 -25.078 -12.859 1 98.88 88 ASP B C 1
ATOM 2448 O O . ASP B 1 88 ? 1.473 -24.281 -13.672 1 98.88 88 ASP B O 1
ATOM 2452 N N . LEU B 1 89 ? 0.141 -24.734 -11.891 1 98.62 89 LEU B N 1
ATOM 2453 C CA . LEU B 1 89 ? -0.22 -23.375 -11.539 1 98.62 89 LEU B CA 1
ATOM 2454 C C . LEU B 1 89 ? 0.082 -23.078 -10.07 1 98.62 89 LEU B C 1
ATOM 2456 O O . LEU B 1 89 ? -0.639 -22.328 -9.422 1 98.62 89 LEU B O 1
ATOM 2460 N N . ALA B 1 90 ? 1.084 -23.719 -9.477 1 96.5 90 ALA B N 1
ATOM 2461 C CA . ALA B 1 90 ? 1.29 -23.734 -8.031 1 96.5 90 ALA B CA 1
ATOM 2462 C C . ALA B 1 90 ? 1.78 -22.375 -7.531 1 96.5 90 ALA B C 1
ATOM 2464 O O . ALA B 1 90 ? 1.604 -22.031 -6.359 1 96.5 90 ALA B O 1
ATOM 2465 N N . GLY B 1 91 ? 2.432 -21.641 -8.352 1 96.94 91 GLY B N 1
ATOM 2466 C CA . GLY B 1 91 ? 2.947 -20.344 -7.93 1 96.94 91 GLY B CA 1
ATOM 2467 C C . GLY B 1 91 ? 4.367 -20.406 -7.402 1 96.94 91 GLY B C 1
ATOM 2468 O O . GLY B 1 91 ? 4.965 -19.391 -7.082 1 96.94 91 GLY B O 1
ATOM 2469 N N . TYR B 1 92 ? 4.918 -21.453 -7.113 1 98.12 92 TYR B N 1
ATOM 2470 C CA . TYR B 1 92 ? 6.316 -21.828 -6.922 1 98.12 92 TYR B CA 1
ATOM 2471 C C . TYR B 1 92 ? 6.797 -22.719 -8.062 1 98.12 92 TYR B C 1
ATOM 2473 O O . TYR B 1 92 ? 6.113 -23.672 -8.453 1 98.12 92 TYR B O 1
ATOM 2481 N N . MET B 1 93 ? 7.969 -22.375 -8.641 1 98.69 93 MET B N 1
ATOM 2482 C CA . MET B 1 93 ? 8.211 -23.016 -9.93 1 98.69 93 MET B CA 1
ATOM 2483 C C . MET B 1 93 ? 9.297 -24.078 -9.812 1 98.69 93 MET B C 1
ATOM 2485 O O . MET B 1 93 ? 9.211 -25.141 -10.445 1 98.69 93 MET B O 1
ATOM 2489 N N . ALA B 1 94 ? 10.32 -23.891 -8.953 1 98.62 94 ALA B N 1
ATOM 2490 C CA . ALA B 1 94 ? 11.461 -24.812 -8.914 1 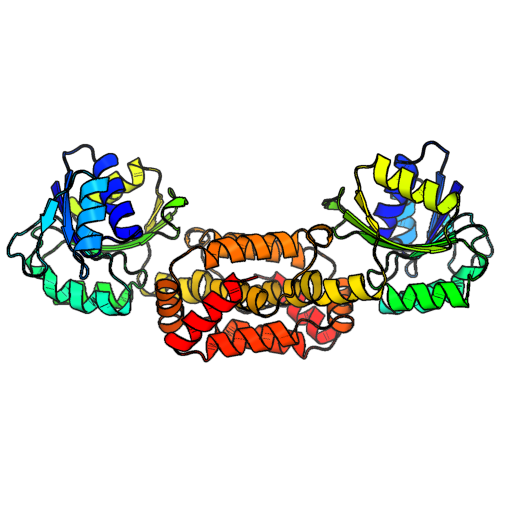98.62 94 ALA B CA 1
ATOM 2491 C C . ALA B 1 94 ? 11.016 -26.219 -8.555 1 98.62 94 ALA B C 1
ATOM 2493 O O . ALA B 1 94 ? 11.359 -27.188 -9.25 1 98.62 94 ALA B O 1
ATOM 2494 N N . GLY B 1 95 ? 10.25 -26.391 -7.504 1 98.56 95 GLY B N 1
ATOM 2495 C CA . GLY B 1 95 ? 9.805 -27.688 -7.027 1 98.56 95 GLY B CA 1
ATOM 2496 C C . GLY B 1 95 ? 8.961 -28.438 -8.039 1 98.56 95 GLY B C 1
ATOM 2497 O O . GLY B 1 95 ? 9.32 -29.531 -8.461 1 98.56 95 GLY B O 1
ATOM 2498 N N . PRO B 1 96 ? 7.879 -27.859 -8.484 1 98.88 96 PRO B N 1
ATOM 2499 C CA . PRO B 1 96 ? 7.012 -28.5 -9.469 1 98.88 96 PRO B CA 1
ATOM 2500 C C . PRO B 1 96 ? 7.75 -28.859 -10.758 1 98.88 96 PRO B C 1
ATOM 2502 O O . PRO B 1 96 ? 7.535 -29.938 -11.312 1 98.88 96 PRO B O 1
ATOM 2505 N N . LEU B 1 97 ? 8.617 -27.984 -11.227 1 98.88 97 LEU B N 1
ATOM 2506 C CA . LEU B 1 97 ? 9.375 -28.281 -12.438 1 98.88 97 LEU B CA 1
ATOM 2507 C C . LEU B 1 97 ? 10.273 -29.5 -12.227 1 98.88 97 LEU B C 1
ATOM 2509 O O . LEU B 1 97 ? 10.391 -30.359 -13.109 1 98.88 97 LEU B O 1
ATOM 2513 N N . ALA B 1 98 ? 10.938 -29.562 -11.07 1 98.81 98 ALA B N 1
ATOM 2514 C CA . ALA B 1 98 ? 11.766 -30.734 -10.75 1 98.81 98 ALA B CA 1
ATOM 2515 C C . ALA B 1 98 ? 10.93 -32 -10.727 1 98.81 98 ALA B C 1
ATOM 2517 O O . ALA B 1 98 ? 11.344 -33.031 -11.266 1 98.81 98 ALA B O 1
ATOM 2518 N N . ALA B 1 99 ? 9.742 -31.953 -10.125 1 98.88 99 ALA B N 1
ATOM 2519 C CA . ALA B 1 99 ? 8.836 -33.094 -10.07 1 98.88 99 ALA B CA 1
ATOM 2520 C C . ALA B 1 99 ? 8.398 -33.531 -11.469 1 98.88 99 ALA B C 1
ATOM 2522 O O . ALA B 1 99 ? 8.344 -34.719 -11.781 1 98.88 99 ALA B O 1
ATOM 2523 N N . MET B 1 100 ? 8.086 -32.531 -12.328 1 98.88 100 MET B N 1
ATOM 2524 C CA . MET B 1 100 ? 7.672 -32.844 -13.688 1 98.88 100 MET B CA 1
ATOM 2525 C C . MET B 1 100 ? 8.797 -33.531 -14.461 1 98.88 100 MET B C 1
ATOM 2527 O O . MET B 1 100 ? 8.555 -34.5 -15.195 1 98.88 100 MET B O 1
ATOM 2531 N N . ARG B 1 101 ? 10 -33.094 -14.289 1 98.62 101 ARG B N 1
ATOM 2532 C CA . ARG B 1 101 ? 11.148 -33.688 -14.953 1 98.62 101 ARG B CA 1
ATOM 2533 C C . ARG B 1 101 ? 11.32 -35.156 -14.531 1 98.62 101 ARG B C 1
ATOM 2535 O O . ARG B 1 101 ? 11.664 -36 -15.352 1 98.62 101 ARG B O 1
ATOM 2542 N N . GLU B 1 102 ? 11.094 -35.344 -13.305 1 98.69 102 GLU B N 1
ATOM 2543 C CA . GLU B 1 102 ? 11.297 -36.656 -12.742 1 98.69 102 GLU B CA 1
ATOM 2544 C C . GLU B 1 102 ? 10.203 -37.625 -13.188 1 98.69 102 GLU B C 1
ATOM 2546 O O . GLU B 1 102 ? 10.484 -38.781 -13.57 1 98.69 102 GLU B O 1
ATOM 2551 N N . HIS B 1 103 ? 8.984 -37.188 -13.25 1 98.75 103 HIS B N 1
ATOM 2552 C CA . HIS B 1 103 ? 7.875 -38.125 -13.352 1 98.75 103 HIS B CA 1
ATOM 2553 C C . HIS B 1 103 ? 7.223 -38.062 -14.734 1 98.75 103 HIS B C 1
ATOM 2555 O O . HIS B 1 103 ? 6.5 -39 -15.125 1 98.75 103 HIS B O 1
ATOM 2561 N N . ALA B 1 104 ? 7.43 -37 -15.438 1 98.44 104 ALA B N 1
ATOM 2562 C CA . ALA B 1 104 ? 6.816 -36.781 -16.75 1 98.44 104 ALA B CA 1
ATOM 2563 C C . ALA B 1 104 ? 7.867 -36.406 -17.797 1 98.44 104 ALA B C 1
ATOM 2565 O O . ALA B 1 104 ? 7.652 -35.5 -18.594 1 98.44 104 ALA B O 1
ATOM 2566 N N . SER B 1 105 ? 8.961 -37.062 -17.766 1 97.94 105 SER B N 1
ATOM 2567 C CA . SER B 1 105 ? 10.148 -36.688 -18.516 1 97.94 105 SER B CA 1
ATOM 2568 C C . SER B 1 105 ? 9.891 -36.719 -20.016 1 97.94 105 SER B C 1
ATOM 2570 O O . SER B 1 105 ? 10.516 -36 -20.781 1 97.94 105 SER B O 1
ATOM 2572 N N . GLU B 1 106 ? 8.922 -37.5 -20.469 1 97.69 106 GLU B N 1
ATOM 2573 C CA . GLU B 1 106 ? 8.703 -37.656 -21.906 1 97.69 106 GLU B CA 1
ATOM 2574 C C . GLU B 1 106 ? 7.566 -36.781 -22.391 1 97.69 106 GLU B C 1
ATOM 2576 O O . GLU B 1 106 ? 7.16 -36.844 -23.562 1 97.69 106 GLU B O 1
ATOM 2581 N N . ARG B 1 107 ? 7.098 -35.969 -21.531 1 98.62 107 ARG B N 1
ATOM 2582 C CA . ARG B 1 107 ? 5.984 -35.062 -21.859 1 98.62 107 ARG B CA 1
ATOM 2583 C C . ARG B 1 107 ? 6.469 -33.625 -22.047 1 98.62 107 ARG B C 1
ATOM 2585 O O . ARG B 1 107 ? 7.59 -33.312 -21.672 1 98.62 107 ARG B O 1
ATOM 2592 N N . GLN B 1 108 ? 5.629 -32.875 -22.703 1 98.81 108 GLN B N 1
ATOM 2593 C CA . GLN B 1 108 ? 5.793 -31.422 -22.609 1 98.81 108 GLN B CA 1
ATOM 2594 C C . GLN B 1 108 ? 5.523 -30.922 -21.188 1 98.81 108 GLN B C 1
ATOM 2596 O O . GLN B 1 108 ? 4.641 -31.438 -20.5 1 98.81 108 GLN B O 1
ATOM 2601 N N . ARG B 1 109 ? 6.324 -29.969 -20.703 1 98.94 109 ARG B N 1
ATOM 2602 C CA . ARG B 1 109 ? 6.27 -29.516 -19.312 1 98.94 109 ARG B CA 1
ATOM 2603 C C . ARG B 1 109 ? 6.352 -28 -19.219 1 98.94 109 ARG B C 1
ATOM 2605 O O . ARG B 1 109 ? 7.266 -27.391 -19.781 1 98.94 109 ARG B O 1
ATOM 2612 N N . VAL B 1 110 ? 5.391 -27.406 -18.562 1 98.88 110 VAL B N 1
ATOM 2613 C CA . VAL B 1 110 ? 5.406 -25.969 -18.391 1 98.88 110 VAL B CA 1
ATOM 2614 C C . VAL B 1 110 ? 4.875 -25.609 -17 1 98.88 110 VAL B C 1
ATOM 2616 O O . VAL B 1 110 ? 3.938 -26.25 -16.5 1 98.88 110 VAL B O 1
ATOM 2619 N N . SER B 1 111 ? 5.566 -24.734 -16.312 1 98.94 111 SER B N 1
ATOM 2620 C CA . SER B 1 111 ? 5.086 -24.125 -15.078 1 98.94 111 SER B CA 1
ATOM 2621 C C . SER B 1 111 ? 4.574 -22.703 -15.32 1 98.94 111 SER B C 1
ATOM 2623 O O . SER B 1 111 ? 5.266 -21.891 -15.93 1 98.94 111 SER B O 1
ATOM 2625 N N . LEU B 1 112 ? 3.35 -22.469 -14.93 1 98.88 112 LEU B N 1
ATOM 2626 C CA . LEU B 1 112 ? 2.707 -21.172 -15.102 1 98.88 112 LEU B CA 1
ATOM 2627 C C . LEU B 1 112 ? 2.371 -20.547 -13.75 1 98.88 112 LEU B C 1
ATOM 2629 O O . LEU B 1 112 ? 2.004 -21.266 -12.812 1 98.88 112 LEU B O 1
ATOM 2633 N N . HIS B 1 113 ? 2.486 -19.266 -13.695 1 98.81 113 HIS B N 1
ATOM 2634 C CA . HIS B 1 113 ? 2.041 -18.516 -12.531 1 98.81 113 HIS B CA 1
ATOM 2635 C C . HIS B 1 113 ? 1.324 -17.234 -12.945 1 98.81 113 HIS B C 1
ATOM 2637 O O . HIS B 1 113 ? 1.965 -16.203 -13.164 1 98.81 113 HIS B O 1
ATOM 2643 N N . PRO B 1 114 ? -0.058 -17.312 -13.031 1 98.38 114 PRO B N 1
ATOM 2644 C CA . PRO B 1 114 ? -0.77 -16.047 -13.156 1 98.38 114 PRO B CA 1
ATOM 2645 C C . PRO B 1 114 ? -0.465 -15.086 -12.008 1 98.38 114 PRO B C 1
ATOM 2647 O O . PRO B 1 114 ? -0.58 -15.461 -10.836 1 98.38 114 PRO B O 1
ATOM 2650 N N . LEU B 1 115 ? -0.09 -13.914 -12.305 1 98.06 115 LEU B N 1
ATOM 2651 C CA . LEU B 1 115 ? 0.317 -12.938 -11.297 1 98.06 115 LEU B CA 1
ATOM 2652 C C . LEU B 1 115 ? -0.844 -12.023 -10.93 1 98.06 115 LEU B C 1
ATOM 2654 O O . LEU B 1 115 ? -0.655 -10.812 -10.75 1 98.06 115 LEU B O 1
ATOM 2658 N N . PHE B 1 116 ? -1.975 -12.547 -10.898 1 95.81 116 PHE B N 1
ATOM 2659 C CA . PHE B 1 116 ? -3.24 -11.898 -10.578 1 95.81 116 PHE B CA 1
ATOM 2660 C C . PHE B 1 116 ? -4.227 -12.891 -9.984 1 95.81 116 PHE B C 1
ATOM 2662 O O . PHE B 1 116 ? -4.109 -14.102 -10.211 1 95.81 116 PHE B O 1
ATOM 2669 N N . ALA B 1 117 ? -5.164 -12.398 -9.234 1 94.25 117 ALA B N 1
ATOM 2670 C CA . ALA B 1 117 ? -6.348 -13.188 -8.906 1 94.25 117 ALA B CA 1
ATOM 2671 C C . ALA B 1 117 ? -7.285 -13.289 -10.109 1 94.25 117 ALA B C 1
ATOM 2673 O O . ALA B 1 117 ? -7.277 -12.422 -10.984 1 94.25 117 ALA B O 1
ATOM 2674 N N . ALA B 1 118 ? -8.125 -14.336 -10.109 1 94.62 118 ALA B N 1
ATOM 2675 C CA . ALA B 1 118 ? -8.961 -14.617 -11.273 1 94.62 118 ALA B CA 1
ATOM 2676 C C . ALA B 1 118 ? -9.812 -13.414 -11.641 1 94.62 118 ALA B C 1
ATOM 2678 O O . ALA B 1 118 ? -9.977 -13.094 -12.82 1 94.62 118 ALA B O 1
ATOM 2679 N N . GLU B 1 119 ? -10.273 -12.695 -10.625 1 93.38 119 GLU B N 1
ATOM 2680 C CA . GLU B 1 119 ? -11.172 -11.57 -10.859 1 93.38 119 GLU B CA 1
ATOM 2681 C C . GLU B 1 119 ? -10.445 -10.406 -11.523 1 93.38 119 GLU B C 1
ATOM 2683 O O . GLU B 1 119 ? -11.07 -9.508 -12.078 1 93.38 119 GLU B O 1
ATOM 2688 N N . ASN B 1 120 ? -9.188 -10.445 -11.531 1 94.44 120 ASN B N 1
ATOM 2689 C CA . ASN B 1 120 ? -8.391 -9.359 -12.094 1 94.44 120 ASN B CA 1
ATOM 2690 C C . ASN B 1 120 ? -7.84 -9.719 -13.469 1 94.44 120 ASN B C 1
ATOM 2692 O O . ASN B 1 120 ? -7.102 -8.938 -14.07 1 94.44 120 ASN B O 1
ATOM 2696 N N . ALA B 1 121 ? -8.18 -10.953 -14.023 1 95.88 121 ALA B N 1
ATOM 2697 C CA . ALA B 1 121 ? -7.785 -11.336 -15.375 1 95.88 121 ALA B CA 1
ATOM 2698 C C . ALA B 1 121 ? -8.414 -10.406 -16.406 1 95.88 121 ALA B C 1
ATOM 2700 O O . ALA B 1 121 ? -9.516 -9.898 -16.219 1 95.88 121 ALA B O 1
ATOM 2701 N N . PRO B 1 122 ? -7.664 -10.133 -17.531 1 97.75 122 PRO B N 1
ATOM 2702 C CA . PRO B 1 122 ? -6.402 -10.766 -17.922 1 97.75 122 PRO B CA 1
ATOM 2703 C C . PRO B 1 122 ? -5.184 -10.078 -17.297 1 97.75 122 PRO B C 1
ATOM 2705 O O . PRO B 1 122 ? -5.324 -9.047 -16.641 1 97.75 122 PRO B O 1
ATOM 2708 N N . GLY B 1 123 ? -4.051 -10.664 -17.406 1 97.94 123 GLY B N 1
ATOM 2709 C CA . GLY B 1 123 ? -2.797 -10.117 -16.891 1 97.94 123 GLY B CA 1
ATOM 2710 C C . GLY B 1 123 ? -1.586 -10.93 -17.312 1 97.94 123 GLY B C 1
ATOM 2711 O O . GLY B 1 123 ? -1.646 -11.688 -18.297 1 97.94 123 GLY B O 1
ATOM 2712 N N . ASN B 1 124 ? -0.505 -10.664 -16.641 1 98.44 124 ASN B N 1
ATOM 2713 C CA . ASN B 1 124 ? 0.735 -11.367 -16.938 1 98.44 124 ASN B CA 1
ATOM 2714 C C . ASN B 1 124 ? 0.736 -12.773 -16.328 1 98.44 124 ASN B C 1
ATOM 2716 O O . ASN B 1 124 ? 0.301 -12.961 -15.188 1 98.44 124 ASN B O 1
ATOM 2720 N N . VAL B 1 125 ? 1.165 -13.742 -17.062 1 98.81 125 VAL B N 1
ATOM 2721 C CA . VAL B 1 125 ? 1.354 -15.125 -16.609 1 98.81 125 VAL B CA 1
ATOM 2722 C C . VAL B 1 125 ? 2.82 -15.516 -16.766 1 98.81 125 VAL B C 1
ATOM 2724 O O . VAL B 1 125 ? 3.299 -15.75 -17.875 1 98.81 125 VAL B O 1
ATOM 2727 N N . ALA B 1 126 ? 3.566 -15.531 -15.625 1 98.81 126 ALA B N 1
ATOM 2728 C CA . ALA B 1 126 ? 4.938 -16.031 -15.688 1 98.81 126 ALA B CA 1
ATOM 2729 C C . ALA B 1 126 ? 4.973 -17.484 -16.141 1 98.81 126 ALA B C 1
ATOM 2731 O O . ALA B 1 126 ? 4.148 -18.297 -15.719 1 98.81 126 ALA B O 1
ATOM 2732 N N . ALA B 1 127 ? 5.898 -17.812 -17.031 1 98.88 127 ALA B N 1
ATOM 2733 C CA . ALA B 1 127 ? 5.914 -19.156 -17.625 1 98.88 127 ALA B CA 1
ATOM 2734 C C . ALA B 1 127 ? 7.344 -19.672 -17.766 1 98.88 127 ALA B C 1
ATOM 2736 O O . ALA B 1 127 ? 8.219 -18.969 -18.266 1 98.88 127 ALA B O 1
ATOM 2737 N N . VAL B 1 128 ? 7.586 -20.797 -17.25 1 98.88 128 VAL B N 1
ATOM 2738 C CA . VAL B 1 128 ? 8.812 -21.531 -17.516 1 98.88 128 VAL B CA 1
ATOM 2739 C C . VAL B 1 128 ? 8.5 -22.766 -18.359 1 98.88 128 VAL B C 1
ATOM 2741 O O . VAL B 1 128 ? 7.859 -23.703 -17.891 1 98.88 128 VAL B O 1
ATOM 2744 N N . VAL B 1 129 ? 8.93 -22.766 -19.594 1 98.81 129 VAL B N 1
ATOM 2745 C CA . VAL B 1 129 ? 8.789 -23.906 -20.484 1 98.81 129 VAL B CA 1
ATOM 2746 C C . VAL B 1 129 ? 9.992 -24.844 -20.312 1 98.81 129 VAL B C 1
ATOM 2748 O O . VAL B 1 129 ? 11.094 -24.531 -20.766 1 98.81 129 VAL B O 1
ATOM 2751 N N . ASP B 1 130 ? 9.75 -25.938 -19.672 1 98.81 130 ASP B N 1
ATOM 2752 C CA . ASP B 1 130 ? 10.812 -26.906 -19.422 1 98.81 130 ASP B CA 1
ATOM 2753 C C . ASP B 1 130 ? 11.008 -27.828 -20.625 1 98.81 130 ASP B C 1
ATOM 2755 O O . ASP B 1 130 ? 12.133 -28.203 -20.953 1 98.81 130 ASP B O 1
ATOM 2759 N N . SER B 1 131 ? 9.922 -28.297 -21.219 1 98.75 131 SER B N 1
ATOM 2760 C CA . SER B 1 131 ? 9.867 -29.062 -22.453 1 98.75 131 SER B CA 1
ATOM 2761 C C . SER B 1 131 ? 8.734 -28.578 -23.359 1 98.75 131 SER B C 1
ATOM 2763 O O . SER B 1 131 ? 7.562 -28.734 -23.031 1 98.75 131 SER B O 1
ATOM 2765 N N . ASP B 1 132 ? 9.125 -28.078 -24.516 1 98.5 132 ASP B N 1
ATOM 2766 C CA . ASP B 1 132 ? 8.18 -27.391 -25.391 1 98.5 132 ASP B CA 1
ATOM 2767 C C . ASP B 1 132 ? 7.527 -28.375 -26.359 1 98.5 132 ASP B C 1
ATOM 2769 O O . ASP B 1 132 ? 7.867 -29.562 -26.391 1 98.5 132 ASP B O 1
ATOM 2773 N N . GLY B 1 133 ? 6.504 -27.922 -27.094 1 98.44 133 GLY B N 1
ATOM 2774 C CA . GLY B 1 133 ? 5.789 -28.688 -28.094 1 98.44 133 GLY B CA 1
ATOM 2775 C C . GLY B 1 133 ? 4.465 -28.062 -28.484 1 98.44 133 GLY B C 1
ATOM 2776 O O . GLY B 1 133 ? 4.133 -26.969 -28.047 1 98.44 133 GLY B O 1
ATOM 2777 N N . PRO B 1 134 ? 3.816 -28.719 -29.375 1 98 134 PRO B N 1
ATOM 2778 C CA . PRO B 1 134 ? 2.6 -28.141 -29.938 1 98 134 PRO B CA 1
ATOM 2779 C C . PRO B 1 134 ? 1.515 -27.891 -28.906 1 98 134 PRO B C 1
ATOM 2781 O O . PRO B 1 134 ? 0.732 -26.953 -29.031 1 98 134 PRO B O 1
ATOM 2784 N N . THR B 1 135 ? 1.445 -28.766 -27.922 1 98.12 135 THR B N 1
ATOM 2785 C CA . THR B 1 135 ? 0.424 -28.594 -26.891 1 98.12 135 THR B CA 1
ATOM 2786 C C . THR B 1 135 ? 0.705 -27.359 -26.047 1 98.12 135 THR B C 1
ATOM 2788 O O . THR B 1 135 ? -0.211 -26.594 -25.734 1 98.12 135 THR B O 1
ATOM 2791 N N . VAL B 1 136 ? 1.934 -27.156 -25.656 1 98.5 136 VAL B N 1
ATOM 2792 C CA . VAL B 1 136 ? 2.334 -25.969 -24.906 1 98.5 136 VAL B CA 1
ATOM 2793 C C . VAL B 1 136 ? 2.055 -24.703 -25.734 1 98.5 136 VAL B C 1
ATOM 2795 O O . VAL B 1 136 ? 1.546 -23.719 -25.219 1 98.5 136 VAL B O 1
ATOM 2798 N N . GLU B 1 137 ? 2.328 -24.797 -27 1 98.06 137 GLU B N 1
ATOM 2799 C CA . GLU B 1 137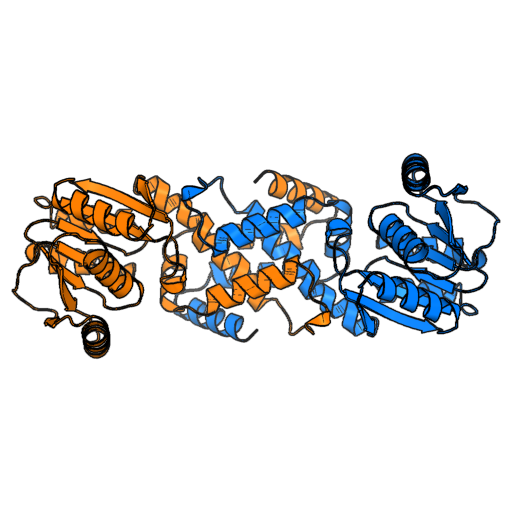 ? 2.047 -23.688 -27.906 1 98.06 137 GLU B CA 1
ATOM 2800 C C . GLU B 1 137 ? 0.55 -23.391 -27.969 1 98.06 137 GLU B C 1
ATOM 2802 O O . GLU B 1 137 ? 0.141 -22.234 -28.047 1 98.06 137 GLU B O 1
ATOM 2807 N N . ALA B 1 138 ? -0.194 -24.422 -28.016 1 97.94 138 ALA B N 1
ATOM 2808 C CA . ALA B 1 138 ? -1.646 -24.25 -28.031 1 97.94 138 ALA B CA 1
ATOM 2809 C C . ALA B 1 138 ? -2.137 -23.578 -26.75 1 97.94 138 ALA B C 1
ATOM 2811 O O . ALA B 1 138 ? -3.029 -22.734 -26.781 1 97.94 138 ALA B O 1
ATOM 2812 N N . ILE B 1 139 ? -1.571 -23.969 -25.609 1 98.38 139 ILE B N 1
ATOM 2813 C CA . ILE B 1 139 ? -1.923 -23.375 -24.312 1 98.38 139 ILE B CA 1
ATOM 2814 C C . ILE B 1 139 ? -1.548 -21.891 -24.312 1 98.38 139 ILE B C 1
ATOM 2816 O O . ILE B 1 139 ? -2.355 -21.031 -23.922 1 98.38 139 ILE B O 1
ATOM 2820 N N . ARG B 1 140 ? -0.374 -21.609 -24.75 1 98.44 140 ARG B N 1
ATOM 2821 C CA . ARG B 1 140 ? 0.086 -20.234 -24.844 1 98.44 140 ARG B CA 1
ATOM 2822 C C . ARG B 1 140 ? -0.849 -19.406 -25.719 1 98.44 140 ARG B C 1
ATOM 2824 O O . ARG B 1 140 ? -1.228 -18.281 -25.359 1 98.44 140 ARG B O 1
ATOM 2831 N N . GLY B 1 141 ? -1.176 -19.953 -26.859 1 98.44 141 GLY B N 1
ATOM 2832 C CA . GLY B 1 141 ? -2.086 -19.281 -27.766 1 98.44 141 GLY B CA 1
ATOM 2833 C C . GLY B 1 141 ? -3.453 -19.016 -27.172 1 98.44 141 GLY B C 1
ATOM 2834 O O . GLY B 1 141 ? -4.02 -17.938 -27.344 1 98.44 141 GLY B O 1
ATOM 2835 N N . ALA B 1 142 ? -3.979 -19.984 -26.469 1 98.44 142 ALA B N 1
ATOM 2836 C CA . ALA B 1 142 ? -5.289 -19.844 -25.844 1 98.44 142 ALA B CA 1
ATOM 2837 C C . ALA B 1 142 ? -5.277 -18.75 -24.781 1 98.44 142 ALA B C 1
ATOM 2839 O O . ALA B 1 142 ? -6.215 -17.953 -24.688 1 98.44 142 ALA B O 1
ATOM 2840 N N . LEU B 1 143 ? -4.242 -18.688 -23.953 1 98.5 143 LEU B N 1
ATOM 2841 C CA . LEU B 1 143 ? -4.121 -17.656 -22.922 1 98.5 143 LEU B CA 1
ATOM 2842 C C . LEU B 1 143 ? -3.992 -16.281 -23.562 1 98.5 143 LEU B C 1
ATOM 2844 O O . LEU B 1 143 ? -4.602 -15.312 -23.078 1 98.5 143 LEU B O 1
ATOM 2848 N N . ALA B 1 144 ? -3.258 -16.234 -24.609 1 98.56 144 ALA B N 1
ATOM 2849 C CA . ALA B 1 144 ? -3.09 -14.977 -25.328 1 98.56 144 ALA B CA 1
ATOM 2850 C C . ALA B 1 144 ? -4.414 -14.5 -25.922 1 98.56 144 ALA B C 1
ATOM 2852 O O . ALA B 1 144 ? -4.707 -13.297 -25.922 1 98.56 144 ALA B O 1
ATOM 2853 N N . ALA B 1 145 ? -5.117 -15.391 -26.438 1 98.38 145 ALA B N 1
ATOM 2854 C CA . ALA B 1 145 ? -6.398 -15.062 -27.062 1 98.38 145 ALA B CA 1
ATOM 2855 C C . ALA B 1 145 ? -7.355 -14.445 -26.047 1 98.38 145 ALA B C 1
ATOM 2857 O O . ALA B 1 145 ? -8.242 -13.672 -26.422 1 98.38 145 ALA B O 1
ATOM 2858 N N . ARG B 1 146 ? -7.148 -14.75 -24.766 1 97.94 146 ARG B N 1
ATOM 2859 C CA . ARG B 1 146 ? -7.973 -14.203 -23.688 1 97.94 146 ARG B CA 1
ATOM 2860 C C . ARG B 1 146 ? -7.359 -12.922 -23.125 1 97.94 146 ARG B C 1
ATOM 2862 O O . ARG B 1 146 ? -7.793 -12.422 -22.094 1 97.94 146 ARG B O 1
ATOM 2869 N N . GLY B 1 147 ? -6.277 -12.445 -23.734 1 98.38 147 GLY B N 1
ATOM 2870 C CA . GLY B 1 147 ? -5.707 -11.148 -23.406 1 98.38 147 GLY B CA 1
ATOM 2871 C C . GLY B 1 147 ? -4.559 -11.234 -22.406 1 98.38 147 GLY B C 1
ATOM 2872 O O . GLY B 1 147 ? -4.004 -10.211 -22 1 98.38 147 GLY B O 1
ATOM 2873 N N . ASN B 1 148 ? -4.199 -12.477 -22.016 1 98.62 148 ASN B N 1
ATOM 2874 C CA . ASN B 1 148 ? -3.1 -12.641 -21.078 1 98.62 148 ASN B CA 1
ATOM 2875 C C . ASN B 1 148 ? -1.744 -12.531 -21.766 1 98.62 148 ASN B C 1
ATOM 2877 O O . ASN B 1 148 ? -1.615 -12.875 -22.938 1 98.62 148 ASN B O 1
ATOM 2881 N N . THR B 1 149 ? -0.773 -12.039 -21.062 1 98.44 149 THR B N 1
ATOM 2882 C CA . THR B 1 149 ? 0.585 -11.922 -21.578 1 98.44 149 THR B CA 1
ATOM 2883 C C . THR B 1 149 ? 1.475 -13.031 -21.016 1 98.44 149 THR B C 1
ATOM 2885 O O . THR B 1 149 ? 1.616 -13.156 -19.797 1 98.44 149 THR B O 1
ATOM 2888 N N . TRP B 1 150 ? 1.986 -13.836 -21.922 1 98.38 150 TRP B N 1
ATOM 2889 C CA . TRP B 1 150 ? 2.941 -14.883 -21.594 1 98.38 150 TRP B CA 1
ATOM 2890 C C . TRP B 1 150 ? 4.316 -14.297 -21.297 1 98.38 150 TRP B C 1
ATOM 2892 O O . TRP B 1 150 ? 4.969 -13.742 -22.188 1 98.38 150 TRP B O 1
ATOM 2902 N N . VAL B 1 151 ? 4.82 -14.352 -20.047 1 98.5 151 VAL B N 1
ATOM 2903 C CA . VAL B 1 151 ? 6.109 -13.789 -19.656 1 98.5 151 VAL B CA 1
ATOM 2904 C C . VAL B 1 151 ? 7.117 -14.922 -19.438 1 98.5 151 VAL B C 1
ATOM 2906 O O . VAL B 1 151 ? 7.137 -15.547 -18.375 1 98.5 151 VAL B O 1
ATOM 2909 N N . ALA B 1 152 ? 7.98 -15.109 -20.391 1 98.44 152 ALA B N 1
ATOM 2910 C CA . ALA B 1 152 ? 9 -16.156 -20.297 1 98.44 152 ALA B CA 1
ATOM 2911 C C . ALA B 1 152 ? 10.023 -15.828 -19.219 1 98.44 152 ALA B C 1
ATOM 2913 O O . ALA B 1 152 ? 10.469 -14.688 -19.094 1 98.44 152 ALA B O 1
ATOM 2914 N N . THR B 1 153 ? 10.398 -16.812 -18.422 1 98.25 153 THR B N 1
ATOM 2915 C CA . THR B 1 153 ? 11.352 -16.641 -17.344 1 98.25 153 THR B CA 1
ATOM 2916 C C . THR B 1 153 ? 12.008 -17.969 -16.984 1 98.25 153 THR B C 1
ATOM 2918 O O . THR B 1 153 ? 11.93 -18.938 -17.75 1 98.25 153 THR B O 1
ATOM 2921 N N . ASP B 1 154 ? 12.797 -18.031 -15.977 1 98 154 ASP B N 1
ATOM 2922 C CA . ASP B 1 154 ? 13.297 -19.266 -15.383 1 98 154 ASP B CA 1
ATOM 2923 C C . ASP B 1 154 ? 12.859 -19.406 -13.93 1 98 154 ASP B C 1
ATOM 2925 O O . ASP B 1 154 ? 12.414 -18.422 -13.32 1 98 154 ASP B O 1
ATOM 2929 N N . ALA B 1 155 ? 12.984 -20.594 -13.438 1 98.38 155 ALA B N 1
ATOM 2930 C CA . ALA B 1 155 ? 12.43 -20.891 -12.125 1 98.38 155 ALA B CA 1
ATOM 2931 C C . ALA B 1 155 ? 13.102 -20.062 -11.039 1 98.38 155 ALA B C 1
ATOM 2933 O O . ALA B 1 155 ? 12.43 -19.547 -10.141 1 98.38 155 ALA B O 1
ATOM 2934 N N . GLU B 1 156 ? 14.383 -19.922 -11.086 1 97.38 156 GLU B N 1
ATOM 2935 C CA . GLU B 1 156 ? 15.133 -19.188 -10.062 1 97.38 156 GLU B CA 1
ATOM 2936 C C . GLU B 1 156 ? 14.75 -17.703 -10.055 1 97.38 156 GLU B C 1
ATOM 2938 O O . GLU B 1 156 ? 14.461 -17.141 -9 1 97.38 156 GLU B O 1
ATOM 2943 N N . THR B 1 157 ? 14.773 -17.078 -11.234 1 97.19 157 THR B N 1
ATOM 2944 C CA . THR B 1 157 ? 14.406 -15.672 -11.367 1 97.19 157 THR B CA 1
ATOM 2945 C C . THR B 1 157 ? 12.984 -15.43 -10.867 1 97.19 157 THR B C 1
ATOM 2947 O O . THR B 1 157 ? 12.742 -14.492 -10.102 1 97.19 157 THR B O 1
ATOM 2950 N N . HIS B 1 158 ? 12.07 -16.25 -11.258 1 97.94 158 HIS B N 1
ATOM 2951 C CA . HIS B 1 158 ? 10.68 -16.141 -10.828 1 97.94 158 HIS B CA 1
ATOM 2952 C C . HIS B 1 158 ? 10.562 -16.25 -9.312 1 97.94 158 HIS B C 1
ATOM 2954 O O . HIS B 1 158 ? 9.977 -15.383 -8.664 1 97.94 158 HIS B O 1
ATOM 2960 N N . ASP B 1 159 ? 11.086 -17.359 -8.812 1 97.62 159 ASP B N 1
ATOM 2961 C CA . ASP B 1 159 ? 10.906 -17.625 -7.391 1 97.62 159 ASP B CA 1
ATOM 2962 C C . ASP B 1 159 ? 11.555 -16.547 -6.539 1 97.62 159 ASP B C 1
ATOM 2964 O O . ASP B 1 159 ? 11.047 -16.203 -5.469 1 97.62 159 ASP B O 1
ATOM 2968 N N . GLU B 1 160 ? 12.68 -16 -6.98 1 96.69 160 GLU B N 1
ATOM 2969 C CA . GLU B 1 160 ? 13.305 -14.867 -6.301 1 96.69 160 GLU B CA 1
ATOM 2970 C C . GLU B 1 160 ? 12.414 -13.633 -6.352 1 96.69 160 GLU B C 1
ATOM 2972 O O . GLU B 1 160 ? 12.281 -12.914 -5.355 1 96.69 160 GLU B O 1
ATOM 2977 N N . ALA B 1 161 ? 11.789 -13.344 -7.488 1 97.19 161 ALA B N 1
ATOM 2978 C CA . ALA B 1 161 ? 10.906 -12.195 -7.645 1 97.19 161 ALA B CA 1
ATOM 2979 C C . ALA B 1 161 ? 9.711 -12.289 -6.703 1 97.19 161 ALA B C 1
ATOM 2981 O O . ALA B 1 161 ? 9.227 -11.273 -6.195 1 97.19 161 ALA B O 1
ATOM 2982 N N . MET B 1 162 ? 9.234 -13.484 -6.445 1 97.75 162 MET B N 1
ATOM 2983 C CA . MET B 1 162 ? 8.062 -13.688 -5.59 1 97.75 162 MET B CA 1
ATOM 2984 C C . MET B 1 162 ? 8.367 -13.289 -4.152 1 97.75 162 MET B C 1
ATOM 2986 O O . MET B 1 162 ? 7.457 -12.945 -3.395 1 97.75 162 MET B O 1
ATOM 2990 N N . GLU B 1 163 ? 9.656 -13.328 -3.74 1 97.5 163 GLU B N 1
ATOM 2991 C CA . GLU B 1 163 ? 10.031 -12.875 -2.402 1 97.5 163 GLU B CA 1
ATOM 2992 C C . GLU B 1 163 ? 9.617 -11.422 -2.178 1 97.5 163 GLU B C 1
ATOM 2994 O O . GLU B 1 163 ? 9.18 -11.062 -1.087 1 97.5 163 GLU B O 1
ATOM 2999 N N . THR B 1 164 ? 9.711 -10.633 -3.26 1 96.38 164 THR B N 1
ATOM 3000 C CA . THR B 1 164 ? 9.336 -9.227 -3.184 1 96.38 164 THR B CA 1
ATOM 3001 C C . THR B 1 164 ? 7.859 -9.039 -3.5 1 96.38 164 THR B C 1
ATOM 3003 O O . THR B 1 164 ? 7.102 -8.523 -2.678 1 96.38 164 THR B O 1
ATOM 3006 N N . VAL B 1 165 ? 7.406 -9.516 -4.637 1 96.56 165 VAL B N 1
ATOM 3007 C CA . VAL B 1 165 ? 6.121 -9.117 -5.207 1 96.56 165 VAL B CA 1
ATOM 3008 C C . VAL B 1 165 ? 4.988 -9.836 -4.473 1 96.56 165 VAL B C 1
ATOM 3010 O O . VAL B 1 165 ? 3.832 -9.414 -4.555 1 96.56 165 VAL B O 1
ATOM 3013 N N . GLN B 1 166 ? 5.355 -10.875 -3.723 1 96.94 166 GLN B N 1
ATOM 3014 C CA . GLN B 1 166 ? 4.316 -11.547 -2.949 1 96.94 166 GLN B CA 1
ATOM 3015 C C . GLN B 1 166 ? 4.621 -11.5 -1.456 1 96.94 166 GLN B C 1
ATOM 3017 O O . GLN B 1 166 ? 4.016 -10.719 -0.717 1 96.94 166 GLN B O 1
ATOM 3022 N N . ALA B 1 167 ? 5.742 -12.188 -1.041 1 97.81 167 ALA B N 1
ATOM 3023 C CA . ALA B 1 167 ? 5.98 -12.344 0.391 1 97.81 167 ALA B CA 1
ATOM 3024 C C . ALA B 1 167 ? 6.152 -10.992 1.072 1 97.81 167 ALA B C 1
ATOM 3026 O O . ALA B 1 167 ? 5.473 -10.688 2.055 1 97.81 167 ALA B O 1
ATOM 3027 N N . ALA B 1 168 ? 7.043 -10.141 0.577 1 98.56 168 ALA B N 1
ATOM 3028 C CA . ALA B 1 168 ? 7.289 -8.836 1.183 1 98.56 168 ALA B CA 1
ATOM 3029 C C . ALA B 1 168 ? 6.074 -7.926 1.04 1 98.56 168 ALA B C 1
ATOM 3031 O O . ALA B 1 168 ? 5.676 -7.258 1.997 1 98.56 168 ALA B O 1
ATOM 3032 N N . ALA B 1 169 ? 5.484 -7.93 -0.173 1 98.56 169 ALA B N 1
ATOM 3033 C CA . ALA B 1 169 ? 4.324 -7.078 -0.429 1 98.56 169 ALA B CA 1
ATOM 3034 C C . ALA B 1 169 ? 3.166 -7.438 0.496 1 98.56 169 ALA B C 1
ATOM 3036 O O . ALA B 1 169 ? 2.586 -6.562 1.145 1 98.56 169 ALA B O 1
ATOM 3037 N N . HIS B 1 170 ? 2.84 -8.719 0.601 1 98.75 170 HIS B N 1
ATOM 3038 C CA . HIS B 1 170 ? 1.758 -9.164 1.471 1 98.75 170 HIS B CA 1
ATOM 3039 C C . HIS B 1 170 ? 2.047 -8.82 2.928 1 98.75 170 HIS B C 1
ATOM 3041 O O . HIS B 1 170 ? 1.155 -8.375 3.654 1 98.75 170 HIS B O 1
ATOM 3047 N N . THR B 1 171 ? 3.299 -9.031 3.295 1 98.81 171 THR B N 1
ATOM 3048 C CA . THR B 1 171 ? 3.688 -8.742 4.672 1 98.81 171 THR B CA 1
ATOM 3049 C C . THR B 1 171 ? 3.482 -7.266 4.996 1 98.81 171 THR B C 1
ATOM 3051 O O . THR B 1 171 ? 2.93 -6.926 6.043 1 98.81 171 THR B O 1
ATOM 3054 N N . ALA B 1 172 ? 3.906 -6.371 4.113 1 98.88 172 ALA B N 1
ATOM 3055 C CA . ALA B 1 172 ? 3.773 -4.934 4.352 1 98.88 172 ALA B CA 1
ATOM 3056 C C . ALA B 1 172 ? 2.309 -4.539 4.508 1 98.88 172 ALA B C 1
ATOM 3058 O O . ALA B 1 172 ? 1.953 -3.811 5.441 1 98.88 172 ALA B O 1
ATOM 3059 N N . VAL B 1 173 ? 1.438 -5.039 3.654 1 98.75 173 VAL B N 1
ATOM 3060 C CA . VAL B 1 173 ? 0.019 -4.703 3.666 1 98.75 173 VAL B CA 1
ATOM 3061 C C . VAL B 1 173 ? -0.637 -5.27 4.926 1 98.75 173 VAL B C 1
ATOM 3063 O O . VAL B 1 173 ? -1.367 -4.562 5.621 1 98.75 173 VAL B O 1
ATOM 3066 N N . LEU B 1 174 ? -0.362 -6.527 5.254 1 98.81 174 LEU B N 1
ATOM 3067 C CA . LEU B 1 174 ? -0.977 -7.172 6.41 1 98.81 174 LEU B CA 1
ATOM 3068 C C . LEU B 1 174 ? -0.48 -6.547 7.707 1 98.81 174 LEU B C 1
ATOM 3070 O O . LEU B 1 174 ? -1.245 -6.402 8.664 1 98.81 174 LEU B O 1
ATOM 3074 N N . ALA B 1 175 ? 0.845 -6.223 7.762 1 98.88 175 ALA B N 1
ATOM 3075 C CA . ALA B 1 175 ? 1.386 -5.57 8.953 1 98.88 175 ALA B CA 1
ATOM 3076 C C . ALA B 1 175 ? 0.706 -4.227 9.195 1 98.88 175 ALA B C 1
ATOM 3078 O O . ALA B 1 175 ? 0.405 -3.877 10.344 1 98.88 175 ALA B O 1
ATOM 3079 N N . PHE B 1 176 ? 0.465 -3.457 8.148 1 98.75 176 PHE B N 1
ATOM 3080 C CA . PHE B 1 176 ? -0.309 -2.227 8.273 1 98.75 176 PHE B CA 1
ATOM 3081 C C . PHE B 1 176 ? -1.696 -2.512 8.828 1 98.75 176 PHE B C 1
ATOM 3083 O O . PHE B 1 176 ? -2.141 -1.85 9.773 1 98.75 176 PHE B O 1
ATOM 3090 N N . GLY B 1 177 ? -2.389 -3.473 8.234 1 98.19 177 GLY B N 1
ATOM 3091 C CA . GLY B 1 177 ? -3.721 -3.826 8.703 1 98.19 177 GLY B CA 1
ATOM 3092 C C . GLY B 1 177 ? -3.764 -4.191 10.172 1 98.19 177 GLY B C 1
ATOM 3093 O O . GLY B 1 177 ? -4.676 -3.775 10.891 1 98.19 177 GLY B O 1
ATOM 3094 N N . LEU B 1 178 ? -2.793 -4.965 10.609 1 98.19 178 LEU B N 1
ATOM 3095 C CA . LEU B 1 178 ? -2.738 -5.422 12 1 98.19 178 LEU B CA 1
ATOM 3096 C C . LEU B 1 178 ? -2.424 -4.262 12.938 1 98.19 178 LEU B C 1
ATOM 3098 O O . LEU B 1 178 ? -2.887 -4.242 14.078 1 98.19 178 LEU B O 1
ATOM 3102 N N . ALA B 1 179 ? -1.616 -3.289 12.453 1 97.44 179 ALA B N 1
ATOM 3103 C CA . ALA B 1 179 ? -1.192 -2.156 13.273 1 97.44 179 ALA B CA 1
ATOM 3104 C C . ALA B 1 179 ? -2.254 -1.061 13.281 1 97.44 179 ALA B C 1
ATOM 3106 O O . ALA B 1 179 ? -2.289 -0.23 14.195 1 97.44 179 ALA B O 1
ATOM 3107 N N . ALA B 1 180 ? -3.043 -1.004 12.227 1 94.88 180 ALA B N 1
ATOM 3108 C CA . ALA B 1 180 ? -3.992 0.084 12.008 1 94.88 180 ALA B CA 1
ATOM 3109 C C . ALA B 1 180 ? -5.117 0.046 13.039 1 94.88 180 ALA B C 1
ATOM 3111 O O . ALA B 1 180 ? -5.551 -1.031 13.453 1 94.88 180 ALA B O 1
ATOM 3112 N N . ARG B 1 181 ? -5.555 1.196 13.445 1 91 181 ARG B N 1
ATOM 3113 C CA . ARG B 1 181 ? -6.754 1.375 14.258 1 91 181 ARG B CA 1
ATOM 3114 C C . ARG B 1 181 ? -7.953 1.745 13.383 1 91 181 ARG B C 1
ATOM 3116 O O . ARG B 1 181 ? -7.797 2.061 12.203 1 91 181 ARG B O 1
ATOM 3123 N N . ASP B 1 182 ? -9.094 1.557 13.977 1 85.12 182 ASP B N 1
ATOM 3124 C CA . ASP B 1 182 ? -10.305 2.037 13.32 1 85.12 182 ASP B CA 1
ATOM 3125 C C . ASP B 1 182 ? -10.336 3.562 13.273 1 85.12 182 ASP B C 1
ATOM 3127 O O . ASP B 1 182 ? -10.414 4.223 14.312 1 85.12 182 ASP B O 1
ATOM 3131 N N . ILE B 1 183 ? -10.102 4.117 12.094 1 89.19 183 ILE B N 1
ATOM 3132 C CA . ILE B 1 183 ? -10.078 5.562 11.906 1 89.19 183 ILE B CA 1
ATOM 3133 C C . ILE B 1 183 ? -11.234 5.984 11.008 1 89.19 183 ILE B C 1
ATOM 3135 O O . ILE B 1 183 ? -11.539 5.316 10.016 1 89.19 183 ILE B O 1
ATOM 3139 N N . PRO B 1 184 ? -11.906 7.121 11.414 1 89.5 184 PRO B N 1
ATOM 3140 C CA . PRO B 1 184 ? -12.953 7.633 10.523 1 89.5 184 PRO B CA 1
ATOM 3141 C C . PRO B 1 184 ? -12.453 7.863 9.102 1 89.5 184 PRO B C 1
ATOM 3143 O O . PRO B 1 184 ? -11.32 8.312 8.906 1 89.5 184 PRO B O 1
ATOM 3146 N N . ASP B 1 185 ? -13.344 7.586 8.109 1 92.31 185 ASP B N 1
ATOM 3147 C CA . ASP B 1 185 ? -12.992 7.672 6.695 1 92.31 185 ASP B CA 1
ATOM 3148 C C . ASP B 1 185 ? -12.531 9.078 6.324 1 92.31 185 ASP B C 1
ATOM 3150 O O . ASP B 1 185 ? -11.688 9.25 5.445 1 92.31 185 ASP B O 1
ATOM 3154 N N . GLU B 1 186 ? -13.023 10 7.059 1 94.94 186 GLU B N 1
ATOM 3155 C CA . GLU B 1 186 ? -12.75 11.391 6.73 1 94.94 186 GLU B CA 1
ATOM 3156 C C . GLU B 1 186 ? -11.289 11.75 6.996 1 94.94 186 GLU B C 1
ATOM 3158 O O . GLU B 1 186 ? -10.805 12.781 6.535 1 94.94 186 GLU B O 1
ATOM 3163 N N . PHE B 1 187 ? -10.547 10.906 7.707 1 95.81 187 PHE B N 1
ATOM 3164 C CA . PHE B 1 187 ? -9.164 11.203 8.055 1 95.81 187 PHE B CA 1
ATOM 3165 C C . PHE B 1 187 ? -8.203 10.539 7.07 1 95.81 187 PHE B C 1
ATOM 3167 O O . PHE B 1 187 ? -6.992 10.734 7.152 1 95.81 187 PHE B O 1
ATOM 3174 N N . GLN B 1 188 ? -8.711 9.797 6.152 1 94.75 188 GLN B N 1
ATOM 3175 C CA . GLN B 1 188 ? -7.84 9.047 5.25 1 94.75 188 GLN B CA 1
ATOM 3176 C C . GLN B 1 188 ? -7.059 9.984 4.34 1 94.75 188 GLN B C 1
ATOM 3178 O O . GLN B 1 188 ? -7.602 10.977 3.844 1 94.75 188 GLN B O 1
ATOM 3183 N N . THR B 1 189 ? -5.785 9.781 4.207 1 96.19 189 THR B N 1
ATOM 3184 C CA . THR B 1 189 ? -4.957 10.367 3.158 1 96.19 189 THR B CA 1
ATOM 3185 C C . THR B 1 189 ? -4.949 9.484 1.914 1 96.19 189 THR B C 1
ATOM 3187 O O . THR B 1 189 ? -5.363 8.328 1.969 1 96.19 189 THR B O 1
ATOM 3190 N N . PRO B 1 190 ? -4.496 10.039 0.82 1 96 190 PRO B N 1
ATOM 3191 C CA . PRO B 1 190 ? -4.367 9.156 -0.346 1 96 190 PRO B CA 1
ATOM 3192 C C . PRO B 1 190 ? -3.508 7.93 -0.068 1 96 190 PRO B C 1
ATOM 3194 O O . PRO B 1 190 ? -3.816 6.832 -0.545 1 96 190 PRO B O 1
ATOM 3197 N N . ILE B 1 191 ? -2.469 8.023 0.705 1 97 191 ILE B N 1
ATOM 3198 C CA . ILE B 1 191 ? -1.562 6.922 1.012 1 97 191 ILE B CA 1
ATOM 3199 C C . ILE B 1 191 ? -2.285 5.879 1.856 1 97 191 ILE B C 1
ATOM 3201 O O . ILE B 1 191 ? -2.299 4.691 1.512 1 97 191 ILE B O 1
ATOM 3205 N N . SER B 1 192 ? -2.965 6.32 2.957 1 97.19 192 SER B N 1
ATOM 3206 C CA . SER B 1 192 ? -3.641 5.363 3.828 1 97.19 192 SER B CA 1
ATOM 3207 C C . SER B 1 192 ? -4.84 4.73 3.129 1 97.19 192 SER B C 1
ATOM 3209 O O . SER B 1 192 ? -5.121 3.545 3.32 1 97.19 192 SER B O 1
ATOM 3211 N N . ALA B 1 193 ? -5.543 5.508 2.342 1 96.44 193 ALA B N 1
ATOM 3212 C CA . ALA B 1 193 ? -6.656 4.957 1.574 1 96.44 193 ALA B CA 1
ATOM 3213 C C . ALA B 1 193 ? -6.176 3.877 0.608 1 96.44 193 ALA B C 1
ATOM 3215 O O . ALA B 1 193 ? -6.809 2.826 0.478 1 96.44 193 ALA B O 1
ATOM 3216 N N . GLY B 1 194 ? -5.035 4.191 -0.108 1 97.25 194 GLY B N 1
ATOM 3217 C CA . GLY B 1 194 ? -4.441 3.195 -0.986 1 97.25 194 GLY B CA 1
ATOM 3218 C C . GLY B 1 194 ? -4.062 1.915 -0.267 1 97.25 194 GLY B C 1
ATOM 3219 O O . GLY B 1 194 ? -4.289 0.818 -0.781 1 97.25 194 GLY B O 1
ATOM 3220 N N . LEU B 1 195 ? -3.529 2.037 0.939 1 97.88 195 LEU B N 1
ATOM 3221 C CA . LEU B 1 195 ? -3.139 0.87 1.723 1 97.88 195 LEU B CA 1
ATOM 3222 C C . LEU B 1 195 ? -4.363 0.072 2.158 1 97.88 195 LEU B C 1
ATOM 3224 O O . LEU B 1 195 ? -4.348 -1.16 2.129 1 97.88 195 LEU B O 1
ATOM 3228 N N . PHE B 1 196 ? -5.414 0.763 2.604 1 97 196 PHE B N 1
ATOM 3229 C CA . PHE B 1 196 ? -6.633 0.07 3.006 1 97 196 PHE B CA 1
ATOM 3230 C C . PHE B 1 196 ? -7.262 -0.652 1.821 1 97 196 PHE B C 1
ATOM 3232 O O . PHE B 1 196 ? -7.816 -1.742 1.975 1 97 196 PHE B O 1
ATOM 3239 N N . ASP B 1 197 ? -7.16 -0.018 0.649 1 96.81 197 ASP B N 1
ATOM 3240 C CA . ASP B 1 197 ? -7.633 -0.691 -0.557 1 96.81 197 ASP B CA 1
ATOM 3241 C C . ASP B 1 197 ? -6.848 -1.976 -0.812 1 96.81 197 ASP B C 1
ATOM 3243 O O . ASP B 1 197 ? -7.434 -3.014 -1.127 1 96.81 197 ASP B O 1
ATOM 3247 N N . LEU B 1 198 ? -5.578 -1.909 -0.741 1 97.81 198 LEU B N 1
ATOM 3248 C CA . LEU B 1 198 ? -4.734 -3.084 -0.936 1 97.81 198 LEU B CA 1
ATOM 3249 C C . LEU B 1 198 ? -5.023 -4.145 0.122 1 97.81 198 LEU B C 1
ATOM 3251 O O . LEU B 1 198 ? -5.027 -5.34 -0.176 1 97.81 198 LEU B O 1
ATOM 3255 N N . LEU B 1 199 ? -5.258 -3.699 1.376 1 97.69 199 LEU B N 1
ATOM 3256 C CA . LEU B 1 199 ? -5.582 -4.621 2.459 1 97.69 199 LEU B CA 1
ATOM 3257 C C . LEU B 1 199 ? -6.863 -5.395 2.148 1 97.69 199 LEU B C 1
ATOM 3259 O O . LEU B 1 199 ? -6.918 -6.609 2.334 1 97.69 199 LEU B O 1
ATOM 3263 N N . GLU B 1 200 ? -7.82 -4.668 1.689 1 96.75 200 GLU B N 1
ATOM 3264 C CA . GLU B 1 200 ? -9.078 -5.305 1.322 1 96.75 200 GLU B CA 1
ATOM 3265 C C . GLU B 1 200 ? -8.875 -6.344 0.226 1 96.75 200 GLU B C 1
ATOM 3267 O O . GLU B 1 200 ? -9.469 -7.426 0.271 1 96.75 200 GLU B O 1
ATOM 3272 N N . GLN B 1 201 ? -8.078 -6.043 -0.742 1 96.12 201 GLN B N 1
ATOM 3273 C CA . GLN B 1 201 ? -7.793 -6.965 -1.837 1 96.12 201 GLN B CA 1
ATOM 3274 C C . GLN B 1 201 ? -7.078 -8.219 -1.331 1 96.12 201 GLN B C 1
ATOM 3276 O O . GLN B 1 201 ? -7.422 -9.336 -1.718 1 96.12 201 GLN B O 1
ATOM 3281 N N . VAL B 1 202 ? -6.086 -8.016 -0.491 1 97.06 202 VAL B N 1
ATOM 3282 C CA . VAL B 1 202 ? -5.316 -9.125 0.054 1 97.06 202 VAL B CA 1
ATOM 3283 C C . VAL B 1 202 ? -6.223 -10.016 0.904 1 97.06 202 VAL B C 1
ATOM 3285 O O . VAL B 1 202 ? -6.285 -11.227 0.697 1 97.06 202 VAL B O 1
ATOM 3288 N N . THR B 1 203 ? -6.996 -9.406 1.78 1 96.81 203 THR B N 1
ATOM 3289 C CA . THR B 1 203 ? -7.73 -10.18 2.777 1 96.81 203 THR B CA 1
ATOM 3290 C C . THR B 1 203 ? -9.023 -10.727 2.191 1 96.81 203 THR B C 1
ATOM 3292 O O . THR B 1 203 ? -9.719 -11.523 2.834 1 96.81 203 THR B O 1
ATOM 3295 N N . GLY B 1 204 ? -9.367 -10.312 1.009 1 93.69 204 GLY B N 1
ATOM 3296 C CA . GLY B 1 204 ? -10.531 -10.852 0.328 1 93.69 204 GLY B CA 1
ATOM 3297 C C . GLY B 1 204 ? -10.281 -12.203 -0.312 1 93.69 204 GLY B C 1
ATOM 3298 O O . GLY B 1 204 ? -11.148 -12.75 -0.991 1 93.69 204 GLY B O 1
ATOM 3299 N N . ASN B 1 205 ? -9.141 -12.797 -0.128 1 93.06 205 ASN B N 1
ATOM 3300 C CA . ASN B 1 205 ? -8.734 -14.055 -0.745 1 93.06 205 ASN B CA 1
ATOM 3301 C C . ASN B 1 205 ? -8.594 -15.172 0.291 1 93.06 205 ASN B C 1
ATOM 3303 O O . ASN B 1 205 ? -9.141 -15.07 1.391 1 93.06 205 ASN B O 1
ATOM 3307 N N . ASP B 1 206 ? -8.094 -16.312 -0.117 1 92.88 206 ASP B N 1
ATOM 3308 C CA . ASP B 1 206 ? -7.984 -17.484 0.75 1 92.88 206 ASP B CA 1
ATOM 3309 C C . ASP B 1 206 ? -6.734 -17.406 1.625 1 92.88 206 ASP B C 1
ATOM 3311 O O . ASP B 1 206 ? -5.613 -17.484 1.123 1 92.88 206 ASP B O 1
ATOM 3315 N N . PRO B 1 207 ? -6.914 -17.312 2.986 1 96.12 207 PRO B N 1
ATOM 3316 C CA . PRO B 1 207 ? -5.762 -17.172 3.881 1 96.12 207 PRO B CA 1
ATOM 3317 C C . PRO B 1 207 ? -4.762 -18.312 3.729 1 96.12 207 PRO B C 1
ATOM 3319 O O . PRO B 1 207 ? -3.559 -18.125 3.912 1 96.12 207 PRO B O 1
ATOM 3322 N N . ARG B 1 208 ? -5.207 -19.5 3.346 1 95.06 208 ARG B N 1
ATOM 3323 C CA . ARG B 1 208 ? -4.328 -20.656 3.209 1 95.06 208 ARG B CA 1
ATOM 3324 C C . ARG B 1 208 ? -3.309 -20.438 2.094 1 95.06 208 ARG B C 1
ATOM 3326 O O . ARG B 1 208 ? -2.146 -20.828 2.223 1 95.06 208 ARG B O 1
ATOM 3333 N N . VAL B 1 209 ? -3.744 -19.812 1.009 1 94.62 209 VAL B N 1
ATOM 3334 C CA . VAL B 1 209 ? -2.848 -19.531 -0.108 1 94.62 209 VAL B CA 1
ATOM 3335 C C . VAL B 1 209 ? -1.745 -18.578 0.345 1 94.62 209 VAL B C 1
ATOM 3337 O O . VAL B 1 209 ? -0.568 -18.797 0.045 1 94.62 209 VAL B O 1
ATOM 3340 N N . TYR B 1 210 ? -2.076 -17.578 1.105 1 96.81 210 TYR B N 1
ATOM 3341 C CA . TYR B 1 210 ? -1.115 -16.594 1.571 1 96.81 210 TYR B CA 1
ATOM 3342 C C . TYR B 1 210 ? -0.163 -17.188 2.598 1 96.81 210 TYR B C 1
ATOM 3344 O O . TYR B 1 210 ? 1.021 -16.844 2.631 1 96.81 210 TYR B O 1
ATOM 3352 N N . ALA B 1 211 ? -0.708 -18.062 3.416 1 97.56 211 ALA B N 1
ATOM 3353 C CA . ALA B 1 211 ? 0.154 -18.766 4.355 1 97.56 211 ALA B CA 1
ATOM 3354 C C . ALA B 1 211 ? 1.197 -19.609 3.621 1 97.56 211 ALA B C 1
ATOM 3356 O O . ALA B 1 211 ? 2.365 -19.641 4.016 1 97.56 211 ALA B O 1
ATOM 3357 N N . ASP B 1 212 ? 0.82 -20.281 2.58 1 97.25 212 ASP B N 1
ATOM 3358 C CA . ASP B 1 212 ? 1.734 -21.078 1.776 1 97.25 212 ASP B CA 1
ATOM 3359 C C . ASP B 1 212 ? 2.82 -20.219 1.146 1 97.25 212 ASP B C 1
ATOM 3361 O O . ASP B 1 212 ? 3.99 -20.609 1.113 1 97.25 212 ASP B O 1
ATOM 3365 N N . ILE B 1 213 ? 2.395 -19.047 0.598 1 97.31 213 ILE B N 1
ATOM 3366 C CA . ILE B 1 213 ? 3.332 -18.125 -0.017 1 97.31 213 ILE B CA 1
ATOM 3367 C C . ILE B 1 213 ? 4.367 -17.672 1.013 1 97.31 213 ILE B C 1
ATOM 3369 O O . ILE B 1 213 ? 5.57 -17.719 0.751 1 97.31 213 ILE B O 1
ATOM 3373 N N . GLN B 1 214 ? 3.895 -17.328 2.186 1 97.19 214 GLN B N 1
ATOM 3374 C CA . GLN B 1 214 ? 4.77 -16.828 3.238 1 97.19 214 GLN B CA 1
ATOM 3375 C C . GLN B 1 214 ? 5.723 -17.906 3.727 1 97.19 214 GLN B C 1
ATOM 3377 O O . GLN B 1 214 ? 6.859 -17.625 4.105 1 97.19 214 GLN B O 1
ATOM 3382 N N . ALA B 1 215 ? 5.277 -19.141 3.707 1 96.62 215 ALA B N 1
ATOM 3383 C CA . ALA B 1 215 ? 6.109 -20.25 4.145 1 96.62 215 ALA B CA 1
ATOM 3384 C C . ALA B 1 215 ? 7.145 -20.609 3.08 1 96.62 215 ALA B C 1
ATOM 3386 O O . ALA B 1 215 ? 8.203 -21.156 3.395 1 96.62 215 ALA B O 1
ATOM 3387 N N . THR B 1 216 ? 6.871 -20.344 1.862 1 97.38 216 THR B N 1
ATOM 3388 C CA . THR B 1 216 ? 7.68 -20.781 0.731 1 97.38 216 THR B CA 1
ATOM 3389 C C . THR B 1 216 ? 8.75 -19.75 0.391 1 97.38 216 THR B C 1
ATOM 3391 O O . THR B 1 216 ? 9.898 -20.109 0.116 1 97.38 216 THR B O 1
ATOM 3394 N N . PHE B 1 217 ? 8.352 -18.484 0.387 1 97.31 217 PHE B N 1
ATOM 3395 C CA . PHE B 1 217 ? 9.25 -17.438 -0.076 1 97.31 217 PHE B CA 1
ATOM 3396 C C . PHE B 1 217 ? 9.719 -16.562 1.088 1 97.31 217 PHE B C 1
ATOM 3398 O O . PHE B 1 217 ? 8.922 -16.219 1.96 1 97.31 217 PHE B O 1
ATOM 3405 N N . ASP B 1 218 ? 10.961 -16.188 1.007 1 94.31 218 ASP B N 1
ATOM 3406 C CA . ASP B 1 218 ? 11.5 -15.266 2.004 1 94.31 218 ASP B CA 1
ATOM 3407 C C . ASP B 1 218 ? 11.141 -13.82 1.677 1 94.31 218 ASP B C 1
ATOM 3409 O O . ASP B 1 218 ? 11.156 -13.422 0.512 1 94.31 218 ASP B O 1
ATOM 3413 N N . GLY B 1 219 ? 10.656 -13.086 2.578 1 96 219 GLY B N 1
ATOM 3414 C CA . GLY B 1 219 ? 10.375 -11.68 2.346 1 96 219 GLY B CA 1
ATOM 3415 C C . GLY B 1 219 ? 9.867 -10.961 3.584 1 96 219 GLY B C 1
ATOM 3416 O O . GLY B 1 219 ? 10.133 -9.773 3.771 1 96 219 GLY B O 1
ATOM 3417 N N . ALA B 1 220 ? 9.18 -11.711 4.406 1 98.12 220 ALA B N 1
ATOM 3418 C CA . ALA B 1 220 ? 8.562 -11.117 5.594 1 98.12 220 ALA B CA 1
ATOM 3419 C C . ALA B 1 220 ? 9.625 -10.602 6.559 1 98.12 220 ALA B C 1
ATOM 3421 O O . ALA B 1 220 ? 9.477 -9.516 7.133 1 98.12 220 ALA B O 1
ATOM 3422 N N . GLY B 1 221 ? 10.695 -11.352 6.742 1 98.38 221 GLY B N 1
ATOM 3423 C CA . GLY B 1 221 ? 11.773 -10.945 7.629 1 98.38 221 GLY B CA 1
ATOM 3424 C C . GLY B 1 221 ? 12.406 -9.625 7.23 1 98.38 221 GLY B C 1
ATOM 3425 O O . GLY B 1 221 ? 12.703 -8.789 8.086 1 98.38 221 GLY B O 1
ATOM 3426 N N . ALA B 1 222 ? 12.633 -9.453 5.953 1 98.25 222 ALA B N 1
ATOM 3427 C CA . ALA B 1 222 ? 13.234 -8.227 5.445 1 98.25 222 ALA B CA 1
ATOM 3428 C C . ALA B 1 222 ? 12.344 -7.02 5.738 1 98.25 222 ALA B C 1
ATOM 3430 O O . ALA B 1 222 ? 12.836 -5.949 6.102 1 98.25 222 ALA B O 1
ATOM 3431 N N . VAL B 1 223 ? 11.008 -7.184 5.582 1 98.81 223 VAL B N 1
ATOM 3432 C CA . VAL B 1 223 ? 10.062 -6.109 5.875 1 98.81 223 VAL B CA 1
ATOM 3433 C C . VAL B 1 223 ? 10.086 -5.793 7.367 1 98.81 223 VAL B C 1
ATOM 3435 O O . VAL B 1 223 ? 10.109 -4.625 7.762 1 98.81 223 VAL B O 1
ATOM 3438 N N . ALA B 1 224 ? 10.062 -6.859 8.188 1 98.81 224 ALA B N 1
ATOM 3439 C CA . ALA B 1 224 ? 10.102 -6.688 9.633 1 98.81 224 ALA B CA 1
ATOM 3440 C C . ALA B 1 224 ? 11.359 -5.938 10.062 1 98.81 224 ALA B C 1
ATOM 3442 O O . ALA B 1 224 ? 11.289 -5.012 10.875 1 98.81 224 ALA B O 1
ATOM 3443 N N . ASP B 1 225 ? 12.492 -6.328 9.5 1 98.75 225 ASP B N 1
ATOM 3444 C CA . ASP B 1 225 ? 13.758 -5.68 9.828 1 98.75 225 ASP B CA 1
ATOM 3445 C C . ASP B 1 225 ? 13.742 -4.211 9.406 1 98.75 225 ASP B C 1
ATOM 3447 O O . ASP B 1 225 ? 14.188 -3.34 10.156 1 98.75 225 ASP B O 1
ATOM 3451 N N . ALA B 1 226 ? 13.289 -3.941 8.242 1 98.75 226 ALA B N 1
ATOM 3452 C CA . ALA B 1 226 ? 13.219 -2.574 7.727 1 98.75 226 ALA B CA 1
ATOM 3453 C C . ALA B 1 226 ? 12.297 -1.713 8.586 1 98.75 226 ALA B C 1
ATOM 3455 O O . ALA B 1 226 ? 12.641 -0.576 8.922 1 98.75 226 ALA B O 1
ATOM 3456 N N . ALA B 1 227 ? 11.094 -2.268 8.914 1 98.81 227 ALA B N 1
ATOM 3457 C CA . ALA B 1 227 ? 10.156 -1.535 9.758 1 98.81 227 ALA B CA 1
ATOM 3458 C C . ALA B 1 227 ? 10.773 -1.22 11.117 1 98.81 227 ALA B C 1
ATOM 3460 O O . ALA B 1 227 ? 10.57 -0.132 11.656 1 98.81 227 ALA B O 1
ATOM 3461 N N . ARG B 1 228 ? 11.523 -2.172 11.641 1 98.81 228 ARG B N 1
ATOM 3462 C CA . ARG B 1 228 ? 12.18 -1.957 12.922 1 98.81 228 ARG B CA 1
ATOM 3463 C C . ARG B 1 228 ? 13.242 -0.866 12.82 1 98.81 228 ARG B C 1
ATOM 3465 O O . ARG B 1 228 ? 13.375 -0.037 13.719 1 98.81 228 ARG B O 1
ATOM 3472 N N . LYS B 1 229 ? 14.016 -0.886 11.773 1 98.75 229 LYS B N 1
ATOM 3473 C CA . LYS B 1 229 ? 14.992 0.173 11.539 1 98.75 229 LYS B CA 1
ATOM 3474 C C . LYS B 1 229 ? 14.32 1.542 11.5 1 98.75 229 LYS B C 1
ATOM 3476 O O . LYS B 1 229 ? 14.836 2.508 12.07 1 98.75 229 LYS B O 1
ATOM 3481 N N . ILE B 1 230 ? 13.188 1.634 10.852 1 98.69 230 ILE B N 1
ATOM 3482 C CA . ILE B 1 230 ? 12.438 2.881 10.75 1 98.69 230 ILE B CA 1
ATOM 3483 C C . ILE B 1 230 ? 11.953 3.305 12.141 1 98.69 230 ILE B C 1
ATOM 3485 O O . ILE B 1 230 ? 12.109 4.465 12.531 1 98.69 230 ILE B O 1
ATOM 3489 N N . ALA B 1 231 ? 11.391 2.342 12.867 1 98.44 231 ALA B N 1
ATOM 3490 C CA . ALA B 1 231 ? 10.828 2.617 14.188 1 98.44 231 ALA B CA 1
ATOM 3491 C C . ALA B 1 231 ? 11.898 3.131 15.141 1 98.44 231 ALA B C 1
ATOM 3493 O O . ALA B 1 231 ? 11.617 3.959 16.016 1 98.44 231 ALA B O 1
ATOM 3494 N N . ASP B 1 232 ? 13.133 2.658 14.961 1 98.12 232 ASP B N 1
ATOM 3495 C CA . ASP B 1 232 ? 14.211 2.979 15.898 1 98.12 232 ASP B CA 1
ATOM 3496 C C . ASP B 1 232 ? 15.023 4.172 15.406 1 98.12 232 ASP B C 1
ATOM 3498 O O . ASP B 1 232 ? 15.938 4.633 16.094 1 98.12 232 ASP B O 1
ATOM 3502 N N . ALA B 1 233 ? 14.75 4.684 14.289 1 98.12 233 ALA B N 1
ATOM 3503 C CA . ALA B 1 233 ? 15.602 5.68 13.633 1 98.12 233 ALA B CA 1
ATOM 3504 C C . ALA B 1 233 ? 15.422 7.055 14.266 1 98.12 233 ALA B C 1
ATOM 3506 O O . ALA B 1 233 ? 14.305 7.461 14.586 1 98.12 233 ALA B O 1
ATOM 3507 N N . ASP B 1 234 ? 16.531 7.707 14.5 1 97.12 234 ASP B N 1
ATOM 3508 C CA . ASP B 1 234 ? 16.422 9.141 14.734 1 97.12 234 ASP B CA 1
ATOM 3509 C C . ASP B 1 234 ? 16.172 9.898 13.43 1 97.12 234 ASP B C 1
ATOM 3511 O O . ASP B 1 234 ? 16.078 9.289 12.367 1 97.12 234 ASP B O 1
ATOM 3515 N N . ARG B 1 235 ? 16.047 11.156 13.469 1 95.94 235 ARG B N 1
ATOM 3516 C CA . ARG B 1 235 ? 15.648 11.953 12.32 1 95.94 235 ARG B CA 1
ATOM 3517 C C . ARG B 1 235 ? 16.625 11.781 11.164 1 95.94 235 ARG B C 1
ATOM 3519 O O . ARG B 1 235 ? 16.203 11.57 10.016 1 95.94 235 ARG B O 1
ATOM 3526 N N . GLU B 1 236 ? 17.844 11.891 11.461 1 96.31 236 GLU B N 1
ATOM 3527 C CA . GLU B 1 236 ? 18.859 11.773 10.414 1 96.31 236 GLU B CA 1
ATOM 3528 C C . GLU B 1 236 ? 18.844 10.391 9.773 1 96.31 236 GLU B C 1
ATOM 3530 O O . GLU B 1 236 ? 18.875 10.273 8.547 1 96.31 236 GLU B O 1
ATOM 3535 N N . THR B 1 237 ? 18.828 9.391 10.633 1 97.88 237 THR B N 1
ATOM 3536 C CA . THR B 1 237 ? 18.781 8.016 10.141 1 97.88 237 THR B CA 1
ATOM 3537 C C . THR B 1 237 ? 17.516 7.781 9.32 1 97.88 237 THR B C 1
ATOM 3539 O O . THR B 1 237 ? 17.562 7.109 8.289 1 97.88 237 THR B O 1
ATOM 3542 N N . PHE B 1 238 ? 16.422 8.336 9.727 1 98.31 238 PHE B N 1
ATOM 3543 C CA . PHE B 1 238 ? 15.18 8.18 8.992 1 98.31 238 PHE B CA 1
ATOM 3544 C C . PHE B 1 238 ? 15.297 8.773 7.594 1 98.31 238 PHE B C 1
ATOM 3546 O O . PHE B 1 238 ? 14.883 8.148 6.613 1 98.31 238 PHE B O 1
ATOM 3553 N N . GLU B 1 239 ? 15.828 9.961 7.523 1 97.62 239 GLU B N 1
ATOM 3554 C CA . GLU B 1 239 ? 15.969 10.602 6.219 1 97.62 239 GLU B CA 1
ATOM 3555 C C . GLU B 1 239 ? 16.828 9.758 5.281 1 97.62 239 GLU B C 1
ATOM 3557 O O . GLU B 1 239 ? 16.562 9.68 4.082 1 97.62 239 GLU B O 1
ATOM 3562 N N . ALA B 1 240 ? 17.875 9.156 5.879 1 97.69 240 ALA B N 1
ATOM 3563 C CA . ALA B 1 240 ? 18.719 8.289 5.074 1 97.69 240 ALA B CA 1
ATOM 3564 C C . ALA B 1 240 ? 17.953 7.07 4.566 1 97.69 240 ALA B C 1
ATOM 3566 O O . ALA B 1 240 ? 18.062 6.695 3.4 1 97.69 240 ALA B O 1
ATOM 3567 N N . LEU B 1 241 ? 17.156 6.449 5.438 1 98.19 241 LEU B N 1
ATOM 3568 C CA . LEU B 1 241 ? 16.344 5.301 5.062 1 98.19 241 LEU B CA 1
ATOM 3569 C C . LEU B 1 241 ? 15.32 5.691 3.998 1 98.19 241 LEU B C 1
ATOM 3571 O O . LEU B 1 241 ? 15.07 4.93 3.061 1 98.19 241 LEU B O 1
ATOM 3575 N N . TYR B 1 242 ? 14.711 6.867 4.168 1 98.25 242 TYR B N 1
ATOM 3576 C CA . TYR B 1 242 ? 13.75 7.414 3.211 1 98.25 242 TYR B CA 1
ATOM 3577 C C . TYR B 1 242 ? 14.375 7.527 1.824 1 98.25 242 TYR B C 1
ATOM 3579 O O . TYR B 1 242 ? 13.781 7.102 0.833 1 98.25 242 TYR B O 1
ATOM 3587 N N . ARG B 1 243 ? 15.57 8.047 1.756 1 96.88 243 ARG B N 1
ATOM 3588 C CA . ARG B 1 243 ? 16.25 8.219 0.48 1 96.88 243 ARG B CA 1
ATOM 3589 C C . ARG B 1 243 ? 16.641 6.871 -0.121 1 96.88 243 ARG B C 1
ATOM 3591 O O . ARG B 1 243 ? 16.609 6.703 -1.342 1 96.88 243 ARG B O 1
ATOM 3598 N N . GLU B 1 244 ? 17.047 5.977 0.742 1 96.75 244 GLU B N 1
ATOM 3599 C CA . GLU B 1 244 ? 17.344 4.625 0.281 1 96.75 244 GLU B CA 1
ATOM 3600 C C . GLU B 1 244 ? 16.109 3.973 -0.347 1 96.75 244 GLU B C 1
ATOM 3602 O O . GLU B 1 244 ? 16.219 3.324 -1.39 1 96.75 244 GLU B O 1
ATOM 3607 N N . ALA B 1 245 ? 14.953 4.121 0.283 1 96.12 245 ALA B N 1
ATOM 3608 C CA . ALA B 1 245 ? 13.703 3.574 -0.237 1 96.12 245 ALA B CA 1
ATOM 3609 C C . ALA B 1 245 ? 13.344 4.203 -1.581 1 96.12 245 ALA B C 1
ATOM 3611 O O . ALA B 1 245 ? 12.742 3.551 -2.438 1 96.12 245 ALA B O 1
ATOM 3612 N N . ASP B 1 246 ? 13.711 5.449 -1.768 1 93.06 246 ASP B N 1
ATOM 3613 C CA . ASP B 1 246 ? 13.406 6.195 -2.982 1 93.06 246 ASP B CA 1
ATOM 3614 C C . ASP B 1 246 ? 14.172 5.633 -4.18 1 93.06 246 ASP B C 1
ATOM 3616 O O . ASP B 1 246 ? 13.781 5.852 -5.328 1 93.06 246 ASP B O 1
ATOM 3620 N N . LEU B 1 247 ? 15.242 4.973 -3.967 1 87.38 247 LEU B N 1
ATOM 3621 C CA . LEU B 1 247 ? 16.078 4.441 -5.035 1 87.38 247 LEU B CA 1
ATOM 3622 C C . LEU B 1 247 ? 15.477 3.176 -5.629 1 87.38 247 LEU B C 1
ATOM 3624 O O . LEU B 1 247 ? 15.977 2.648 -6.621 1 87.38 247 LEU B O 1
ATOM 3628 N N . ARG B 1 248 ? 14.352 2.791 -5.184 1 81.06 248 ARG B N 1
ATOM 3629 C CA . ARG B 1 248 ? 13.742 1.546 -5.645 1 81.06 248 ARG B CA 1
ATOM 3630 C C . ARG B 1 248 ? 12.781 1.802 -6.797 1 81.06 248 ARG B C 1
ATOM 3632 O O . ARG B 1 248 ? 12.164 2.865 -6.871 1 81.06 248 ARG B O 1
#